Protein AF-A0A1I7UYI2-F1 (afdb_monomer)

pLDDT: mean 76.58, std 21.46, range [29.69, 98.5]

Radius of gyration: 40.64 Å; Cα contacts (8 Å, |Δi|>4): 393; chains: 1; bounding box: 138×78×127 Å

Nearest PDB structures (foldseek):
  5jse-assembly1_C  TM=3.810E-01  e=2.439E+00  Bacteriophage sp.

Solvent-accessible surface area (backbone atoms only — not comparable to full-atom values): 25479 Å² total; per-residue (Å²): 135,84,80,78,75,59,70,67,57,55,56,50,51,54,53,51,53,52,52,51,50,54,53,52,50,51,51,54,50,52,54,50,48,54,54,49,54,52,53,53,52,53,50,52,54,51,51,52,50,50,46,47,68,64,42,44,60,52,50,54,49,52,52,47,58,55,45,16,66,39,73,51,71,77,33,78,60,84,85,72,88,62,90,65,84,77,53,42,76,64,80,56,88,92,46,85,77,62,54,93,48,56,48,42,29,26,40,84,70,84,68,72,90,83,43,30,63,47,27,28,43,50,52,33,53,49,54,47,56,67,52,63,78,52,61,73,83,54,56,75,64,37,66,68,45,56,72,45,44,29,71,72,47,61,63,40,47,30,37,41,22,37,50,30,73,49,36,43,79,46,93,52,75,79,34,58,40,48,61,93,56,84,58,89,91,42,50,59,35,25,33,33,29,23,75,66,26,31,38,40,31,30,40,32,48,96,90,44,74,21,55,32,28,36,31,37,53,35,93,56,23,46,44,74,74,74,60,74,42,62,71,55,56,54,50,61,72,68,48,60,73,50,76,62,74,69,68,62,67,59,57,57,50,56,54,51,67,73,63,60,65,82,82,68,73,79,80,75,78,83,81,80,81,89,84,84,82,89,85,88,78,88,83,91,78,89,78,85,77,84,85,84,82,83,84,86,81,88,83,83,91,85,92,83,84,89,83,91,79,86,82,81,89,82,88,83,84,90,84,89,81,89,80,91,83,90,76,92,79,81,82,82,88,77,82,89,69,79,81,73,80,79,75,82,81,71,74,42,82,44,75,37,77,94,76,71,43,78,38,39,34,37,72,59,98,74,42,26,31,38,50,45,77,40,81,88,79,71,43,79,44,76,46,80,34,66,74,64,29,68,51,76,84,79,68,94,74,79,88,80,79,86,128

Mean predicted aligned error: 17.73 Å

Organism: NCBI:txid1561998

Secondary structure (DSSP, 8-state):
------HHHHHHHHHHHHHHHHHHHHHHHHHHHHHHHHHHHHHHHHHHHHHHHHHHHHHHHHHHHHHTT-EEEEESS---SS--TTEEE---TT-TTS-TTEEEEEE-S---TTSTHHHHHHHHHHHHHHHHTS-HHHHHHHHHHHHHHHHHS-TTEEEEEEEPTTEEE-SSTT-EEETT-PPTT-EEEEEEETTTTEEEEEEEETTEEEEEEEEEE-S-TT-TT----HHHHHHHHTSPPPP---THHHHHHHHHHTTS-GGGTTSSSSSSSS---S----------------------------------------------------------PPPPP------EEEEETTTTEEEEEEEETTEEEEEEEETTTTEEEEEE-HHHHHGGGS---------

Structure (mmCIF, N/CA/C/O backbone):
data_AF-A0A1I7UYI2-F1
#
_entry.id   AF-A0A1I7UYI2-F1
#
loop_
_atom_site.group_PDB
_atom_site.id
_atom_site.type_symbol
_atom_site.label_atom_id
_atom_site.label_alt_id
_atom_site.label_comp_id
_atom_site.label_asym_id
_atom_site.label_entity_id
_atom_site.label_seq_id
_atom_site.pdbx_PDB_ins_code
_atom_site.Cartn_x
_atom_site.Cartn_y
_atom_site.Cartn_z
_atom_site.occupancy
_atom_site.B_iso_or_equiv
_atom_site.auth_seq_id
_atom_site.auth_comp_id
_atom_site.auth_asym_id
_atom_site.auth_atom_id
_atom_site.pdbx_PDB_model_num
ATOM 1 N N . MET A 1 1 ? 77.865 -8.840 -70.757 1.00 43.41 1 MET A N 1
ATOM 2 C CA . MET A 1 1 ? 77.174 -7.558 -70.991 1.00 43.41 1 MET A CA 1
ATOM 3 C C . MET A 1 1 ? 76.444 -7.237 -69.706 1.00 43.41 1 MET A C 1
ATOM 5 O O . MET A 1 1 ? 75.470 -7.909 -69.411 1.00 43.41 1 MET A O 1
ATOM 9 N N 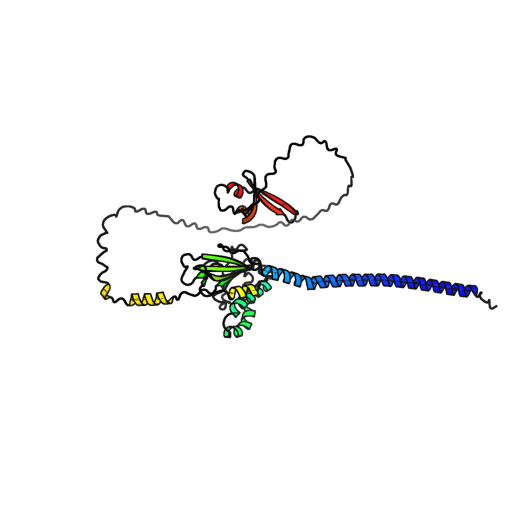. ASN A 1 2 ? 76.987 -6.325 -68.900 1.00 48.75 2 ASN A N 1
ATOM 10 C CA . ASN A 1 2 ? 76.270 -5.786 -67.748 1.00 48.75 2 ASN A CA 1
ATOM 11 C C . ASN A 1 2 ? 75.561 -4.537 -68.256 1.00 48.75 2 ASN A C 1
ATOM 13 O O . ASN A 1 2 ? 76.204 -3.507 -68.442 1.00 48.75 2 ASN A O 1
ATOM 17 N N . GLU A 1 3 ? 74.279 -4.667 -68.575 1.00 67.12 3 GLU A N 1
ATOM 18 C CA . GLU A 1 3 ? 73.432 -3.512 -68.851 1.00 67.12 3 GLU A CA 1
ATOM 19 C C . GLU A 1 3 ? 73.265 -2.751 -67.536 1.00 67.12 3 GLU A C 1
ATOM 21 O O . GLU A 1 3 ? 72.633 -3.221 -66.592 1.00 67.12 3 GLU A O 1
ATOM 26 N N . THR A 1 4 ? 73.924 -1.600 -67.441 1.00 70.25 4 THR A N 1
ATOM 27 C CA . THR A 1 4 ? 73.686 -0.626 -66.381 1.00 70.25 4 THR A CA 1
ATOM 28 C C . THR A 1 4 ? 72.265 -0.110 -66.539 1.00 70.25 4 THR A C 1
ATOM 30 O O . THR A 1 4 ? 71.973 0.613 -67.491 1.00 70.25 4 THR A O 1
ATOM 33 N N . ILE A 1 5 ? 71.391 -0.534 -65.629 1.00 72.50 5 ILE A N 1
ATOM 34 C CA . ILE A 1 5 ? 70.024 -0.033 -65.500 1.00 72.50 5 ILE A CA 1
ATOM 35 C C . ILE A 1 5 ? 70.090 1.485 -65.293 1.00 72.50 5 ILE A C 1
ATOM 37 O O . ILE A 1 5 ? 70.926 1.979 -64.536 1.00 72.50 5 ILE A O 1
ATOM 41 N N . ASP A 1 6 ? 69.236 2.216 -66.010 1.00 83.38 6 ASP A N 1
ATOM 42 C CA . ASP A 1 6 ? 69.150 3.672 -65.939 1.00 83.38 6 ASP A CA 1
ATOM 43 C C . ASP A 1 6 ? 68.741 4.096 -64.510 1.00 83.38 6 ASP A C 1
ATOM 45 O O . ASP A 1 6 ? 67.689 3.653 -64.035 1.00 83.38 6 ASP A O 1
ATOM 49 N N . PRO A 1 7 ? 69.522 4.943 -63.811 1.00 85.00 7 PRO A N 1
ATOM 50 C CA . PRO A 1 7 ? 69.192 5.428 -62.467 1.00 85.00 7 PRO A CA 1
ATOM 51 C C . PRO A 1 7 ? 67.820 6.121 -62.382 1.00 85.00 7 PRO A C 1
ATOM 53 O O . PRO A 1 7 ? 67.235 6.209 -61.303 1.00 85.00 7 PRO A O 1
ATOM 56 N N . PHE A 1 8 ? 67.258 6.573 -63.508 1.00 86.00 8 PHE A N 1
ATOM 57 C CA . PHE A 1 8 ? 65.890 7.085 -63.557 1.00 86.00 8 PHE A CA 1
ATOM 58 C C . PHE A 1 8 ? 64.831 6.004 -63.270 1.00 86.00 8 PHE A C 1
ATOM 60 O O . PHE A 1 8 ? 63.809 6.286 -62.641 1.00 86.00 8 PHE A O 1
ATOM 67 N N . CYS A 1 9 ? 65.065 4.758 -63.694 1.00 86.50 9 CYS A N 1
ATOM 68 C CA . CYS A 1 9 ? 64.147 3.646 -63.450 1.00 86.50 9 CYS A CA 1
ATOM 69 C C . CYS A 1 9 ? 64.121 3.230 -61.974 1.00 86.50 9 CYS A C 1
ATOM 71 O O . CYS A 1 9 ? 63.049 2.920 -61.459 1.00 86.50 9 CYS A O 1
ATOM 73 N N . GLU A 1 10 ? 65.266 3.261 -61.288 1.00 89.25 10 GLU A N 1
ATOM 74 C CA . GLU A 1 10 ? 65.363 2.924 -59.862 1.00 89.25 10 GLU A CA 1
ATOM 75 C C . GLU A 1 10 ? 64.602 3.944 -59.002 1.00 89.25 10 GLU A C 1
ATOM 77 O O . GLU A 1 10 ? 63.693 3.569 -58.261 1.00 89.25 10 GLU A O 1
ATOM 82 N N . ALA A 1 11 ? 64.841 5.242 -59.220 1.00 90.12 11 ALA A N 1
ATOM 83 C CA . ALA A 1 11 ? 64.133 6.315 -58.517 1.00 90.12 11 ALA A CA 1
ATOM 84 C C . ALA A 1 11 ? 62.613 6.324 -58.789 1.00 90.12 11 ALA A C 1
ATOM 86 O O . ALA A 1 11 ? 61.813 6.680 -57.921 1.00 90.12 11 ALA A O 1
ATOM 87 N N . TYR A 1 12 ? 62.187 5.937 -59.998 1.00 90.81 12 TYR A N 1
ATOM 88 C CA . TYR A 1 12 ? 60.765 5.810 -60.324 1.00 90.81 12 TYR A CA 1
ATOM 89 C C . TYR A 1 12 ? 60.099 4.650 -59.570 1.00 90.81 12 TYR A C 1
ATOM 91 O O . TYR A 1 12 ? 58.984 4.811 -59.067 1.00 90.81 12 TYR A O 1
ATOM 99 N N . CYS A 1 13 ? 60.771 3.499 -59.472 1.00 90.56 13 CYS A N 1
ATOM 100 C CA . CYS A 1 13 ? 60.277 2.347 -58.718 1.00 90.56 13 CYS A CA 1
ATOM 101 C C . CYS A 1 13 ? 60.164 2.662 -57.221 1.00 90.56 13 CYS A C 1
ATOM 103 O O . CYS A 1 13 ? 59.097 2.442 -56.651 1.00 90.56 13 CYS A O 1
ATOM 105 N N . GLU A 1 14 ? 61.188 3.274 -56.617 1.00 92.88 14 GLU A N 1
ATOM 106 C CA . GLU A 1 14 ? 61.156 3.680 -55.203 1.00 92.88 14 GLU A CA 1
ATOM 107 C C . GLU A 1 14 ? 59.989 4.632 -54.906 1.00 92.88 14 GLU A C 1
ATOM 109 O O . GLU A 1 14 ? 59.226 4.423 -53.962 1.00 92.88 14 GLU A O 1
ATOM 114 N N . ARG A 1 15 ? 59.776 5.640 -55.763 1.00 94.69 15 ARG A N 1
ATOM 115 C CA . ARG A 1 15 ? 58.671 6.594 -55.597 1.00 94.69 15 ARG A CA 1
ATOM 116 C C . ARG A 1 15 ? 57.297 5.940 -55.749 1.00 94.69 15 ARG A C 1
ATOM 118 O O . ARG A 1 15 ? 56.341 6.345 -55.088 1.00 94.69 15 ARG A O 1
ATOM 125 N N . LYS A 1 16 ? 57.166 4.952 -56.637 1.00 94.50 16 LYS A N 1
ATOM 126 C CA . LYS A 1 16 ? 55.917 4.202 -56.817 1.00 94.50 16 LYS A CA 1
ATOM 127 C C . LYS A 1 16 ? 55.598 3.361 -55.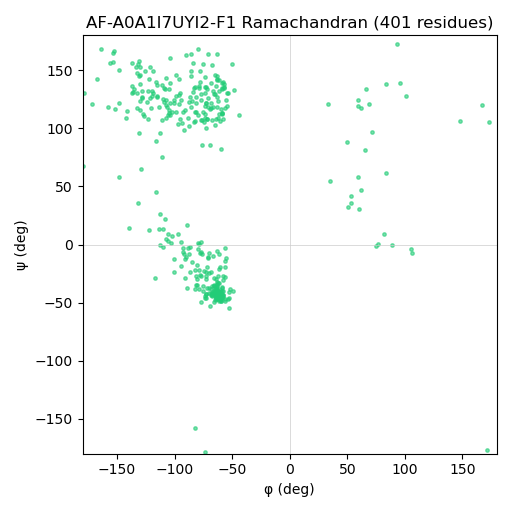580 1.00 94.50 16 LYS A C 1
ATOM 129 O O . LYS A 1 16 ? 54.440 3.341 -55.160 1.00 94.50 16 LYS A O 1
ATOM 134 N N . ASP A 1 17 ? 56.606 2.722 -54.996 1.00 94.62 17 ASP A N 1
ATOM 135 C CA . ASP A 1 17 ? 56.455 1.918 -53.783 1.00 94.62 17 ASP A CA 1
ATOM 136 C C . ASP A 1 17 ? 56.133 2.793 -52.560 1.00 94.62 17 ASP A C 1
ATOM 138 O O . ASP A 1 17 ? 55.261 2.436 -51.767 1.00 94.62 17 ASP A O 1
ATOM 142 N N . GLU A 1 18 ? 56.732 3.985 -52.452 1.00 95.50 18 GLU A N 1
ATOM 143 C CA . GLU A 1 18 ? 56.422 4.962 -51.396 1.00 95.50 18 GLU A CA 1
ATOM 144 C C . GLU A 1 18 ? 54.963 5.450 -51.472 1.00 95.50 18 GLU A C 1
ATOM 146 O O . GLU A 1 18 ? 54.245 5.445 -50.470 1.00 95.50 18 GLU A O 1
ATOM 151 N N . ILE A 1 19 ? 54.476 5.794 -52.672 1.00 95.44 19 ILE A N 1
ATOM 152 C CA . ILE A 1 19 ? 53.074 6.192 -52.881 1.00 95.44 19 ILE A CA 1
ATOM 153 C C . ILE A 1 19 ? 52.123 5.031 -52.562 1.00 95.44 19 ILE A C 1
ATOM 155 O O . ILE A 1 19 ? 51.092 5.237 -51.919 1.00 95.44 19 ILE A O 1
ATOM 159 N N . ALA A 1 20 ? 52.451 3.808 -52.989 1.00 95.25 20 ALA A N 1
ATOM 160 C CA . ALA A 1 20 ? 51.639 2.630 -52.693 1.00 95.25 20 ALA A CA 1
ATOM 161 C C . ALA A 1 20 ? 51.565 2.354 -51.181 1.00 95.25 20 ALA A C 1
ATOM 163 O O . ALA A 1 20 ? 50.490 2.035 -50.666 1.00 95.25 20 ALA A O 1
ATOM 164 N N . TRP A 1 21 ? 52.678 2.528 -50.460 1.00 94.44 21 TRP A N 1
ATOM 165 C CA . TRP A 1 21 ? 52.725 2.400 -49.006 1.00 94.44 21 TRP A CA 1
ATOM 166 C C . TRP A 1 21 ? 51.869 3.458 -48.299 1.00 94.44 21 TRP A C 1
ATOM 168 O O . TRP A 1 21 ? 51.086 3.104 -47.416 1.00 94.44 21 TRP A O 1
ATOM 178 N N . GLU A 1 22 ? 51.943 4.728 -48.711 1.00 95.94 22 GLU A N 1
ATOM 179 C CA . GLU A 1 22 ? 51.112 5.795 -48.130 1.00 95.94 22 GLU A CA 1
ATOM 180 C C . GLU A 1 22 ? 49.613 5.575 -48.398 1.00 95.94 22 GLU A C 1
ATOM 182 O O . GLU A 1 22 ? 48.795 5.736 -47.490 1.00 95.94 22 GLU A O 1
ATOM 187 N N . ILE A 1 23 ? 49.232 5.119 -49.600 1.00 95.19 23 ILE A N 1
ATOM 188 C CA . ILE A 1 23 ? 47.834 4.765 -49.915 1.00 95.19 23 ILE A CA 1
ATOM 189 C C . ILE A 1 23 ? 47.355 3.606 -49.030 1.00 95.19 23 ILE A C 1
ATOM 191 O O . ILE A 1 23 ? 46.266 3.667 -48.454 1.00 95.19 23 ILE A O 1
ATOM 195 N N . GLN A 1 24 ? 48.164 2.552 -48.885 1.00 95.62 24 GLN A N 1
ATOM 196 C CA . GLN A 1 24 ? 47.812 1.406 -48.047 1.00 95.62 24 GLN A CA 1
ATOM 197 C C . GLN A 1 24 ? 47.681 1.803 -46.570 1.00 95.62 24 GLN A C 1
ATOM 199 O O . GLN A 1 24 ? 46.777 1.339 -45.873 1.00 95.62 24 GLN A O 1
ATOM 204 N N . LYS A 1 25 ? 48.563 2.679 -46.088 1.00 95.44 25 LYS A N 1
ATOM 205 C CA . LYS A 1 25 ? 48.531 3.217 -44.727 1.00 95.44 25 LYS A CA 1
ATOM 206 C C . LYS A 1 25 ? 47.284 4.065 -44.483 1.00 95.44 25 LYS A C 1
ATOM 208 O O . LYS A 1 25 ? 46.644 3.875 -43.453 1.00 95.44 25 LYS A O 1
ATOM 213 N N . ALA A 1 26 ? 46.902 4.931 -45.424 1.00 95.44 26 ALA A N 1
ATOM 214 C CA . ALA A 1 26 ? 45.666 5.709 -45.339 1.00 95.44 26 ALA A CA 1
ATOM 215 C C . ALA A 1 26 ? 44.429 4.799 -45.260 1.00 95.44 26 ALA A C 1
ATOM 217 O O . ALA A 1 26 ? 43.613 4.959 -44.355 1.00 95.44 26 ALA A O 1
ATOM 218 N N . LYS A 1 27 ? 44.351 3.770 -46.115 1.00 95.00 27 LYS A N 1
ATOM 219 C CA . LYS A 1 27 ? 43.259 2.785 -46.083 1.00 95.00 27 LYS A CA 1
ATOM 220 C C . LYS A 1 27 ? 43.186 2.039 -44.746 1.00 95.00 27 LYS A C 1
ATOM 222 O O . LYS A 1 27 ? 42.109 1.884 -44.183 1.00 95.00 27 LYS A O 1
ATOM 227 N N . ASN A 1 28 ? 44.328 1.617 -44.200 1.00 94.88 28 ASN A N 1
ATOM 228 C CA . ASN A 1 28 ? 44.373 0.964 -42.888 1.00 94.88 28 ASN A CA 1
ATOM 229 C C . ASN A 1 28 ? 43.907 1.900 -41.755 1.00 94.88 28 ASN A C 1
ATOM 231 O O . ASN A 1 28 ? 43.300 1.432 -40.794 1.00 94.88 28 ASN A O 1
ATOM 235 N N . ILE A 1 29 ? 44.188 3.205 -41.852 1.00 95.75 29 ILE A N 1
ATOM 236 C CA . ILE A 1 29 ? 43.721 4.204 -40.880 1.00 95.75 29 ILE A CA 1
ATOM 237 C C . ILE A 1 29 ? 42.202 4.382 -40.976 1.00 95.75 29 ILE A C 1
ATOM 239 O O . ILE A 1 29 ? 41.547 4.409 -39.937 1.00 95.75 29 ILE A O 1
ATOM 243 N N . GLU A 1 30 ? 41.634 4.463 -42.182 1.00 95.38 30 GLU A N 1
ATOM 244 C CA . GLU A 1 30 ? 40.179 4.553 -42.375 1.00 95.38 30 GLU A CA 1
ATOM 245 C C . GLU A 1 30 ? 39.457 3.321 -41.812 1.00 95.38 30 GLU A C 1
ATOM 247 O O . GLU A 1 30 ? 38.527 3.458 -41.019 1.00 95.38 30 GLU A O 1
ATOM 252 N N . GLU A 1 31 ? 39.930 2.113 -42.131 1.00 95.19 31 GLU A N 1
ATOM 253 C CA . GLU A 1 31 ? 39.390 0.861 -41.576 1.00 95.19 31 GLU A CA 1
ATOM 254 C C . GLU A 1 31 ? 39.465 0.852 -40.040 1.00 95.19 31 GLU A C 1
ATOM 256 O O . GLU A 1 31 ? 38.493 0.526 -39.354 1.00 95.19 31 GLU A O 1
ATOM 261 N N . LEU A 1 32 ? 40.595 1.292 -39.471 1.00 95.88 32 LEU A N 1
ATOM 262 C CA . LEU A 1 32 ? 40.758 1.392 -38.022 1.00 95.88 32 LEU A CA 1
ATOM 263 C C . LEU A 1 32 ? 39.786 2.407 -37.400 1.00 95.88 32 LEU A C 1
ATOM 265 O O . LEU A 1 32 ? 39.279 2.161 -36.303 1.00 95.88 32 LEU A O 1
ATOM 269 N N . GLN A 1 33 ? 39.501 3.520 -38.083 1.00 96.44 33 GLN A N 1
ATOM 270 C CA . GLN A 1 33 ? 38.518 4.510 -37.639 1.00 96.44 33 GLN A CA 1
ATOM 271 C C . GLN A 1 33 ? 37.101 3.931 -37.615 1.00 96.44 33 GLN A C 1
ATOM 273 O O . GLN A 1 33 ? 36.402 4.112 -36.617 1.00 96.44 33 GLN A O 1
ATOM 278 N N . TYR A 1 34 ? 36.680 3.193 -38.647 1.00 96.25 34 TYR A N 1
ATOM 279 C CA . TYR A 1 34 ? 35.369 2.531 -38.658 1.00 96.25 34 TYR A CA 1
ATOM 280 C C . TYR A 1 34 ? 35.229 1.512 -37.528 1.00 96.25 34 TYR A C 1
ATOM 282 O O . TYR A 1 34 ? 34.219 1.504 -36.821 1.00 96.25 34 TYR A O 1
ATOM 290 N N . VAL A 1 35 ? 36.267 0.704 -37.306 1.00 96.50 35 VAL A N 1
ATOM 291 C CA . VAL A 1 35 ? 36.306 -0.263 -36.205 1.00 96.50 35 VAL A CA 1
ATOM 292 C C . VAL A 1 35 ? 36.188 0.452 -34.854 1.00 96.50 35 VAL A C 1
ATOM 294 O O . VAL A 1 35 ? 35.380 0.056 -34.013 1.00 96.50 35 VAL A O 1
ATOM 297 N N . TRP A 1 36 ? 36.921 1.551 -34.652 1.00 97.69 36 TRP A N 1
ATOM 298 C CA . TRP A 1 36 ? 36.820 2.365 -33.436 1.00 97.69 36 TRP A CA 1
ATOM 299 C C . TRP A 1 36 ? 35.427 2.964 -33.233 1.00 97.69 36 TRP A C 1
ATOM 301 O O . TRP A 1 36 ? 34.880 2.870 -32.134 1.00 97.69 36 TRP A O 1
ATOM 311 N N . MET A 1 37 ? 34.828 3.549 -34.273 1.00 96.56 37 MET A N 1
ATOM 312 C CA . MET A 1 37 ? 33.474 4.109 -34.195 1.00 96.56 37 MET A CA 1
ATOM 313 C C . MET A 1 37 ? 32.439 3.039 -33.840 1.00 96.56 37 MET A C 1
ATOM 315 O O . MET A 1 37 ? 31.566 3.284 -33.006 1.00 96.56 37 MET A O 1
ATOM 319 N N . PHE A 1 38 ? 32.564 1.839 -34.409 1.00 97.25 38 PHE A N 1
ATOM 320 C CA . PHE A 1 38 ? 31.696 0.711 -34.089 1.00 97.25 38 PHE A CA 1
ATOM 321 C C . PHE A 1 38 ? 31.809 0.299 -32.613 1.00 97.25 38 PHE A C 1
ATOM 323 O O . PHE A 1 38 ? 30.793 0.203 -31.920 1.00 97.25 38 PHE A O 1
ATOM 330 N N . TYR A 1 39 ? 33.029 0.131 -32.090 1.00 97.44 39 TYR A N 1
ATOM 331 C CA . TYR A 1 39 ? 33.236 -0.201 -30.675 1.00 97.44 39 TYR A CA 1
ATOM 332 C C . TYR A 1 39 ? 32.747 0.900 -29.727 1.00 97.44 39 TYR A C 1
ATOM 334 O O . TYR A 1 39 ? 32.152 0.591 -28.693 1.00 97.44 39 TYR A O 1
ATOM 342 N N . MET A 1 40 ? 32.934 2.175 -30.078 1.00 97.44 40 MET A N 1
ATOM 343 C CA . MET A 1 40 ? 32.410 3.298 -29.294 1.00 97.44 40 MET A CA 1
ATOM 344 C C . MET A 1 40 ? 30.877 3.321 -29.285 1.00 97.44 40 MET A C 1
ATOM 346 O O . MET A 1 40 ? 30.276 3.534 -28.232 1.00 97.44 40 MET A O 1
ATOM 350 N N . GLY A 1 41 ? 30.234 3.035 -30.422 1.00 97.69 41 GLY A N 1
ATOM 351 C CA . GLY A 1 41 ? 28.780 2.878 -30.502 1.00 97.69 41 GLY A CA 1
ATOM 352 C C . GLY A 1 41 ? 28.266 1.752 -29.601 1.00 97.69 41 GLY A C 1
ATOM 353 O O . GLY A 1 41 ? 27.346 1.967 -28.809 1.00 97.69 41 GLY A O 1
ATOM 354 N N . LEU A 1 42 ? 28.907 0.577 -29.646 1.00 97.75 42 LEU A N 1
ATOM 355 C CA . LEU A 1 42 ? 28.575 -0.549 -28.764 1.00 97.75 42 LEU A CA 1
ATOM 356 C C . LEU A 1 42 ? 28.761 -0.204 -27.281 1.00 97.75 42 LEU A C 1
ATOM 358 O O . LEU A 1 42 ? 27.911 -0.555 -26.461 1.00 97.75 42 LEU A O 1
ATOM 362 N N . LEU A 1 43 ? 29.832 0.515 -26.933 1.00 97.12 43 LEU A N 1
ATOM 363 C CA . LEU A 1 43 ? 30.087 0.950 -25.561 1.00 97.12 43 LEU A CA 1
ATOM 364 C C . LEU A 1 43 ? 28.980 1.883 -25.050 1.00 97.12 43 LEU A C 1
ATOM 366 O O . LEU A 1 43 ? 28.514 1.715 -23.925 1.00 97.12 43 LEU A O 1
ATOM 370 N N . ILE A 1 44 ? 28.515 2.831 -25.868 1.00 97.69 44 ILE A N 1
ATOM 371 C CA . ILE A 1 44 ? 27.426 3.746 -25.490 1.00 97.69 44 ILE A CA 1
ATOM 372 C C . ILE A 1 44 ? 26.126 2.971 -25.241 1.00 97.69 44 ILE A C 1
ATOM 374 O O . ILE A 1 44 ? 25.477 3.182 -24.215 1.00 97.69 44 ILE A O 1
ATOM 378 N N . VAL A 1 45 ? 25.760 2.038 -26.127 1.00 97.88 45 VAL A N 1
ATOM 379 C CA . VAL A 1 45 ? 24.563 1.194 -25.950 1.00 97.88 45 VAL A CA 1
ATOM 380 C C . VAL A 1 45 ? 24.671 0.348 -24.676 1.00 97.88 45 VAL A C 1
ATOM 382 O O . VAL A 1 45 ? 23.706 0.241 -23.914 1.00 97.88 45 VAL A O 1
ATOM 385 N N . LEU A 1 46 ? 25.852 -0.203 -24.389 1.00 97.19 46 LEU A N 1
ATOM 386 C CA . LEU A 1 46 ? 26.108 -0.960 -23.165 1.00 97.19 46 LEU A CA 1
ATOM 387 C C . LEU A 1 46 ? 25.957 -0.085 -21.907 1.00 97.19 46 LEU A C 1
ATOM 389 O O . LEU A 1 46 ? 25.318 -0.493 -20.942 1.00 97.19 46 LEU A O 1
ATOM 393 N N . LEU A 1 47 ? 26.463 1.148 -21.916 1.00 95.00 47 LEU A N 1
ATOM 394 C CA . LEU A 1 47 ? 26.311 2.065 -20.781 1.00 95.00 47 LEU A CA 1
ATOM 395 C C . LEU A 1 47 ? 24.854 2.495 -20.566 1.00 95.00 47 LEU A C 1
ATOM 397 O O . LEU A 1 47 ? 24.392 2.550 -19.426 1.00 95.00 47 LEU A O 1
ATOM 401 N N . ILE A 1 48 ? 24.107 2.752 -21.644 1.00 95.81 48 ILE A N 1
ATOM 402 C CA . ILE A 1 48 ? 22.678 3.083 -21.572 1.00 95.81 48 ILE A CA 1
ATOM 403 C C . ILE A 1 48 ? 21.886 1.905 -20.995 1.00 95.81 48 ILE A C 1
ATOM 405 O O . ILE A 1 48 ? 21.079 2.091 -20.083 1.00 95.81 48 ILE A O 1
ATOM 409 N N . THR A 1 49 ? 22.135 0.686 -21.479 1.00 95.44 49 THR A N 1
ATOM 410 C CA . THR A 1 49 ? 21.446 -0.518 -20.988 1.00 95.44 49 THR A CA 1
ATOM 411 C C . THR A 1 49 ? 21.759 -0.792 -19.517 1.00 95.44 49 THR A C 1
ATOM 413 O O . THR A 1 49 ? 20.825 -1.019 -18.750 1.00 95.44 49 THR A O 1
ATOM 416 N N . ILE A 1 50 ? 23.019 -0.663 -19.079 1.00 94.44 50 ILE A N 1
ATOM 417 C CA . ILE A 1 50 ? 23.388 -0.733 -17.651 1.00 94.44 50 ILE A CA 1
ATOM 418 C C . ILE A 1 50 ? 22.646 0.347 -16.851 1.00 94.44 50 ILE A C 1
ATOM 420 O O . ILE A 1 50 ? 22.058 0.053 -15.810 1.00 94.44 50 ILE A O 1
ATOM 424 N N . GLY A 1 51 ? 22.593 1.580 -17.362 1.00 94.19 51 GLY A N 1
ATOM 425 C CA . GLY A 1 51 ? 21.853 2.679 -16.746 1.00 94.19 51 GLY A CA 1
ATOM 426 C C . GLY A 1 51 ? 20.361 2.383 -16.563 1.00 94.19 51 GLY A C 1
ATOM 427 O O . GLY A 1 51 ? 19.806 2.684 -15.508 1.00 94.19 51 GLY A O 1
ATOM 428 N N . PHE A 1 52 ? 19.704 1.742 -17.533 1.00 93.81 52 PHE A N 1
ATOM 429 C CA . PHE A 1 52 ? 18.300 1.335 -17.409 1.00 93.81 52 PHE A CA 1
ATOM 430 C C . PHE A 1 52 ? 18.105 0.153 -16.455 1.00 93.81 52 PHE A C 1
ATOM 432 O O . PHE A 1 52 ? 17.184 0.184 -15.636 1.00 93.81 52 PHE A O 1
ATOM 439 N N . VAL A 1 53 ? 18.972 -0.861 -16.521 1.00 93.56 53 VAL A N 1
ATOM 440 C CA . VAL A 1 53 ? 18.880 -2.063 -15.678 1.00 93.56 53 VAL A CA 1
ATOM 441 C C . VAL A 1 53 ? 19.137 -1.730 -14.208 1.00 93.56 53 VAL A C 1
ATOM 443 O O . VAL A 1 53 ? 18.406 -2.196 -13.338 1.00 93.56 53 VAL A O 1
ATOM 446 N N . GLU A 1 54 ? 20.126 -0.886 -13.909 1.00 92.19 54 GLU A N 1
ATOM 447 C CA . GLU A 1 54 ? 20.452 -0.509 -12.530 1.00 92.19 54 GLU A CA 1
ATOM 448 C C . GLU A 1 54 ? 19.681 0.721 -12.037 1.00 92.19 54 GLU A C 1
ATOM 450 O O . GLU A 1 54 ? 19.306 0.809 -10.862 1.00 92.19 54 GLU A O 1
ATOM 455 N N . GLY A 1 55 ? 19.459 1.700 -12.915 1.00 92.25 55 GLY A N 1
ATOM 456 C CA . GLY A 1 55 ? 18.805 2.966 -12.590 1.00 92.25 55 GLY A CA 1
ATOM 457 C C . GLY A 1 55 ? 17.284 2.866 -12.583 1.00 92.25 55 GLY A C 1
ATOM 458 O O . GLY A 1 55 ? 16.647 3.430 -11.692 1.00 92.25 55 GLY A O 1
ATOM 459 N N . GLY A 1 56 ? 16.697 2.098 -13.504 1.00 90.81 56 GLY A N 1
ATOM 460 C CA . GLY A 1 56 ? 15.249 1.902 -13.610 1.00 90.81 56 GLY A CA 1
ATOM 461 C C . GLY A 1 56 ? 14.616 1.447 -12.291 1.00 90.81 56 GLY A C 1
ATOM 462 O O . GLY A 1 56 ? 13.757 2.158 -11.762 1.00 90.81 56 GLY A O 1
ATOM 463 N N . PRO A 1 57 ? 15.084 0.348 -11.668 1.00 88.75 57 PRO A N 1
ATOM 464 C CA . PRO A 1 57 ? 14.566 -0.111 -10.381 1.00 88.75 57 PRO A CA 1
ATOM 465 C C . PRO A 1 57 ? 14.698 0.928 -9.260 1.00 88.75 57 PRO A C 1
ATOM 467 O O . PRO A 1 57 ? 13.779 1.072 -8.453 1.00 88.75 57 PRO A O 1
ATOM 470 N N . LYS A 1 58 ? 15.800 1.695 -9.219 1.00 88.75 58 LYS A N 1
ATOM 471 C CA . LYS A 1 58 ? 16.017 2.760 -8.220 1.00 88.75 58 LYS A CA 1
ATOM 472 C C . LYS A 1 58 ? 15.039 3.920 -8.410 1.00 88.75 58 LYS A C 1
ATOM 474 O O . LYS A 1 58 ? 14.475 4.402 -7.427 1.00 88.75 58 LYS A O 1
ATOM 479 N N . ILE A 1 59 ? 14.799 4.336 -9.653 1.00 89.31 59 ILE A N 1
ATOM 480 C CA . ILE A 1 59 ? 13.823 5.379 -9.995 1.00 89.31 59 ILE A CA 1
ATOM 481 C C . ILE A 1 59 ? 12.407 4.900 -9.658 1.00 89.31 59 ILE A C 1
ATOM 483 O O . ILE A 1 59 ? 11.675 5.605 -8.963 1.00 89.31 59 ILE A O 1
ATOM 487 N N . CYS A 1 60 ? 12.034 3.679 -10.055 1.00 88.25 60 CYS A N 1
ATOM 488 C CA . CYS A 1 60 ? 10.743 3.080 -9.709 1.00 88.25 60 CYS A CA 1
ATOM 489 C C . CYS A 1 60 ? 10.547 2.991 -8.190 1.00 88.25 60 CYS A C 1
ATOM 491 O O . CYS A 1 60 ? 9.478 3.340 -7.686 1.00 88.25 60 CYS A O 1
ATOM 493 N N . TYR A 1 61 ? 11.578 2.576 -7.448 1.00 86.88 61 TYR A N 1
ATOM 494 C CA . TYR A 1 61 ? 11.560 2.547 -5.987 1.00 86.88 61 TYR A CA 1
ATOM 495 C C . TYR A 1 61 ? 11.369 3.948 -5.393 1.00 86.88 61 TYR A C 1
ATOM 497 O O . TYR A 1 61 ? 10.525 4.129 -4.517 1.00 86.88 61 TYR A O 1
ATOM 505 N N . ALA A 1 62 ? 12.086 4.959 -5.891 1.00 89.31 62 ALA A N 1
ATOM 506 C CA . ALA A 1 62 ? 11.961 6.338 -5.424 1.00 89.31 62 ALA A CA 1
ATOM 507 C C . ALA A 1 62 ? 10.562 6.923 -5.691 1.00 89.31 62 ALA A C 1
ATOM 509 O O . ALA A 1 62 ? 9.960 7.517 -4.792 1.00 89.31 62 ALA A O 1
ATOM 510 N N . ILE A 1 63 ? 10.011 6.707 -6.891 1.00 89.44 63 ILE A N 1
ATOM 511 C CA . ILE A 1 63 ? 8.647 7.121 -7.252 1.00 89.44 63 ILE A CA 1
ATOM 512 C C . ILE A 1 63 ? 7.634 6.445 -6.324 1.00 89.44 63 ILE A C 1
ATOM 514 O O . ILE A 1 63 ? 6.793 7.122 -5.732 1.00 89.44 63 ILE A O 1
ATOM 518 N N . ARG A 1 64 ? 7.744 5.128 -6.122 1.00 85.69 64 ARG A N 1
ATOM 519 C CA . ARG A 1 64 ? 6.834 4.375 -5.248 1.00 85.69 64 ARG A CA 1
ATOM 520 C C . ARG A 1 64 ? 6.947 4.788 -3.788 1.00 85.69 64 ARG A C 1
ATOM 522 O O . ARG A 1 64 ? 5.924 4.956 -3.138 1.00 85.69 64 ARG A O 1
ATOM 529 N N . LYS A 1 65 ? 8.156 5.052 -3.291 1.00 86.88 65 LYS A N 1
ATOM 530 C CA . LYS A 1 65 ? 8.379 5.598 -1.945 1.00 86.88 65 LYS A CA 1
ATOM 531 C C . LYS A 1 65 ? 7.767 6.992 -1.776 1.00 86.88 65 LYS A C 1
ATOM 533 O O . LYS A 1 65 ? 7.325 7.341 -0.687 1.00 86.88 65 LYS A O 1
ATOM 538 N N . LYS A 1 66 ? 7.729 7.804 -2.835 1.00 89.56 66 LYS A N 1
ATOM 539 C CA . LYS A 1 66 ? 7.040 9.104 -2.819 1.00 89.56 66 LYS A CA 1
ATOM 540 C C . LYS A 1 66 ? 5.520 8.925 -2.822 1.00 89.56 66 LYS A C 1
ATOM 542 O O . LYS A 1 66 ? 4.823 9.596 -2.067 1.00 89.56 66 LYS A O 1
ATOM 547 N N . ILE A 1 67 ? 5.009 8.003 -3.636 1.00 88.44 67 ILE A N 1
ATOM 548 C CA . ILE A 1 67 ? 3.580 7.673 -3.730 1.00 88.44 67 ILE A CA 1
ATOM 549 C C . ILE A 1 67 ? 3.059 7.070 -2.415 1.00 88.44 67 ILE A C 1
ATOM 551 O O . ILE A 1 67 ? 1.988 7.455 -1.950 1.00 88.44 67 ILE A O 1
ATOM 555 N N . SER A 1 68 ? 3.845 6.220 -1.748 1.00 86.38 68 SER A N 1
ATOM 556 C CA . SER A 1 68 ? 3.480 5.615 -0.461 1.00 86.38 68 SER A CA 1
ATOM 557 C C . SER A 1 68 ? 3.378 6.627 0.688 1.00 86.38 68 SER A C 1
ATOM 559 O O . SER A 1 68 ? 2.856 6.290 1.748 1.00 86.38 68 SER A O 1
ATOM 561 N N . LYS A 1 69 ? 3.819 7.877 0.480 1.00 89.75 69 LYS A N 1
ATOM 562 C CA . LYS A 1 69 ? 3.668 8.988 1.431 1.00 89.75 69 LYS A CA 1
ATOM 563 C C . LYS A 1 69 ? 2.417 9.839 1.211 1.00 89.75 69 LYS A C 1
ATOM 565 O O . LYS A 1 69 ? 2.177 10.763 1.984 1.00 89.75 69 LYS A O 1
ATOM 570 N N . ARG A 1 70 ? 1.623 9.560 0.171 1.00 92.88 70 ARG A N 1
ATOM 571 C CA . ARG A 1 70 ? 0.374 10.285 -0.096 1.00 92.88 70 ARG A CA 1
ATOM 572 C C . ARG A 1 70 ? -0.619 10.079 1.044 1.00 92.88 70 ARG A C 1
ATOM 574 O O . ARG A 1 70 ? -0.735 8.978 1.582 1.00 92.88 70 ARG A O 1
ATOM 581 N N . VAL A 1 71 ? -1.340 11.144 1.370 1.00 95.75 71 VAL A N 1
ATOM 582 C CA . VAL A 1 71 ? -2.359 11.176 2.419 1.00 95.75 71 VAL A CA 1
ATOM 583 C C . VAL A 1 71 ? -3.679 11.580 1.776 1.00 95.75 71 VAL A C 1
ATOM 585 O O . VAL A 1 71 ? -3.742 12.582 1.067 1.00 95.75 71 VAL A O 1
ATOM 588 N N . GLY A 1 72 ? -4.713 10.774 1.987 1.00 95.56 72 GLY A N 1
ATOM 589 C CA . GLY A 1 72 ? -6.065 11.029 1.511 1.00 95.56 72 GLY A CA 1
ATOM 590 C C . GLY A 1 72 ? -6.822 12.018 2.397 1.00 95.56 72 GLY A C 1
ATOM 591 O O . GLY A 1 72 ? -6.413 12.337 3.520 1.00 95.56 72 GLY A O 1
ATOM 592 N N . LYS A 1 73 ? -7.964 12.488 1.889 1.00 96.94 73 LYS A N 1
ATOM 593 C CA . LYS A 1 73 ? -8.913 13.304 2.653 1.00 96.94 73 LYS A CA 1
ATOM 594 C C . LYS A 1 73 ? -9.497 12.481 3.808 1.00 96.94 73 LYS A C 1
ATOM 596 O O . LYS A 1 73 ? -9.710 11.278 3.668 1.00 96.94 73 LYS A O 1
ATOM 601 N N . VAL A 1 74 ? -9.764 13.138 4.934 1.00 97.94 74 VAL A N 1
ATOM 602 C CA . VAL A 1 74 ? -10.520 12.538 6.041 1.00 97.94 74 VAL A CA 1
ATOM 603 C C . VAL A 1 74 ? -11.991 12.426 5.635 1.00 97.94 74 VAL A C 1
ATOM 605 O O . VAL A 1 74 ? -12.564 13.368 5.088 1.00 97.94 74 VAL A O 1
ATOM 608 N N . THR A 1 75 ? -12.594 11.272 5.892 1.00 98.12 75 THR A N 1
ATOM 609 C CA . THR A 1 75 ? -13.977 10.939 5.524 1.00 98.12 75 THR A CA 1
ATOM 610 C C . THR A 1 75 ? -14.725 10.359 6.723 1.00 98.12 75 THR A C 1
ATOM 612 O O . THR A 1 75 ? -14.098 9.875 7.661 1.00 98.12 75 THR A O 1
ATOM 615 N N . GLN A 1 76 ? -16.058 10.418 6.719 1.00 97.62 76 GLN A N 1
ATOM 616 C CA . GLN A 1 76 ? -16.898 9.769 7.743 1.00 97.62 76 GLN A CA 1
ATOM 617 C C . GLN A 1 76 ? -17.325 8.350 7.351 1.00 97.62 76 GLN A C 1
ATOM 619 O O . GLN A 1 76 ? -17.874 7.619 8.166 1.00 97.62 76 GLN A O 1
ATOM 624 N N . THR A 1 77 ? -17.053 7.948 6.112 1.00 97.81 77 THR A N 1
ATOM 625 C CA . THR A 1 77 ? -17.359 6.620 5.584 1.00 97.81 77 THR A CA 1
ATOM 626 C C . THR A 1 77 ? -16.061 5.889 5.256 1.00 97.81 77 THR A C 1
ATOM 628 O O . THR A 1 77 ? -15.172 6.497 4.657 1.00 97.81 77 THR A O 1
ATOM 631 N N . PRO A 1 78 ? -15.934 4.598 5.594 1.00 97.62 78 PRO A N 1
ATOM 632 C CA . PRO A 1 78 ? -14.743 3.827 5.268 1.00 97.62 78 PRO A CA 1
ATOM 633 C C . PRO A 1 78 ? -14.559 3.716 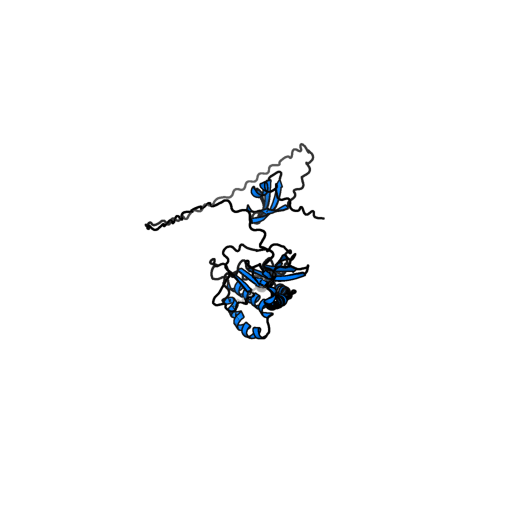3.748 1.00 97.62 78 PRO A C 1
ATOM 635 O O . PRO A 1 78 ? -15.523 3.597 2.993 1.00 97.62 78 PRO A O 1
ATOM 638 N N . ILE A 1 79 ? -13.304 3.719 3.302 1.00 96.69 79 ILE A N 1
ATOM 639 C CA . ILE A 1 79 ? -12.904 3.577 1.903 1.00 96.69 79 ILE A CA 1
ATOM 640 C C . ILE A 1 79 ? -12.325 2.174 1.709 1.00 96.69 79 ILE A C 1
ATOM 642 O O . ILE A 1 79 ? -11.242 1.841 2.192 1.00 96.69 79 ILE A O 1
ATOM 646 N N . ILE A 1 80 ? -13.044 1.343 0.960 1.00 96.00 80 ILE A N 1
ATOM 647 C CA . ILE A 1 80 ? -12.605 -0.009 0.621 1.00 96.00 80 ILE A CA 1
ATOM 648 C C . ILE A 1 80 ? -12.129 0.009 -0.839 1.00 96.00 80 ILE A C 1
ATOM 650 O O . ILE A 1 80 ? -12.943 0.214 -1.737 1.00 96.00 80 ILE A O 1
ATOM 654 N N . PRO A 1 81 ? -10.823 -0.162 -1.109 1.00 94.44 81 PRO A N 1
ATOM 655 C CA . PRO A 1 81 ? -10.255 0.103 -2.434 1.00 94.44 81 PRO A CA 1
ATOM 656 C C . PRO A 1 81 ? -10.557 -0.982 -3.479 1.00 94.44 81 PRO A C 1
ATOM 658 O O . PRO A 1 81 ? -10.216 -0.814 -4.650 1.00 94.44 81 PRO A O 1
ATOM 661 N N . PHE A 1 82 ? -11.146 -2.107 -3.075 1.00 93.50 82 PHE A N 1
ATOM 662 C CA . PHE A 1 82 ? -11.546 -3.191 -3.967 1.00 93.50 82 PHE A CA 1
ATOM 663 C C . PHE A 1 82 ? -12.723 -3.988 -3.382 1.00 93.50 82 PHE A C 1
ATOM 665 O O . PHE A 1 82 ? -12.913 -3.983 -2.165 1.00 93.50 82 PHE A O 1
ATOM 672 N N . PRO A 1 83 ? -13.507 -4.691 -4.219 1.00 93.38 83 PRO A N 1
ATOM 673 C CA . PRO A 1 83 ? -14.596 -5.545 -3.751 1.00 93.38 83 PRO A CA 1
ATOM 674 C C . PRO A 1 83 ? -14.104 -6.642 -2.798 1.00 93.38 83 PRO A C 1
ATOM 676 O O . PRO A 1 83 ? -13.081 -7.273 -3.051 1.00 93.38 83 PRO A O 1
ATOM 679 N N . THR A 1 84 ? -14.859 -6.899 -1.728 1.00 93.25 84 THR A N 1
ATOM 680 C CA . THR A 1 84 ? -14.509 -7.876 -0.674 1.00 93.25 84 THR A CA 1
ATOM 681 C C . THR A 1 84 ? -15.458 -9.073 -0.630 1.00 93.25 84 THR A C 1
ATOM 683 O O . THR A 1 84 ? -15.504 -9.808 0.356 1.00 93.25 84 THR A O 1
ATOM 686 N N . LYS A 1 85 ? -16.281 -9.260 -1.668 1.00 91.56 85 LYS A N 1
ATOM 687 C CA . LYS A 1 85 ? -17.236 -10.371 -1.734 1.00 91.56 85 LYS A CA 1
ATOM 688 C C . LYS A 1 85 ? -16.474 -11.700 -1.786 1.00 91.56 85 LYS A C 1
ATOM 690 O O . LYS A 1 85 ? -15.594 -11.863 -2.624 1.00 91.56 85 LYS A O 1
ATOM 695 N N . GLY A 1 86 ? -16.839 -12.638 -0.912 1.00 90.56 86 GLY A N 1
ATOM 696 C CA . GLY A 1 86 ? -16.193 -13.954 -0.807 1.00 90.56 86 GLY A CA 1
ATOM 697 C C . GLY A 1 86 ? -14.906 -13.967 0.020 1.00 90.56 86 GLY A C 1
ATOM 698 O O . GLY A 1 86 ? -14.192 -14.962 0.014 1.00 90.56 86 GLY A O 1
ATOM 699 N N . PHE A 1 87 ? -14.587 -12.868 0.707 1.00 93.50 87 PHE A N 1
ATOM 700 C CA . PHE A 1 87 ? -13.456 -12.839 1.624 1.00 93.50 87 PHE A CA 1
ATOM 701 C C . PHE A 1 87 ? -13.892 -13.435 2.953 1.00 93.50 87 PHE A C 1
ATOM 703 O O . PHE A 1 87 ? -14.938 -13.071 3.491 1.00 93.50 87 PHE A O 1
ATOM 710 N N . GLU A 1 88 ? -13.053 -14.295 3.510 1.00 94.06 88 GLU A N 1
ATOM 711 C CA . GLU A 1 88 ? -13.322 -14.957 4.777 1.00 94.06 88 GLU A CA 1
ATOM 712 C C . GLU A 1 88 ? -12.259 -14.591 5.806 1.00 94.06 88 GLU A C 1
ATOM 714 O O . GLU A 1 88 ? -11.097 -14.315 5.481 1.00 94.06 88 GLU A O 1
ATOM 719 N N . ASN A 1 89 ? -12.668 -14.561 7.075 1.00 93.31 89 ASN A N 1
ATOM 720 C CA . ASN A 1 89 ? -11.733 -14.378 8.175 1.00 93.31 89 ASN A CA 1
ATOM 721 C C . ASN A 1 89 ? -10.823 -15.603 8.240 1.00 93.31 89 ASN A C 1
ATOM 723 O O . ASN A 1 89 ? -11.275 -16.719 8.483 1.00 93.31 89 ASN A O 1
ATOM 727 N N . TYR A 1 90 ? -9.527 -15.384 8.063 1.00 89.62 90 TYR A N 1
ATOM 728 C CA . TYR A 1 90 ? -8.552 -16.452 8.138 1.00 89.62 90 TYR A CA 1
ATOM 729 C C . TYR A 1 90 ? -8.354 -16.879 9.594 1.00 89.62 90 TYR A C 1
ATOM 731 O O . TYR A 1 90 ? -7.746 -16.163 10.394 1.00 89.62 90 TYR A O 1
ATOM 739 N N . VAL A 1 91 ? -8.848 -18.070 9.922 1.00 84.56 91 VAL A N 1
ATOM 740 C CA . VAL A 1 91 ? -8.648 -18.731 11.214 1.00 84.56 91 VAL A CA 1
ATOM 741 C C . VAL A 1 91 ? -7.783 -19.962 10.973 1.00 84.56 91 VAL A C 1
ATOM 743 O O . VAL A 1 91 ? -8.276 -21.014 10.580 1.00 84.56 91 VAL A O 1
ATOM 746 N N . SER A 1 92 ? -6.471 -19.842 11.175 1.00 74.88 92 SER A N 1
ATOM 747 C CA . SER A 1 92 ? -5.573 -20.987 11.006 1.00 74.88 92 SER A CA 1
ATOM 748 C C . SER A 1 92 ? -5.286 -21.682 12.326 1.00 74.88 92 SER A C 1
ATOM 750 O O . SER A 1 92 ? -4.841 -21.072 13.298 1.00 74.88 92 SER A O 1
ATOM 752 N N . SER A 1 93 ? -5.484 -23.000 12.332 1.00 72.12 93 SER A N 1
ATOM 753 C CA . SER A 1 93 ? -5.121 -23.886 13.441 1.00 72.12 93 SER A CA 1
ATOM 754 C C . SER A 1 93 ? -3.611 -23.904 13.708 1.00 72.12 93 SER A C 1
ATOM 756 O O . SER A 1 93 ? -3.190 -24.097 14.849 1.00 72.12 93 SER A O 1
ATOM 758 N N . ALA A 1 94 ? -2.797 -23.642 12.680 1.00 67.75 94 ALA A N 1
ATOM 759 C CA . ALA A 1 94 ? -1.343 -23.537 12.782 1.00 67.75 94 ALA A CA 1
ATOM 760 C C . ALA A 1 94 ? -0.872 -22.192 13.370 1.00 67.75 94 ALA A C 1
ATOM 762 O O . ALA A 1 94 ? 0.313 -22.015 13.634 1.00 67.75 94 ALA A O 1
ATOM 763 N N . MET A 1 95 ? -1.789 -21.245 13.579 1.00 66.12 95 MET A N 1
ATOM 764 C CA . MET A 1 95 ? -1.512 -19.844 13.900 1.00 66.12 95 MET A CA 1
ATOM 765 C C . MET A 1 95 ? -2.034 -19.455 15.295 1.00 66.12 95 MET A C 1
ATOM 767 O O . MET A 1 95 ? -2.597 -18.375 15.467 1.00 66.12 95 MET A O 1
ATOM 771 N N . LYS A 1 96 ? -1.800 -20.288 16.325 1.00 68.25 96 LYS A N 1
ATOM 772 C CA . LYS A 1 96 ? -2.067 -19.913 17.738 1.00 68.25 96 LYS A CA 1
ATOM 773 C C . LYS A 1 96 ? -1.346 -18.626 18.177 1.00 68.25 96 LYS A C 1
ATOM 775 O O . LYS A 1 96 ? -1.699 -18.046 19.198 1.00 68.25 96 LYS A O 1
ATOM 780 N N . ASP A 1 97 ? -0.381 -18.176 17.381 1.00 72.62 97 ASP A N 1
ATOM 781 C CA . ASP A 1 97 ? 0.502 -17.059 17.683 1.00 72.62 97 ASP A CA 1
ATOM 782 C C . ASP A 1 97 ? 0.153 -15.758 16.938 1.00 72.62 97 ASP A C 1
ATOM 784 O O . ASP A 1 97 ? 0.873 -14.768 17.103 1.00 72.62 97 ASP A O 1
ATOM 788 N N . ILE A 1 98 ? -0.907 -15.710 16.107 1.00 81.62 98 ILE A N 1
ATOM 789 C CA . ILE A 1 98 ? -1.353 -14.408 15.581 1.00 81.62 98 ILE A CA 1
ATOM 790 C C . ILE A 1 98 ? -1.798 -13.566 16.779 1.00 81.62 98 ILE A C 1
ATOM 792 O O . ILE A 1 98 ? -2.636 -14.007 17.570 1.00 81.62 98 ILE A O 1
ATOM 796 N N . PRO A 1 99 ? -1.267 -12.344 16.928 1.00 84.62 99 PRO A N 1
ATOM 797 C CA . PRO A 1 99 ? -1.672 -11.471 18.014 1.00 84.62 99 PRO A CA 1
ATOM 798 C C . PRO A 1 99 ? -3.183 -11.242 17.977 1.00 84.62 99 PRO A C 1
ATOM 800 O O . PRO A 1 99 ? -3.734 -10.911 16.932 1.00 84.62 99 PRO A O 1
ATOM 803 N N . SER A 1 100 ? -3.852 -11.316 19.127 1.00 89.88 100 SER A N 1
ATOM 804 C CA . SER A 1 100 ? -5.308 -11.104 19.229 1.00 89.88 100 SER A CA 1
ATOM 805 C C . SER A 1 100 ? -5.773 -9.692 18.838 1.00 89.88 100 SER A C 1
ATOM 807 O O . SER A 1 100 ? -6.970 -9.396 18.827 1.00 89.88 100 SER A O 1
ATOM 809 N N . ASN A 1 101 ? -4.836 -8.785 18.559 1.00 92.31 101 ASN A N 1
ATOM 810 C CA . ASN A 1 101 ? -5.096 -7.462 18.010 1.00 92.31 101 ASN A CA 1
ATOM 811 C C . ASN A 1 101 ? -4.919 -7.380 16.484 1.00 92.31 101 ASN A C 1
ATOM 813 O O . ASN A 1 101 ? -4.953 -6.280 15.941 1.00 92.31 101 ASN A O 1
ATOM 817 N N . VAL A 1 102 ? -4.745 -8.513 15.799 1.00 92.75 102 VAL A N 1
ATOM 818 C CA . VAL A 1 102 ? -4.651 -8.617 14.340 1.00 92.75 102 VAL A CA 1
ATOM 819 C C . VAL A 1 102 ? -5.733 -9.571 13.829 1.00 92.75 102 VAL A C 1
ATOM 821 O O . VAL A 1 102 ? -5.896 -10.672 14.346 1.00 92.75 102 VAL A O 1
ATOM 824 N N . ARG A 1 103 ? -6.460 -9.153 12.792 1.00 94.38 103 ARG A N 1
ATOM 825 C CA . ARG A 1 103 ? -7.410 -9.970 12.028 1.00 94.38 103 ARG A CA 1
ATOM 826 C C . ARG A 1 103 ? -6.980 -9.959 10.570 1.00 94.38 103 ARG A C 1
ATOM 828 O O . ARG A 1 103 ? -6.510 -8.939 10.069 1.00 94.38 103 ARG A O 1
ATOM 835 N N . ILE A 1 104 ? -7.130 -11.083 9.884 1.00 93.38 104 ILE A N 1
ATOM 836 C CA . ILE A 1 104 ? -6.728 -11.223 8.484 1.00 93.38 104 ILE A CA 1
ATOM 837 C C . ILE A 1 104 ? -7.913 -11.774 7.710 1.00 93.38 104 ILE A C 1
ATOM 839 O O . ILE A 1 104 ? -8.525 -12.745 8.147 1.00 93.38 104 ILE A O 1
ATOM 843 N N . GLN A 1 105 ? -8.225 -11.154 6.578 1.00 94.00 105 GLN A N 1
ATOM 844 C CA . GLN A 1 105 ? -9.143 -11.701 5.591 1.00 94.00 105 GLN A CA 1
ATOM 845 C C . GLN A 1 105 ? -8.387 -12.097 4.337 1.00 94.00 105 GLN A C 1
ATOM 847 O O . GLN A 1 105 ? -7.502 -11.377 3.852 1.00 94.00 105 GLN A O 1
ATOM 852 N N . ALA A 1 106 ? -8.761 -13.260 3.831 1.00 91.75 106 ALA A N 1
ATOM 853 C CA . ALA A 1 106 ? -8.205 -13.849 2.636 1.00 91.75 106 ALA A CA 1
ATOM 854 C C . ALA A 1 106 ? -9.337 -14.283 1.706 1.00 91.75 106 ALA A C 1
ATOM 856 O O . ALA A 1 106 ? -10.450 -14.562 2.151 1.00 91.75 106 ALA A O 1
ATOM 857 N N . ASN A 1 107 ? -9.046 -14.309 0.413 1.00 88.75 107 ASN A N 1
ATOM 858 C CA . ASN A 1 107 ? -9.957 -14.831 -0.592 1.00 88.75 107 ASN A CA 1
ATOM 859 C C . ASN A 1 107 ? -9.419 -16.177 -1.079 1.00 88.75 107 ASN A C 1
ATOM 861 O O . ASN A 1 107 ? -8.323 -16.236 -1.631 1.00 88.75 107 ASN A O 1
ATOM 865 N N . ASP A 1 108 ? -10.168 -17.257 -0.887 1.00 79.31 108 ASP A N 1
ATOM 866 C CA . ASP A 1 108 ? -9.747 -18.602 -1.301 1.00 79.31 108 ASP A CA 1
ATOM 867 C C . ASP A 1 108 ? -9.885 -18.857 -2.811 1.00 79.31 108 ASP A C 1
ATOM 869 O O . ASP A 1 108 ? -9.548 -19.938 -3.305 1.00 79.31 108 ASP A O 1
ATOM 873 N N . GLN A 1 109 ? -10.321 -17.859 -3.587 1.00 74.56 109 GLN A N 1
ATOM 874 C CA . GLN A 1 109 ? -10.265 -17.939 -5.042 1.00 74.56 109 GLN A CA 1
ATOM 875 C C . GLN A 1 109 ? -8.835 -18.251 -5.498 1.00 74.56 109 GLN A C 1
ATOM 877 O O . GLN A 1 109 ? -7.866 -17.638 -5.054 1.00 74.56 109 GLN A O 1
ATOM 882 N N . LYS A 1 110 ? -8.716 -19.259 -6.371 1.00 62.78 110 LYS A N 1
ATOM 883 C CA . LYS A 1 110 ? -7.462 -19.881 -6.816 1.00 62.78 110 LYS A CA 1
ATOM 884 C C . LYS A 1 110 ? -6.531 -18.872 -7.501 1.00 62.78 110 LYS A C 1
ATOM 886 O O . LYS A 1 110 ? -6.453 -18.821 -8.725 1.00 62.78 110 LYS A O 1
ATOM 891 N N . PHE A 1 111 ? -5.778 -18.096 -6.728 1.00 64.06 111 PHE A N 1
ATOM 892 C CA . PHE A 1 111 ? -4.633 -17.366 -7.256 1.00 64.06 111 PHE A CA 1
ATOM 893 C C . PHE A 1 111 ? -3.577 -18.384 -7.701 1.00 64.06 111 PHE A C 1
ATOM 895 O O . PHE A 1 111 ? -3.223 -19.303 -6.954 1.00 64.06 111 PHE A O 1
ATOM 902 N N . TYR A 1 112 ? -3.082 -18.238 -8.933 1.00 63.91 112 TYR A N 1
ATOM 903 C CA . TYR A 1 112 ? -2.049 -19.112 -9.482 1.00 63.91 112 TYR A CA 1
ATOM 904 C C . TYR A 1 112 ? -0.832 -19.168 -8.543 1.00 63.91 112 TYR A C 1
ATOM 906 O O . TYR A 1 112 ? -0.308 -18.152 -8.084 1.00 63.91 112 TYR A O 1
ATOM 914 N N . TYR A 1 113 ? -0.395 -20.395 -8.246 1.00 61.31 113 TYR A N 1
ATOM 915 C CA . TYR A 1 113 ? 0.424 -20.764 -7.085 1.00 61.31 113 TYR A CA 1
ATOM 916 C C . TYR A 1 113 ? 1.817 -20.106 -6.990 1.00 61.31 113 TYR A C 1
ATOM 918 O O . TYR A 1 113 ? 2.475 -20.253 -5.959 1.00 61.31 113 TYR A O 1
ATOM 926 N N . TYR A 1 114 ? 2.284 -19.381 -8.007 1.00 65.38 114 TYR A N 1
ATOM 927 C CA . TYR A 1 114 ? 3.687 -18.967 -8.110 1.00 65.38 114 TYR A CA 1
ATOM 928 C C . TYR A 1 114 ? 3.982 -17.514 -7.686 1.00 65.38 114 TYR A C 1
ATOM 930 O O . TYR A 1 114 ? 5.142 -17.191 -7.451 1.00 65.38 114 TYR A O 1
ATOM 938 N N . GLY A 1 115 ? 2.975 -16.650 -7.497 1.00 61.44 115 GLY A N 1
ATOM 939 C CA . GLY A 1 115 ? 3.204 -15.204 -7.307 1.00 61.44 115 GLY A CA 1
ATOM 940 C C . GLY A 1 115 ? 3.303 -14.665 -5.867 1.00 61.44 115 GLY A C 1
ATOM 941 O O . GLY A 1 115 ? 3.826 -13.580 -5.655 1.00 61.44 115 GLY A O 1
ATOM 942 N N . GLY A 1 116 ? 2.830 -15.377 -4.839 1.00 64.56 116 GLY A N 1
ATOM 943 C CA . GLY A 1 116 ? 2.499 -14.753 -3.537 1.00 64.56 116 GLY A CA 1
ATOM 944 C C . GLY A 1 116 ? 3.601 -14.658 -2.465 1.00 64.56 116 GLY A C 1
ATOM 945 O O . GLY A 1 116 ? 3.276 -14.539 -1.281 1.00 64.56 116 GLY A O 1
ATOM 946 N N . TYR A 1 117 ? 4.892 -14.816 -2.781 1.00 75.19 117 TYR A N 1
ATOM 947 C CA . TYR A 1 117 ? 5.936 -14.778 -1.732 1.00 75.19 117 TYR A CA 1
ATOM 948 C C . TYR A 1 117 ? 6.190 -13.357 -1.214 1.00 75.19 117 TYR A C 1
ATOM 950 O O . TYR A 1 117 ? 6.260 -13.134 -0.004 1.00 75.19 117 TYR A O 1
ATOM 958 N N . SER A 1 118 ? 6.280 -12.387 -2.122 1.00 73.12 118 SER A N 1
ATOM 959 C CA . SER A 1 118 ? 6.616 -11.005 -1.780 1.00 73.12 118 SER A CA 1
ATOM 960 C C . SER A 1 118 ? 5.521 -10.321 -0.962 1.00 73.12 118 SER A C 1
ATOM 962 O O . SER A 1 118 ? 5.838 -9.713 0.058 1.00 73.12 118 SER A O 1
ATOM 964 N N . GLY A 1 119 ? 4.243 -10.499 -1.321 1.00 73.62 119 GLY A N 1
ATOM 965 C CA . GLY A 1 119 ? 3.123 -9.975 -0.535 1.00 73.62 119 GLY A CA 1
ATOM 966 C C . GLY A 1 119 ? 3.101 -10.536 0.887 1.00 73.62 119 GLY A C 1
ATOM 967 O O . GLY A 1 119 ? 3.030 -9.776 1.849 1.00 73.62 119 GLY A O 1
ATOM 968 N N . ARG A 1 120 ? 3.282 -11.855 1.052 1.00 78.81 120 ARG A N 1
ATOM 969 C CA . ARG A 1 120 ? 3.356 -12.488 2.383 1.00 78.81 120 ARG A CA 1
ATOM 970 C C . ARG A 1 120 ? 4.505 -11.955 3.227 1.00 78.81 120 ARG A C 1
ATOM 972 O O . ARG A 1 120 ? 4.321 -11.701 4.416 1.00 78.81 120 ARG A O 1
ATOM 979 N N . ARG A 1 121 ? 5.677 -11.761 2.622 1.00 81.81 121 ARG A N 1
ATOM 980 C CA . ARG A 1 121 ? 6.828 -11.173 3.311 1.00 81.81 121 ARG A CA 1
ATOM 981 C C . ARG A 1 121 ? 6.538 -9.737 3.737 1.00 81.81 121 ARG A C 1
ATOM 983 O O . ARG A 1 121 ? 6.762 -9.409 4.894 1.00 81.81 121 ARG A O 1
ATOM 990 N N . ALA A 1 122 ? 5.969 -8.926 2.849 1.00 77.81 122 ALA A N 1
ATOM 991 C CA . ALA A 1 122 ? 5.634 -7.535 3.132 1.00 77.81 122 ALA A CA 1
ATOM 992 C C . ALA A 1 122 ? 4.575 -7.402 4.245 1.00 77.81 122 ALA A C 1
ATOM 994 O O . ALA A 1 122 ? 4.708 -6.545 5.118 1.00 77.81 122 ALA A O 1
ATOM 995 N N . VAL A 1 123 ? 3.564 -8.277 4.263 1.00 80.25 123 VAL A N 1
ATOM 996 C CA . VAL A 1 123 ? 2.568 -8.353 5.345 1.00 80.25 123 VAL A CA 1
ATOM 997 C C . VAL A 1 123 ? 3.201 -8.838 6.650 1.00 80.25 123 VAL A C 1
ATOM 999 O O . VAL A 1 123 ? 2.959 -8.257 7.708 1.00 80.25 123 VAL A O 1
ATOM 1002 N N . GLY A 1 124 ? 4.045 -9.870 6.593 1.00 83.25 124 GLY A N 1
ATOM 1003 C CA . GLY A 1 124 ? 4.774 -10.375 7.756 1.00 83.25 124 GLY A CA 1
ATOM 1004 C C . GLY A 1 124 ? 5.697 -9.320 8.374 1.00 83.25 124 GLY A C 1
ATOM 1005 O O . GLY A 1 124 ? 5.717 -9.156 9.593 1.00 83.25 124 GLY A O 1
ATOM 1006 N N . ASP A 1 125 ? 6.404 -8.553 7.541 1.00 82.50 125 ASP A N 1
ATOM 1007 C CA . ASP A 1 125 ? 7.262 -7.441 7.958 1.00 82.50 125 ASP A CA 1
ATOM 1008 C C . ASP A 1 125 ? 6.453 -6.327 8.642 1.00 82.50 125 ASP A C 1
ATOM 1010 O O . ASP A 1 125 ? 6.895 -5.756 9.641 1.00 82.50 125 ASP A O 1
ATOM 1014 N N . LEU A 1 126 ? 5.235 -6.069 8.168 1.00 80.69 126 LEU A N 1
ATOM 1015 C CA . LEU A 1 126 ? 4.337 -5.072 8.737 1.00 80.69 126 LEU A CA 1
ATOM 1016 C C . LEU A 1 126 ? 3.748 -5.504 10.087 1.00 80.69 126 LEU A C 1
ATOM 1018 O O . LEU A 1 126 ? 3.792 -4.746 11.056 1.00 80.69 126 LEU A O 1
ATOM 1022 N N . ILE A 1 127 ? 3.273 -6.749 10.191 1.00 83.62 127 ILE A N 1
ATOM 1023 C CA . ILE A 1 127 ? 2.855 -7.336 11.475 1.00 83.62 127 ILE A CA 1
ATOM 1024 C C . ILE A 1 127 ? 4.035 -7.318 12.456 1.00 83.62 127 ILE A C 1
ATOM 1026 O O . ILE A 1 127 ? 3.871 -6.965 13.625 1.00 83.62 127 ILE A O 1
ATOM 1030 N N . ARG A 1 128 ? 5.253 -7.617 11.980 1.00 82.38 128 ARG A N 1
ATOM 1031 C CA . ARG A 1 128 ? 6.477 -7.516 12.784 1.00 82.38 128 ARG A CA 1
ATOM 1032 C C . ARG A 1 128 ? 6.689 -6.099 13.316 1.00 82.38 128 ARG A C 1
ATOM 1034 O O . ARG A 1 128 ? 7.026 -5.969 14.490 1.00 82.38 128 ARG A O 1
ATOM 1041 N N . MET A 1 129 ? 6.493 -5.056 12.509 1.00 82.12 129 MET A N 1
ATOM 1042 C CA . MET A 1 129 ? 6.622 -3.667 12.973 1.00 82.12 129 MET A CA 1
ATOM 1043 C C . MET A 1 129 ? 5.641 -3.335 14.097 1.00 82.12 129 MET A C 1
ATOM 1045 O O . MET A 1 129 ? 6.052 -2.790 15.120 1.00 82.12 129 MET A O 1
ATOM 1049 N N . VAL A 1 130 ? 4.369 -3.707 13.936 1.00 81.25 130 VAL A N 1
ATOM 1050 C CA . VAL A 1 130 ? 3.334 -3.490 14.959 1.00 81.25 130 VAL A CA 1
ATOM 1051 C C . VAL A 1 130 ? 3.692 -4.203 16.260 1.00 81.25 130 VAL A C 1
ATOM 1053 O O . VAL A 1 130 ? 3.547 -3.647 17.346 1.00 81.25 130 VAL A O 1
ATOM 1056 N N . MET A 1 131 ? 4.224 -5.419 16.157 1.00 77.88 131 MET A N 1
ATOM 1057 C CA . MET A 1 131 ? 4.578 -6.224 17.322 1.00 77.88 131 MET A CA 1
ATOM 1058 C C . MET A 1 131 ? 5.880 -5.797 17.998 1.00 77.88 131 MET A C 1
ATOM 1060 O O . MET A 1 131 ? 6.008 -5.978 19.205 1.00 77.88 131 MET A O 1
ATOM 1064 N N . LYS A 1 132 ? 6.829 -5.191 17.272 1.00 79.62 132 LYS A N 1
ATOM 1065 C CA . LYS A 1 132 ? 8.108 -4.716 17.833 1.00 79.62 132 LYS A CA 1
ATOM 1066 C C . LYS A 1 132 ? 7.927 -3.642 18.913 1.00 79.62 132 LYS A C 1
ATOM 1068 O O . LYS A 1 132 ? 8.816 -3.466 19.737 1.00 79.62 132 LYS A O 1
ATOM 1073 N N . GLN A 1 133 ? 6.786 -2.953 18.941 1.00 69.81 133 GLN A N 1
ATOM 1074 C CA . GLN A 1 133 ? 6.462 -2.022 20.025 1.00 69.81 133 GLN A CA 1
ATOM 1075 C C . GLN A 1 133 ? 6.136 -2.706 21.363 1.00 69.81 133 GLN A C 1
ATOM 1077 O O . GLN A 1 133 ? 6.060 -2.026 22.385 1.00 69.81 133 GLN A O 1
ATOM 1082 N N . LYS A 1 134 ? 5.941 -4.030 21.387 1.00 66.94 134 LYS A N 1
ATOM 1083 C CA . LYS A 1 134 ? 5.750 -4.791 22.629 1.00 66.94 134 LYS A CA 1
ATOM 1084 C C . LYS A 1 134 ? 7.115 -5.149 23.252 1.00 66.94 134 LYS A C 1
ATOM 1086 O O . LYS A 1 134 ? 8.139 -5.135 22.576 1.00 66.94 134 LYS A O 1
ATOM 1091 N N . SER A 1 135 ? 7.127 -5.383 24.565 1.00 63.50 135 SER A N 1
ATOM 1092 C CA . SER A 1 135 ? 8.313 -5.415 25.445 1.00 63.50 135 SER A CA 1
ATOM 1093 C C . SER A 1 135 ? 9.500 -6.287 24.977 1.00 63.50 135 SER A C 1
ATOM 1095 O O . SER A 1 135 ? 9.336 -7.275 24.263 1.00 63.50 135 SER A O 1
ATOM 1097 N N . GLU A 1 136 ? 10.716 -5.956 25.443 1.00 65.69 136 GLU A N 1
ATOM 1098 C CA . GLU A 1 136 ? 11.981 -6.639 25.092 1.00 65.69 136 GLU A CA 1
ATOM 1099 C C . GLU A 1 136 ? 11.999 -8.178 25.197 1.00 65.69 136 GLU A C 1
ATOM 1101 O O . GLU A 1 136 ? 12.553 -8.806 24.290 1.00 65.69 136 GLU A O 1
ATOM 1106 N N . PRO A 1 137 ? 11.394 -8.833 26.213 1.00 66.56 137 PRO A N 1
ATOM 1107 C CA . PRO A 1 137 ? 11.403 -10.296 26.312 1.00 66.56 137 PRO A CA 1
ATOM 1108 C C . PRO A 1 137 ? 10.786 -10.974 25.085 1.00 66.56 137 PRO A C 1
ATOM 1110 O O . PRO A 1 137 ? 11.171 -12.085 24.721 1.00 66.56 137 PRO A O 1
ATOM 1113 N N . PHE A 1 138 ? 9.864 -10.279 24.413 1.00 63.50 138 PHE A N 1
ATOM 1114 C CA . PHE A 1 138 ? 9.220 -10.764 23.205 1.00 63.50 138 PHE A CA 1
ATOM 1115 C C . PHE A 1 138 ? 10.214 -10.854 22.038 1.00 63.50 138 PHE A C 1
ATOM 1117 O O . PHE A 1 138 ? 10.174 -11.816 21.279 1.00 63.50 138 PHE A O 1
ATOM 1124 N N . GLN A 1 139 ? 11.178 -9.931 21.928 1.00 65.81 139 GLN A N 1
ATOM 1125 C CA . GLN A 1 139 ? 12.053 -9.797 20.754 1.00 65.81 139 GLN A CA 1
ATOM 1126 C C . GLN A 1 139 ? 12.943 -11.024 20.491 1.00 65.81 139 GLN A C 1
ATOM 1128 O O . GLN A 1 139 ? 13.154 -11.389 19.331 1.00 65.81 139 GLN A O 1
ATOM 1133 N N . LYS A 1 140 ? 13.436 -11.700 21.540 1.00 69.94 140 LYS A N 1
ATOM 1134 C CA . LYS A 1 140 ? 14.380 -12.827 21.406 1.00 69.94 140 LYS A CA 1
ATOM 1135 C C . LYS A 1 140 ? 13.728 -14.095 20.842 1.00 69.94 140 LYS A C 1
ATOM 1137 O O . LYS A 1 140 ? 14.340 -14.786 20.032 1.00 69.94 140 LYS A O 1
ATOM 1142 N N . TYR A 1 141 ? 12.482 -14.383 21.222 1.00 67.94 141 TYR A N 1
ATOM 1143 C CA . TYR A 1 141 ? 11.707 -15.495 20.649 1.00 67.94 141 TYR A CA 1
ATOM 1144 C C . TYR A 1 141 ? 11.210 -15.158 19.227 1.00 67.94 141 TYR A C 1
ATOM 1146 O O . TYR A 1 141 ? 10.984 -16.036 18.393 1.00 67.94 141 TYR A O 1
ATOM 1154 N N . TRP A 1 142 ? 11.116 -13.861 18.915 1.00 66.75 142 TRP A N 1
ATOM 1155 C CA . TRP A 1 142 ? 10.461 -13.349 17.715 1.00 66.75 142 TRP A CA 1
ATOM 1156 C C . TRP A 1 142 ? 11.277 -13.408 16.432 1.00 66.75 142 TRP A C 1
ATOM 1158 O O . TRP A 1 142 ? 10.703 -13.572 15.357 1.00 66.75 142 TRP A O 1
ATOM 1168 N N . ALA A 1 143 ? 12.606 -13.321 16.498 1.00 67.81 143 ALA A N 1
ATOM 1169 C CA . ALA A 1 143 ? 13.442 -13.423 15.297 1.00 67.81 143 ALA A CA 1
ATOM 1170 C C . ALA A 1 143 ? 13.235 -14.764 14.564 1.00 67.81 143 ALA A C 1
ATOM 1172 O O . ALA A 1 143 ? 13.181 -14.811 13.337 1.00 67.81 143 ALA A O 1
ATOM 1173 N N . LYS A 1 144 ? 13.039 -15.849 15.325 1.00 72.88 144 LYS A N 1
ATOM 1174 C CA . LYS A 1 144 ? 12.741 -17.181 14.784 1.00 72.88 144 LYS A CA 1
ATOM 1175 C C . LYS A 1 144 ? 11.299 -17.302 14.286 1.00 72.88 144 LYS A C 1
ATOM 1177 O O . LYS A 1 144 ? 11.052 -17.982 13.300 1.00 72.88 144 LYS A O 1
ATOM 1182 N N . TRP A 1 145 ? 10.357 -16.647 14.955 1.00 71.19 145 TRP A N 1
ATOM 1183 C CA . TRP A 1 145 ? 8.943 -16.706 14.592 1.00 71.19 145 TRP A CA 1
ATOM 1184 C C . TRP A 1 145 ? 8.614 -15.860 13.356 1.00 71.19 145 TRP A C 1
ATOM 1186 O O . TRP A 1 145 ? 7.880 -16.290 12.477 1.00 71.19 145 TRP A O 1
ATOM 1196 N N . THR A 1 146 ? 9.208 -14.673 13.227 1.00 69.94 146 THR A N 1
ATOM 1197 C CA . THR A 1 146 ? 8.948 -13.756 12.101 1.00 69.94 146 THR A CA 1
ATOM 1198 C C . THR A 1 146 ? 9.372 -14.327 10.748 1.00 69.94 146 THR A C 1
ATOM 1200 O O . THR A 1 146 ? 8.725 -14.035 9.744 1.00 69.94 146 THR A O 1
ATOM 1203 N N . SER A 1 147 ? 10.390 -15.195 10.706 1.00 71.75 147 SER A N 1
ATOM 1204 C CA . SER A 1 147 ? 10.738 -15.938 9.487 1.00 71.75 147 SER A CA 1
ATOM 1205 C C . SER A 1 147 ? 9.694 -17.004 9.122 1.00 71.75 147 SER A C 1
ATOM 1207 O O . SER A 1 147 ? 9.548 -17.346 7.950 1.00 71.75 147 SER A O 1
ATOM 1209 N N . GLN A 1 148 ? 8.927 -17.495 10.100 1.00 78.94 148 GLN A N 1
ATOM 1210 C CA . GLN A 1 148 ? 7.849 -18.466 9.910 1.00 78.94 148 GLN A CA 1
ATOM 1211 C C . GLN A 1 148 ? 6.491 -17.801 9.657 1.00 78.94 148 GLN A C 1
ATOM 1213 O O . GLN A 1 148 ? 5.686 -18.361 8.915 1.00 78.94 148 GLN A O 1
ATOM 1218 N N . LEU A 1 149 ? 6.250 -16.594 10.183 1.00 78.75 149 LEU A N 1
ATOM 1219 C CA . LEU A 1 149 ? 4.983 -15.875 10.016 1.00 78.75 149 LEU A CA 1
ATOM 1220 C C . LEU A 1 149 ? 4.625 -15.689 8.539 1.00 78.75 149 LEU A C 1
ATOM 1222 O O . LEU A 1 149 ? 3.502 -15.983 8.138 1.00 78.75 149 LEU A O 1
ATOM 1226 N N . ALA A 1 150 ? 5.584 -15.257 7.715 1.00 79.31 150 ALA A N 1
ATOM 1227 C CA . ALA A 1 150 ? 5.352 -15.093 6.281 1.00 79.31 150 ALA A CA 1
ATOM 1228 C C . ALA A 1 150 ? 4.905 -16.407 5.610 1.00 79.31 150 ALA A C 1
ATOM 1230 O O . ALA A 1 150 ? 4.134 -16.380 4.657 1.00 79.31 150 ALA A O 1
ATOM 1231 N N . ASN A 1 151 ? 5.339 -17.562 6.120 1.00 80.56 151 ASN A N 1
ATOM 1232 C CA . ASN A 1 151 ? 4.923 -18.866 5.603 1.00 80.56 151 ASN A CA 1
ATOM 1233 C C . ASN A 1 151 ? 3.563 -19.318 6.143 1.00 80.56 151 ASN A C 1
ATOM 1235 O O . ASN A 1 151 ? 2.870 -20.062 5.454 1.00 80.56 151 ASN A O 1
ATOM 1239 N N . ALA A 1 152 ? 3.184 -18.863 7.336 1.00 82.19 152 ALA A N 1
ATOM 1240 C CA . ALA A 1 152 ? 1.923 -19.213 7.976 1.00 82.19 152 ALA A CA 1
ATOM 1241 C C . ALA A 1 152 ? 0.734 -18.369 7.471 1.00 82.19 152 ALA A C 1
ATOM 1243 O O . ALA A 1 152 ? -0.422 -18.784 7.600 1.00 82.19 152 ALA A O 1
ATOM 1244 N N . LEU A 1 153 ? 1.004 -17.188 6.898 1.00 83.75 153 LEU A N 1
ATOM 1245 C CA . LEU A 1 153 ? -0.012 -16.336 6.280 1.00 83.75 153 LEU A CA 1
ATOM 1246 C C . LEU A 1 153 ? -0.565 -16.985 5.000 1.00 83.75 153 LEU A C 1
ATOM 1248 O O . LEU A 1 153 ? 0.218 -17.506 4.193 1.00 83.75 153 LEU A O 1
ATOM 1252 N N . PRO A 1 154 ? -1.887 -16.914 4.760 1.00 85.94 154 PRO A N 1
ATOM 1253 C CA . PRO A 1 154 ? -2.465 -17.425 3.532 1.00 85.94 154 PRO A CA 1
ATOM 1254 C C . PRO A 1 154 ? -1.911 -16.619 2.358 1.00 85.94 154 PRO A C 1
ATOM 1256 O O . PRO A 1 154 ? -1.709 -15.401 2.444 1.00 85.94 154 PRO A O 1
ATOM 1259 N N . ARG A 1 155 ? -1.656 -17.304 1.238 1.00 82.94 155 ARG A N 1
ATOM 1260 C CA . ARG A 1 155 ? -1.112 -16.691 0.008 1.00 82.94 155 ARG A CA 1
ATOM 1261 C C . ARG A 1 155 ? -2.022 -15.603 -0.558 1.00 82.94 155 ARG A C 1
ATOM 1263 O O . ARG A 1 155 ? -1.560 -14.766 -1.321 1.00 82.94 155 ARG A O 1
ATOM 1270 N N . THR A 1 156 ? -3.279 -15.626 -0.147 1.00 86.19 156 THR A N 1
ATOM 1271 C CA . THR A 1 156 ? -4.361 -14.765 -0.594 1.00 86.19 156 THR A CA 1
ATOM 1272 C C . THR A 1 156 ? -4.775 -13.749 0.474 1.00 86.19 156 THR A C 1
ATOM 1274 O O . THR A 1 156 ? -5.891 -13.242 0.443 1.00 86.19 156 THR A O 1
ATOM 1277 N N . SER A 1 157 ? -3.888 -13.439 1.432 1.00 88.19 157 SER A N 1
ATOM 1278 C CA . SER A 1 157 ? -4.109 -12.368 2.417 1.00 88.19 157 SER A CA 1
ATOM 1279 C C . SER A 1 157 ? -4.304 -11.032 1.700 1.00 88.19 157 SER A C 1
ATOM 1281 O O . SER A 1 157 ? -3.356 -10.517 1.106 1.00 88.19 157 SER A O 1
ATOM 1283 N N . GLN A 1 158 ? -5.506 -10.460 1.774 1.00 91.12 158 GLN A N 1
ATOM 1284 C CA . GLN A 1 158 ? -5.839 -9.216 1.072 1.00 91.12 158 GLN A CA 1
ATOM 1285 C C . GLN A 1 158 ? -6.184 -8.070 2.019 1.00 91.12 158 GLN A C 1
ATOM 1287 O O . GLN A 1 158 ? -5.941 -6.913 1.682 1.00 91.12 158 GLN A O 1
ATOM 1292 N N . ILE A 1 159 ? -6.711 -8.360 3.211 1.00 94.06 159 ILE A N 1
ATOM 1293 C CA . ILE A 1 159 ? -7.008 -7.326 4.208 1.00 94.06 159 ILE A CA 1
ATOM 1294 C C . ILE A 1 159 ? -6.410 -7.737 5.543 1.00 94.06 159 ILE A C 1
ATOM 1296 O O . ILE A 1 159 ? -6.724 -8.802 6.070 1.00 94.06 159 ILE A O 1
ATOM 1300 N N . ILE A 1 160 ? -5.566 -6.880 6.108 1.00 93.50 160 ILE A N 1
ATOM 1301 C CA . ILE A 1 160 ? -5.055 -7.038 7.471 1.00 93.50 160 ILE A CA 1
ATOM 1302 C C . ILE A 1 160 ? -5.608 -5.901 8.308 1.00 93.50 160 ILE A C 1
ATOM 1304 O O . ILE A 1 160 ? -5.327 -4.742 8.025 1.00 93.50 160 ILE A O 1
ATOM 1308 N N . SER A 1 161 ? -6.380 -6.229 9.334 1.00 96.31 161 SER A N 1
ATOM 1309 C CA . SER A 1 161 ? -6.900 -5.264 10.294 1.00 96.31 161 SER A CA 1
ATOM 1310 C C . SER A 1 161 ? -6.143 -5.370 11.607 1.00 96.31 161 SER A C 1
ATOM 1312 O O . SER A 1 161 ? -5.905 -6.466 12.116 1.00 96.31 161 SER A O 1
ATOM 1314 N N . ILE A 1 162 ? -5.746 -4.225 12.147 1.00 95.31 162 ILE A N 1
ATOM 1315 C CA . ILE A 1 162 ? -4.956 -4.115 13.367 1.00 95.31 162 ILE A CA 1
ATOM 1316 C C . ILE A 1 162 ? -5.680 -3.155 14.302 1.00 95.31 162 ILE A C 1
ATOM 1318 O O . ILE A 1 162 ? -5.767 -1.960 14.019 1.00 95.31 162 ILE A O 1
ATOM 1322 N N . ARG A 1 163 ? -6.201 -3.674 15.417 1.00 96.25 163 ARG A N 1
ATOM 1323 C CA . ARG A 1 163 ? -6.854 -2.855 16.449 1.00 96.25 163 ARG A CA 1
ATOM 1324 C C . ARG A 1 163 ? -5.834 -2.299 17.439 1.00 96.25 163 ARG A C 1
ATOM 1326 O O . ARG A 1 163 ? -4.825 -2.950 17.734 1.00 96.25 163 ARG A O 1
ATOM 1333 N N . MET A 1 164 ? -6.132 -1.120 17.973 1.00 95.50 164 MET A N 1
ATOM 1334 C CA . MET A 1 164 ? -5.365 -0.490 19.045 1.00 95.50 164 MET A CA 1
ATOM 1335 C C . MET A 1 164 ? -5.880 -0.889 20.431 1.00 95.50 164 MET A C 1
ATOM 1337 O O . MET A 1 164 ? -6.994 -1.393 20.588 1.00 95.50 164 MET A O 1
ATOM 1341 N N . ASP A 1 165 ? -5.052 -0.655 21.451 1.00 93.44 165 ASP A N 1
ATOM 1342 C CA . ASP A 1 165 ? -5.448 -0.821 22.852 1.00 93.44 165 ASP A CA 1
ATOM 1343 C C . ASP A 1 165 ? -6.672 0.064 23.163 1.00 93.44 165 ASP A C 1
ATOM 1345 O O . ASP A 1 165 ? -6.735 1.217 22.734 1.00 93.44 165 ASP A O 1
ATOM 1349 N N . GLY A 1 166 ? -7.637 -0.472 23.915 1.00 94.75 166 GLY A N 1
ATOM 1350 C CA . GLY A 1 166 ? -8.896 0.219 24.222 1.00 94.75 166 GLY A CA 1
ATOM 1351 C C . GLY A 1 166 ? -10.016 -0.004 23.202 1.00 94.75 166 GLY A C 1
ATOM 1352 O O . GLY A 1 166 ? -11.119 0.486 23.425 1.00 94.75 166 GLY A O 1
ATOM 1353 N N . PHE A 1 167 ? -9.767 -0.773 22.137 1.00 97.19 167 PHE A N 1
ATOM 1354 C CA . PHE A 1 167 ? -10.772 -1.132 21.137 1.00 97.19 167 PHE A CA 1
ATOM 1355 C C . PHE A 1 167 ? -10.867 -2.646 20.937 1.00 97.19 167 PHE A C 1
ATOM 1357 O O . PHE A 1 167 ? -9.881 -3.382 21.048 1.00 97.19 167 PHE A O 1
ATOM 1364 N N . GLU A 1 168 ? -12.064 -3.097 20.591 1.00 97.31 168 GLU A N 1
ATOM 1365 C CA . GLU A 1 168 ? -12.380 -4.425 20.079 1.00 97.31 168 GLU A CA 1
ATOM 1366 C C . GLU A 1 168 ? -12.628 -4.359 18.573 1.00 97.31 168 GLU A C 1
ATOM 1368 O O . GLU A 1 168 ? -12.876 -3.294 18.008 1.00 97.31 168 GLU A O 1
ATOM 1373 N N . PHE A 1 169 ? -12.528 -5.500 17.901 1.00 97.88 169 PHE A N 1
ATOM 1374 C CA . PHE A 1 169 ? -12.935 -5.574 16.505 1.00 97.88 169 PHE A CA 1
ATOM 1375 C C . PHE A 1 169 ? -14.459 -5.675 16.411 1.00 97.88 169 PHE A C 1
ATOM 1377 O O . PHE A 1 169 ? -15.060 -6.481 17.119 1.00 97.88 169 PHE A O 1
ATOM 1384 N N . GLY A 1 170 ? -15.055 -4.926 15.488 1.00 97.06 170 GLY A N 1
ATOM 1385 C CA . GLY A 1 170 ? -16.456 -5.081 15.117 1.00 97.06 170 GLY A CA 1
ATOM 1386 C C . GLY A 1 170 ? -16.686 -6.210 14.112 1.00 97.06 170 GLY A C 1
ATOM 1387 O O . GLY A 1 170 ? -15.884 -7.147 13.978 1.00 97.06 170 GLY A O 1
ATOM 1388 N N . GLU A 1 171 ? -17.805 -6.103 13.400 1.00 95.94 171 GLU A N 1
ATOM 1389 C CA . GLU A 1 171 ? -18.218 -7.065 12.380 1.00 95.94 171 GLU A CA 1
ATOM 1390 C C . GLU A 1 171 ? -17.300 -6.991 11.151 1.00 95.94 171 GLU A C 1
ATOM 1392 O O . GLU A 1 171 ? -16.701 -7.997 10.757 1.00 95.94 171 GLU A O 1
ATOM 1397 N N . LYS A 1 172 ? -17.108 -5.792 10.584 1.00 97.00 172 LYS A N 1
ATOM 1398 C CA . LYS A 1 172 ? -16.251 -5.593 9.407 1.00 97.00 172 LYS A CA 1
ATOM 1399 C C . LYS A 1 172 ? -14.791 -5.388 9.800 1.00 97.00 172 LYS A C 1
ATOM 1401 O O . LYS A 1 172 ? -14.453 -5.056 10.932 1.00 97.00 172 LYS A O 1
ATOM 1406 N N . MET A 1 173 ? -13.889 -5.535 8.827 1.00 97.00 173 MET A N 1
ATOM 1407 C CA . MET A 1 173 ? -12.444 -5.379 9.052 1.00 97.00 173 MET A CA 1
ATOM 1408 C C . MET A 1 173 ? -12.045 -3.984 9.535 1.00 97.00 173 MET A C 1
ATOM 1410 O O . MET A 1 173 ? -11.096 -3.865 10.299 1.00 97.00 173 MET A O 1
ATOM 1414 N N . HIS A 1 174 ? -12.747 -2.939 9.103 1.00 97.44 174 HIS A N 1
ATOM 1415 C CA . HIS A 1 174 ? -12.467 -1.552 9.485 1.00 97.44 174 HIS A CA 1
ATOM 1416 C C . HIS A 1 174 ? -13.290 -1.065 10.684 1.00 97.44 174 HIS A C 1
ATOM 1418 O O . HIS A 1 174 ? -13.154 0.104 11.062 1.00 97.44 174 HIS A O 1
ATOM 1424 N N . ASP A 1 175 ? -14.121 -1.937 11.262 1.00 97.56 175 ASP A N 1
ATOM 1425 C CA . ASP A 1 175 ? -14.947 -1.614 12.416 1.00 97.56 175 ASP A CA 1
ATOM 1426 C C . ASP A 1 175 ? -14.150 -1.865 13.693 1.00 97.56 175 ASP A C 1
ATOM 1428 O O . ASP A 1 175 ? -13.676 -2.974 13.959 1.00 97.56 175 ASP A O 1
ATOM 1432 N N . PHE A 1 176 ? -14.021 -0.819 14.500 1.00 97.88 176 PHE A N 1
ATOM 1433 C CA . PHE A 1 176 ? -13.350 -0.860 15.790 1.00 97.88 176 PHE A CA 1
ATOM 1434 C C . PHE A 1 176 ? -14.294 -0.277 16.832 1.00 97.88 176 PHE A C 1
ATOM 1436 O O . PHE A 1 176 ? -14.781 0.835 16.661 1.00 97.88 176 PHE A O 1
ATOM 1443 N N . ILE A 1 177 ? -14.561 -1.017 17.902 1.00 97.50 177 ILE A N 1
ATOM 1444 C CA . ILE A 1 177 ? -15.548 -0.649 18.920 1.00 97.50 177 ILE A CA 1
ATOM 1445 C C . ILE A 1 177 ? -14.795 -0.271 20.200 1.00 97.50 177 ILE A C 1
ATOM 1447 O O . ILE A 1 177 ? -14.010 -1.089 20.680 1.00 97.50 177 ILE A O 1
ATOM 1451 N N . PRO A 1 178 ? -14.970 0.939 20.764 1.00 96.94 178 PRO A N 1
ATOM 1452 C CA . PRO A 1 178 ? -14.336 1.305 22.026 1.00 96.94 178 PRO A CA 1
ATOM 1453 C C . PRO A 1 178 ? -14.812 0.381 23.149 1.00 96.94 178 PRO A C 1
ATOM 1455 O O . PRO A 1 178 ? -16.010 0.146 23.330 1.00 96.94 178 PRO A O 1
ATOM 1458 N N . ILE A 1 179 ? -13.867 -0.136 23.930 1.00 94.88 179 ILE A N 1
ATOM 1459 C CA . ILE A 1 179 ? -14.176 -0.968 25.091 1.00 94.88 179 ILE A CA 1
ATOM 1460 C C . ILE A 1 179 ? -14.835 -0.078 26.147 1.00 94.88 179 ILE A C 1
ATOM 1462 O O . ILE A 1 179 ? -14.248 0.905 26.595 1.00 94.88 179 ILE A O 1
ATOM 1466 N N . GLY A 1 180 ? -16.055 -0.435 26.548 1.00 91.50 180 GLY A N 1
ATOM 1467 C CA . GLY A 1 180 ? -16.913 0.399 27.398 1.00 91.50 180 GLY A CA 1
ATOM 1468 C C . GLY A 1 180 ? -18.066 1.073 26.650 1.00 91.50 180 GLY A C 1
ATOM 1469 O O . GLY A 1 180 ? -18.929 1.664 27.297 1.00 91.50 180 GLY A O 1
ATOM 1470 N N . GLY A 1 181 ? -18.129 0.915 25.325 1.00 92.62 181 GLY A N 1
ATOM 1471 C CA . GLY A 1 181 ? -19.200 1.441 24.485 1.00 92.62 181 GLY A CA 1
ATOM 1472 C C . GLY A 1 181 ? -18.895 2.820 23.906 1.00 92.62 181 GLY A C 1
ATOM 1473 O O . GLY A 1 181 ? -17.883 3.449 24.208 1.00 92.62 181 GLY A O 1
ATOM 1474 N N . VAL A 1 182 ? -19.781 3.261 23.019 1.00 94.06 182 VAL A N 1
ATOM 1475 C CA . VAL A 1 182 ? -19.669 4.525 22.287 1.00 94.06 182 VAL A CA 1
ATOM 1476 C C . VAL A 1 182 ? -20.217 5.660 23.156 1.00 94.06 182 VAL A C 1
ATOM 1478 O O . VAL A 1 182 ? -21.313 5.549 23.705 1.00 94.06 182 VAL A O 1
ATOM 1481 N N . SER A 1 183 ? -19.470 6.756 23.285 1.00 93.94 183 SER A N 1
ATOM 1482 C CA . SER A 1 183 ? -19.921 7.943 24.022 1.00 93.94 183 SER A CA 1
ATOM 1483 C C . SER A 1 183 ? -20.896 8.775 23.187 1.00 93.94 183 SER A C 1
ATOM 1485 O O . SER A 1 183 ? -20.777 8.842 21.962 1.00 93.94 183 SER A O 1
ATOM 1487 N N . SER A 1 184 ? -21.841 9.460 23.835 1.00 95.88 184 SER A N 1
ATOM 1488 C CA . SER A 1 184 ? -22.774 10.349 23.128 1.00 95.88 184 SER A CA 1
ATOM 1489 C C . SER A 1 184 ? -22.023 11.453 22.370 1.00 95.88 184 SER A C 1
ATOM 1491 O O . SER A 1 184 ? -21.092 12.053 22.904 1.00 95.88 184 SER A O 1
ATOM 1493 N N . GLY A 1 185 ? -22.396 11.691 21.110 1.00 95.81 185 GLY A N 1
ATOM 1494 C CA . GLY A 1 185 ? -21.744 12.670 20.229 1.00 95.81 185 GLY A CA 1
ATOM 1495 C C . GLY A 1 185 ? -20.378 12.249 19.669 1.00 95.81 185 GLY A C 1
ATOM 1496 O O . GLY A 1 185 ? -19.780 12.996 18.892 1.00 95.81 185 GLY A O 1
ATOM 1497 N N . SER A 1 186 ? -19.877 11.064 20.028 1.00 97.50 186 SER A N 1
ATOM 1498 C CA . SER A 1 186 ? -18.682 10.508 19.394 1.00 97.50 186 SER A CA 1
ATOM 1499 C C . SER A 1 186 ? -18.992 9.957 18.001 1.00 97.50 186 SER A C 1
ATOM 1501 O O . SER A 1 186 ? -20.131 9.612 17.683 1.00 97.50 186 SER A O 1
ATOM 1503 N N . HIS A 1 187 ? -17.977 9.905 17.143 1.00 97.94 187 HIS A N 1
ATOM 1504 C CA . HIS A 1 187 ? -18.108 9.378 15.786 1.00 97.94 187 HIS A CA 1
ATOM 1505 C C . HIS A 1 187 ? -16.772 8.841 15.272 1.00 97.94 187 HIS A C 1
ATOM 1507 O O . HIS A 1 187 ? -15.708 9.126 15.826 1.00 97.94 187 HIS A O 1
ATOM 1513 N N . PHE A 1 188 ? -16.824 8.068 14.188 1.00 98.44 188 PHE A N 1
ATOM 1514 C CA . PHE A 1 188 ? -15.633 7.567 13.513 1.00 98.44 188 PHE A CA 1
ATOM 1515 C C . PHE A 1 188 ? -15.289 8.410 12.290 1.00 98.44 188 PHE A C 1
ATOM 1517 O O . PHE A 1 188 ? -16.163 8.920 11.589 1.00 98.44 188 PHE A O 1
ATOM 1524 N N . THR A 1 189 ? -13.993 8.538 12.026 1.00 98.44 189 THR A N 1
ATOM 1525 C CA . THR A 1 189 ? -13.472 9.101 10.781 1.00 98.44 189 THR A CA 1
ATOM 1526 C C . THR A 1 189 ? -12.384 8.202 10.211 1.00 98.44 189 THR A C 1
ATOM 1528 O O . THR A 1 189 ? -11.741 7.437 10.929 1.00 98.44 189 THR A O 1
ATOM 1531 N N . TYR A 1 190 ? -12.179 8.286 8.903 1.00 98.50 190 TYR A N 1
ATOM 1532 C CA . TYR A 1 190 ? -11.303 7.401 8.150 1.00 98.50 190 TYR A CA 1
ATOM 1533 C C . TYR A 1 190 ? -10.366 8.220 7.276 1.00 98.50 190 TYR A C 1
ATOM 1535 O O . TYR A 1 190 ? -10.781 9.193 6.641 1.00 98.50 190 TYR A O 1
ATOM 1543 N N . GLN A 1 191 ? -9.101 7.813 7.216 1.00 98.00 191 GLN A N 1
ATOM 1544 C CA . GLN A 1 191 ? -8.109 8.449 6.359 1.00 98.00 191 GLN A CA 1
ATOM 1545 C C . GLN A 1 191 ? -7.237 7.413 5.660 1.00 98.00 191 GLN A C 1
ATOM 1547 O O . GLN A 1 191 ? -6.679 6.519 6.297 1.00 98.00 191 GLN A O 1
ATOM 1552 N N . MET A 1 192 ? -7.097 7.569 4.345 1.00 97.19 192 MET A N 1
ATOM 1553 C CA . MET A 1 192 ? -6.230 6.722 3.530 1.00 97.19 192 MET A CA 1
ATOM 1554 C C . MET A 1 192 ? -4.793 7.238 3.525 1.00 97.19 192 MET A C 1
ATOM 1556 O O . MET A 1 192 ? -4.543 8.440 3.470 1.00 97.19 192 MET A O 1
ATOM 1560 N N . PHE A 1 193 ? -3.842 6.316 3.496 1.00 94.88 193 PHE A N 1
ATOM 1561 C CA . PHE A 1 193 ? -2.419 6.570 3.359 1.00 94.88 193 PHE A CA 1
ATOM 1562 C C . PHE A 1 193 ? -1.819 5.635 2.314 1.00 94.88 193 PHE A C 1
ATOM 1564 O O . PHE A 1 193 ? -2.296 4.520 2.085 1.00 94.88 193 PHE A O 1
ATOM 1571 N N . GLY A 1 194 ? -0.740 6.106 1.697 1.00 89.88 194 GLY A N 1
ATOM 1572 C CA . GLY A 1 194 ? 0.111 5.315 0.825 1.00 89.88 194 GLY A CA 1
ATOM 1573 C C . GLY A 1 194 ? -0.608 4.729 -0.374 1.00 89.88 194 GLY A C 1
ATOM 1574 O O . GLY A 1 194 ? -0.597 3.519 -0.560 1.00 89.88 194 GLY A O 1
ATOM 1575 N N . ASP A 1 195 ? -1.206 5.606 -1.184 1.00 89.62 195 ASP A N 1
ATOM 1576 C CA . ASP A 1 195 ? -1.896 5.231 -2.426 1.00 89.62 195 ASP A CA 1
ATOM 1577 C C . ASP A 1 195 ? -3.093 4.307 -2.183 1.00 89.62 195 ASP A C 1
ATOM 1579 O O . ASP A 1 195 ? -3.262 3.274 -2.823 1.00 89.62 195 ASP A O 1
ATOM 1583 N N . ASN A 1 196 ? -3.910 4.680 -1.197 1.00 91.06 196 ASN A N 1
ATOM 1584 C CA . ASN 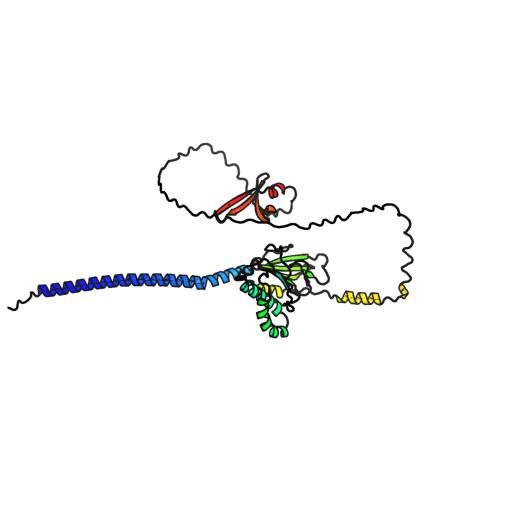A 1 196 ? -5.097 3.936 -0.787 1.00 91.06 196 ASN A CA 1
ATOM 1585 C C . ASN A 1 196 ? -4.806 2.504 -0.298 1.00 91.06 196 ASN A C 1
ATOM 1587 O O . ASN A 1 196 ? -5.655 1.623 -0.413 1.00 91.06 196 ASN A O 1
ATOM 1591 N N . ARG A 1 197 ? -3.625 2.273 0.291 1.00 91.88 197 ARG A N 1
ATOM 1592 C CA . ARG A 1 197 ? -3.226 0.954 0.813 1.00 91.88 197 ARG A CA 1
ATOM 1593 C C . ARG A 1 197 ? -3.382 0.806 2.317 1.00 91.88 197 ARG A C 1
ATOM 1595 O O . ARG A 1 197 ? -3.505 -0.317 2.786 1.00 91.88 197 ARG A O 1
ATOM 1602 N N . ILE A 1 198 ? -3.371 1.897 3.077 1.00 94.75 198 ILE A N 1
ATOM 1603 C CA . ILE A 1 198 ? -3.581 1.859 4.528 1.00 94.75 198 ILE A CA 1
ATOM 1604 C C . ILE A 1 198 ? -4.749 2.773 4.868 1.00 94.75 198 ILE A C 1
ATOM 1606 O O . ILE A 1 198 ? -4.688 3.960 4.570 1.00 94.75 198 ILE A O 1
ATOM 1610 N N . GLN A 1 199 ? -5.783 2.249 5.515 1.00 97.31 199 GLN A N 1
ATOM 1611 C CA . GLN A 1 199 ? -6.848 3.056 6.102 1.00 97.31 199 GLN A CA 1
ATOM 1612 C C . GLN A 1 199 ? -6.668 3.118 7.604 1.00 97.31 199 GLN A C 1
ATOM 1614 O O . GLN A 1 199 ? -6.714 2.087 8.265 1.00 97.31 199 GLN A O 1
ATOM 1619 N N . VAL A 1 200 ? -6.536 4.319 8.147 1.00 97.81 200 VAL A N 1
ATOM 1620 C CA . VAL A 1 200 ? -6.572 4.537 9.593 1.00 97.81 200 VAL A CA 1
ATOM 1621 C C . VAL A 1 200 ? -7.987 4.915 9.991 1.00 97.81 200 VAL A C 1
ATOM 1623 O O . VAL A 1 200 ? -8.579 5.805 9.379 1.00 97.81 200 VAL A O 1
ATOM 1626 N N . THR A 1 201 ? -8.508 4.241 11.012 1.00 98.50 201 THR A N 1
ATOM 1627 C CA . THR A 1 201 ? -9.788 4.567 11.633 1.00 98.50 201 THR A CA 1
ATOM 1628 C C . THR A 1 201 ? -9.524 5.335 12.920 1.00 98.50 201 THR A C 1
ATOM 1630 O O . THR A 1 201 ? -8.817 4.863 13.817 1.00 98.50 201 THR A O 1
ATOM 1633 N N . TYR A 1 202 ? -10.114 6.517 13.013 1.00 98.38 202 TYR A N 1
ATOM 1634 C CA . TYR A 1 202 ? -10.052 7.379 14.177 1.00 98.38 202 TYR A CA 1
ATOM 1635 C C . TYR A 1 202 ? -11.403 7.404 14.884 1.00 98.38 202 TYR A C 1
ATOM 1637 O O . TYR A 1 202 ? -12.433 7.593 14.241 1.00 98.38 202 TYR A O 1
ATOM 1645 N N . TYR A 1 203 ? -11.390 7.261 16.202 1.00 98.25 203 TYR A N 1
ATOM 1646 C CA . TYR A 1 203 ? -12.532 7.513 17.071 1.00 98.25 203 TYR A CA 1
ATOM 1647 C C . TYR A 1 203 ? -12.413 8.931 17.628 1.00 98.25 203 TYR A C 1
ATOM 1649 O O . TYR A 1 203 ? -11.402 9.264 18.249 1.00 98.25 203 TYR A O 1
ATOM 1657 N N . VAL A 1 204 ? -13.404 9.778 17.362 1.00 97.94 204 VAL A N 1
ATOM 1658 C CA . VAL A 1 204 ? -13.431 11.175 17.800 1.00 97.94 204 VAL A CA 1
ATOM 1659 C C . VAL A 1 204 ? -14.407 11.306 18.961 1.00 97.94 204 VAL A C 1
ATOM 1661 O O . VAL A 1 204 ? -15.607 11.109 18.789 1.00 97.94 204 VAL A O 1
ATOM 1664 N N . GLU A 1 205 ? -13.896 11.662 20.136 1.00 97.25 205 GLU A N 1
ATOM 1665 C CA . GLU A 1 205 ? -14.674 11.883 21.358 1.00 97.25 205 GLU A CA 1
ATOM 1666 C C . GLU A 1 205 ? -14.302 13.252 21.936 1.00 97.25 205 GLU A C 1
ATOM 1668 O O . GLU A 1 205 ? -13.119 13.551 22.095 1.00 97.25 205 GLU A O 1
ATOM 1673 N N . GLU A 1 206 ? -15.301 14.104 22.200 1.00 95.81 206 GLU A N 1
ATOM 1674 C CA . GLU A 1 206 ? -15.103 15.455 22.764 1.00 95.81 206 GLU A CA 1
ATOM 1675 C C . GLU A 1 206 ? -14.088 16.310 21.966 1.00 95.81 206 GLU A C 1
ATOM 1677 O O . GLU A 1 206 ? -13.296 17.072 22.515 1.00 95.81 206 GLU A O 1
ATOM 1682 N N . GLY A 1 207 ? -14.077 16.157 20.636 1.00 96.56 207 GLY A N 1
ATOM 1683 C CA . GLY A 1 207 ? -13.150 16.858 19.737 1.00 96.56 207 GLY A CA 1
ATOM 1684 C C . GLY A 1 207 ? -11.723 16.294 19.713 1.00 96.56 207 GLY A C 1
ATOM 1685 O O . GLY A 1 207 ? -10.878 16.796 18.971 1.00 96.56 207 GLY A O 1
ATOM 1686 N N . VAL A 1 208 ? -11.437 15.233 20.473 1.00 96.88 208 VAL A N 1
ATOM 1687 C CA . VAL A 1 208 ? -10.141 14.549 20.479 1.00 96.88 208 VAL A CA 1
ATOM 1688 C C . VAL A 1 208 ? -10.203 13.308 19.595 1.00 96.88 208 VAL A C 1
ATOM 1690 O O . VAL A 1 208 ? -11.067 12.455 19.758 1.00 96.88 208 VAL A O 1
ATOM 1693 N N . SER A 1 209 ? -9.250 13.194 18.670 1.00 97.06 209 SER A N 1
ATOM 1694 C CA . SER A 1 209 ? -9.122 12.049 17.768 1.00 97.06 209 SER A CA 1
ATOM 1695 C C . SER A 1 209 ? -8.138 11.013 18.317 1.00 97.06 209 SER A C 1
ATOM 1697 O O . SER A 1 209 ? -6.977 11.326 18.602 1.00 97.06 209 SER A O 1
ATOM 1699 N N . TYR A 1 210 ? -8.605 9.774 18.452 1.00 97.69 210 TYR A N 1
ATOM 1700 C CA . TYR A 1 210 ? -7.840 8.617 18.909 1.00 97.69 210 TYR A CA 1
ATOM 1701 C C . TYR A 1 210 ? -7.748 7.588 17.789 1.00 97.69 210 TYR A C 1
ATOM 1703 O O . TYR A 1 210 ? -8.731 7.339 17.098 1.00 97.69 210 TYR A O 1
ATOM 1711 N N . VAL A 1 211 ? -6.593 6.947 17.612 1.00 97.50 211 VAL A N 1
ATOM 1712 C CA . VAL A 1 211 ? -6.481 5.861 16.626 1.00 97.50 211 VAL A CA 1
ATOM 1713 C C . VAL A 1 211 ? -7.150 4.615 17.194 1.00 97.50 211 VAL A C 1
ATOM 1715 O O . VAL A 1 211 ? -6.662 4.044 18.167 1.00 97.50 211 VAL A O 1
ATOM 1718 N N . ALA A 1 212 ? -8.251 4.193 16.574 1.00 97.88 212 ALA A N 1
ATOM 1719 C CA . ALA A 1 212 ? -8.976 2.982 16.954 1.00 97.88 212 ALA A CA 1
ATOM 1720 C C . ALA A 1 212 ? -8.317 1.719 16.378 1.00 97.88 212 ALA A C 1
ATOM 1722 O O . ALA A 1 212 ? -8.251 0.666 17.013 1.00 97.88 212 ALA A O 1
ATOM 1723 N N . GLY A 1 213 ? -7.765 1.852 15.176 1.00 97.31 213 GLY A N 1
ATOM 1724 C CA . GLY A 1 213 ? -7.098 0.786 14.450 1.00 97.31 213 GLY A CA 1
ATOM 1725 C C . GLY A 1 213 ? -6.782 1.213 13.028 1.00 97.31 213 GLY A C 1
ATOM 1726 O O . GLY A 1 213 ? -7.023 2.355 12.630 1.00 97.31 213 GLY A O 1
ATOM 1727 N N . PHE A 1 214 ? -6.222 0.299 12.249 1.00 97.19 214 PHE A N 1
ATOM 1728 C CA . PHE A 1 214 ? -6.010 0.520 10.827 1.00 97.19 214 PHE A CA 1
ATOM 1729 C C . PHE A 1 214 ? -6.098 -0.779 10.033 1.00 97.19 214 PHE A C 1
ATOM 1731 O O . PHE A 1 214 ? -5.797 -1.862 10.533 1.00 97.19 214 PHE A O 1
ATOM 1738 N N . CYS A 1 215 ? -6.524 -0.650 8.781 1.00 96.31 215 CYS A N 1
ATOM 1739 C CA . CYS A 1 215 ? -6.566 -1.717 7.795 1.00 96.31 215 CYS A CA 1
ATOM 1740 C C . CYS A 1 215 ? -5.473 -1.517 6.754 1.00 96.31 215 CYS A C 1
ATOM 1742 O O . CYS A 1 215 ? -5.194 -0.394 6.339 1.00 96.31 215 CYS A O 1
ATOM 1744 N N . ILE A 1 216 ? -4.893 -2.617 6.297 1.00 93.38 216 ILE A N 1
ATOM 1745 C CA . ILE A 1 216 ? -3.961 -2.661 5.178 1.00 93.38 216 ILE A CA 1
ATOM 1746 C C . ILE A 1 216 ? -4.614 -3.461 4.068 1.00 93.38 216 ILE A C 1
ATOM 1748 O O . ILE A 1 216 ? -5.039 -4.596 4.282 1.00 93.38 216 ILE A O 1
ATOM 1752 N N . TYR A 1 217 ? -4.666 -2.857 2.892 1.00 93.38 217 TYR A N 1
ATOM 1753 C CA . TYR A 1 217 ? -5.301 -3.396 1.710 1.00 93.38 217 TYR A CA 1
ATOM 1754 C C . TYR A 1 217 ? -4.243 -3.832 0.700 1.00 93.38 217 TYR A C 1
ATOM 1756 O O . TYR A 1 217 ? -3.435 -3.038 0.210 1.00 93.38 217 TYR A O 1
ATOM 1764 N N . VAL A 1 218 ? -4.274 -5.115 0.367 1.00 90.50 218 VAL A N 1
ATOM 1765 C CA . VAL A 1 218 ? -3.383 -5.770 -0.585 1.00 90.50 218 VAL A CA 1
ATOM 1766 C C . VAL A 1 218 ? -4.245 -6.259 -1.738 1.00 90.50 218 VAL A C 1
ATOM 1768 O O . VAL A 1 218 ? -4.779 -7.360 -1.697 1.00 90.50 218 VAL A O 1
ATOM 1771 N N . LYS A 1 219 ? -4.431 -5.405 -2.753 1.00 87.69 219 LYS A N 1
ATOM 1772 C CA . LYS A 1 219 ? -5.290 -5.723 -3.907 1.00 87.69 219 LYS A CA 1
ATOM 1773 C C . LYS A 1 219 ? -4.839 -7.014 -4.588 1.00 87.69 219 LYS A C 1
ATOM 1775 O O . LYS A 1 219 ? -5.651 -7.903 -4.827 1.00 87.69 219 LYS A O 1
ATOM 1780 N N . ASP A 1 220 ? -3.539 -7.105 -4.844 1.00 86.06 220 ASP A N 1
ATOM 1781 C CA . ASP A 1 220 ? -2.897 -8.270 -5.431 1.00 86.06 220 ASP A CA 1
ATOM 1782 C C . ASP A 1 220 ? -1.727 -8.712 -4.533 1.00 86.06 220 ASP A C 1
ATOM 1784 O O . ASP A 1 220 ? -0.730 -7.992 -4.431 1.00 86.06 220 ASP A O 1
ATOM 1788 N N . PRO A 1 221 ? -1.827 -9.866 -3.847 1.00 80.56 221 PRO A N 1
ATOM 1789 C CA . PRO A 1 221 ? -0.752 -10.382 -3.001 1.00 80.56 221 PRO A CA 1
ATOM 1790 C C . PRO A 1 221 ? 0.452 -10.889 -3.809 1.00 80.56 221 PRO A C 1
ATOM 1792 O O . PRO A 1 221 ? 1.504 -11.174 -3.228 1.00 80.56 221 PRO A O 1
ATOM 1795 N N . THR A 1 222 ? 0.311 -11.019 -5.132 1.00 80.38 222 THR A N 1
ATOM 1796 C CA . THR A 1 222 ? 1.405 -11.372 -6.041 1.00 80.38 222 THR A CA 1
ATOM 1797 C C . THR A 1 222 ? 2.231 -10.172 -6.482 1.00 80.38 222 THR A C 1
ATOM 1799 O O . THR A 1 222 ? 3.361 -10.341 -6.947 1.00 80.38 222 THR A O 1
ATOM 1802 N N . ASP A 1 223 ? 1.719 -8.958 -6.265 1.00 79.31 223 ASP A N 1
ATOM 1803 C CA . ASP A 1 223 ? 2.462 -7.738 -6.535 1.00 79.31 223 ASP A CA 1
ATOM 1804 C C . ASP A 1 223 ? 3.708 -7.706 -5.636 1.00 79.31 223 ASP A C 1
ATOM 1806 O O . ASP A 1 223 ? 3.654 -7.546 -4.416 1.00 79.31 223 ASP A O 1
ATOM 1810 N N . SER A 1 224 ? 4.876 -7.896 -6.246 1.00 66.19 224 SER A N 1
ATOM 1811 C CA . SER A 1 224 ? 6.153 -7.846 -5.530 1.00 66.19 224 SER A CA 1
ATOM 1812 C C . SER A 1 224 ? 6.528 -6.442 -5.064 1.00 66.19 224 SER A C 1
ATOM 1814 O O . SER A 1 224 ? 7.487 -6.270 -4.310 1.00 66.19 224 SER A O 1
ATOM 1816 N N . TYR A 1 225 ? 5.753 -5.445 -5.480 1.00 69.25 225 TYR A N 1
ATOM 1817 C CA . TYR A 1 225 ? 6.050 -4.040 -5.307 1.00 69.25 225 TYR A CA 1
ATOM 1818 C C . TYR A 1 225 ? 5.100 -3.331 -4.360 1.00 69.25 225 TYR A C 1
ATOM 1820 O O . TYR A 1 225 ? 4.901 -2.114 -4.451 1.00 69.25 225 TYR A O 1
ATOM 1828 N N . VAL A 1 226 ? 4.512 -4.073 -3.431 1.00 65.94 226 VAL A N 1
ATOM 1829 C CA . VAL A 1 226 ? 3.715 -3.449 -2.395 1.00 65.94 226 VAL A CA 1
ATOM 1830 C C . VAL A 1 226 ? 4.638 -2.728 -1.409 1.00 65.94 226 VAL A C 1
ATOM 1832 O O . VAL A 1 226 ? 5.257 -3.337 -0.540 1.00 65.94 226 VAL A O 1
ATOM 1835 N N . TYR A 1 227 ? 4.736 -1.406 -1.570 1.00 76.50 227 TYR A N 1
ATOM 1836 C CA . TYR A 1 227 ? 5.483 -0.529 -0.674 1.00 76.50 227 TYR A CA 1
ATOM 1837 C C . TYR A 1 227 ? 4.532 0.212 0.256 1.00 76.50 227 TYR A C 1
ATOM 1839 O O . TYR A 1 227 ? 3.776 1.090 -0.162 1.00 76.50 227 TYR A O 1
ATOM 1847 N N . TRP A 1 228 ? 4.635 -0.093 1.540 1.00 82.19 228 TRP A N 1
ATOM 1848 C CA . TRP A 1 228 ? 4.091 0.728 2.613 1.00 82.19 228 TRP A CA 1
ATOM 1849 C C . TRP A 1 228 ? 5.197 1.627 3.156 1.00 82.19 228 TRP A C 1
ATOM 1851 O O . TRP A 1 228 ? 6.355 1.223 3.256 1.00 82.19 228 TRP A O 1
ATOM 1861 N N . SER A 1 229 ? 4.855 2.865 3.505 1.00 86.94 229 SER A N 1
ATOM 1862 C CA . SER A 1 229 ? 5.801 3.737 4.198 1.00 86.94 229 SER A CA 1
ATOM 1863 C C . SER A 1 229 ? 5.889 3.298 5.657 1.00 86.94 229 SER A C 1
ATOM 1865 O O . SER A 1 229 ? 4.973 3.571 6.432 1.00 86.94 229 SER A O 1
ATOM 1867 N N . GLU A 1 230 ? 6.996 2.664 6.042 1.00 86.44 230 GLU A N 1
ATOM 1868 C CA . GLU A 1 230 ? 7.261 2.292 7.438 1.00 86.44 230 GLU A CA 1
ATOM 1869 C C . GLU A 1 230 ? 7.121 3.503 8.375 1.00 86.44 230 GLU A C 1
ATOM 1871 O O . GLU A 1 230 ? 6.445 3.409 9.397 1.00 86.44 230 GLU A O 1
ATOM 1876 N N . ASP A 1 231 ? 7.618 4.673 7.948 1.00 89.62 231 ASP A N 1
ATOM 1877 C CA . ASP A 1 231 ? 7.471 5.953 8.655 1.00 89.62 231 ASP A CA 1
ATOM 1878 C C . ASP A 1 231 ? 6.004 6.273 9.010 1.00 89.62 231 ASP A C 1
ATOM 1880 O O . ASP A 1 231 ? 5.718 6.827 10.070 1.00 89.62 231 ASP A O 1
ATOM 1884 N N . ILE A 1 232 ? 5.054 5.944 8.121 1.00 90.69 232 ILE A N 1
ATOM 1885 C CA . ILE A 1 232 ? 3.626 6.215 8.335 1.00 90.69 232 ILE A CA 1
ATOM 1886 C C . ILE A 1 232 ? 3.071 5.256 9.374 1.00 90.69 232 ILE A C 1
ATOM 1888 O O . ILE A 1 232 ? 2.381 5.696 10.286 1.00 90.69 232 ILE A O 1
ATOM 1892 N N . VAL A 1 233 ? 3.388 3.966 9.265 1.00 91.12 233 VAL A N 1
ATOM 1893 C CA . VAL A 1 233 ? 2.943 2.954 10.231 1.00 91.12 233 VAL A CA 1
ATOM 1894 C C . VAL A 1 233 ? 3.500 3.278 11.612 1.00 91.12 233 VAL A C 1
ATOM 1896 O O . VAL A 1 233 ? 2.762 3.289 12.589 1.00 91.12 233 VAL A O 1
ATOM 1899 N N . GLU A 1 234 ? 4.780 3.628 11.702 1.00 91.75 234 GLU A N 1
ATOM 1900 C CA . GLU A 1 234 ? 5.394 4.031 12.962 1.00 91.75 234 GLU A CA 1
ATOM 1901 C C . GLU A 1 234 ? 4.745 5.300 13.528 1.00 91.75 234 GLU A C 1
ATOM 1903 O O . GLU A 1 234 ? 4.472 5.369 14.728 1.00 91.75 234 GLU A O 1
ATOM 1908 N N . LYS A 1 235 ? 4.433 6.283 12.671 1.00 92.94 235 LYS A N 1
ATOM 1909 C CA . LYS A 1 235 ? 3.688 7.478 13.072 1.00 92.94 235 LYS A CA 1
ATOM 1910 C C . LYS A 1 235 ? 2.312 7.103 13.621 1.00 92.94 235 LYS A C 1
ATOM 1912 O O . LYS A 1 235 ? 1.999 7.559 14.714 1.00 92.94 235 LYS A O 1
ATOM 1917 N N . ILE A 1 236 ? 1.546 6.255 12.919 1.00 93.69 236 ILE A N 1
ATOM 1918 C CA . ILE A 1 236 ? 0.229 5.727 13.336 1.00 93.69 236 ILE A CA 1
ATOM 1919 C C . ILE A 1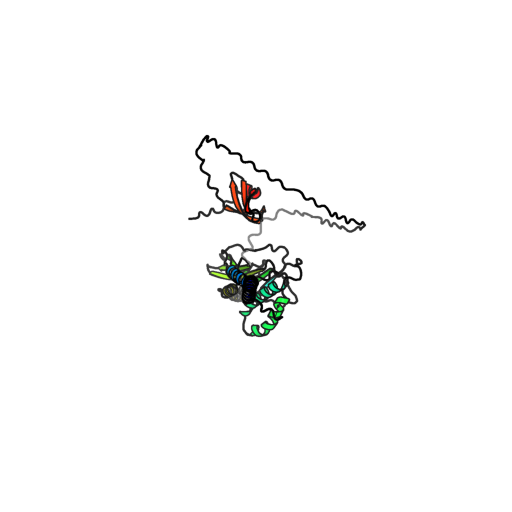 236 ? 0.326 5.076 14.719 1.00 93.69 236 ILE A C 1
ATOM 1921 O O . ILE A 1 236 ? -0.465 5.382 15.606 1.00 93.69 236 ILE A O 1
ATOM 1925 N N . LEU A 1 237 ? 1.336 4.232 14.929 1.00 91.50 237 LEU A N 1
ATOM 1926 C CA . LEU A 1 237 ? 1.538 3.524 16.191 1.00 91.50 237 LEU A CA 1
ATOM 1927 C C . LEU A 1 237 ? 1.933 4.437 17.363 1.00 91.50 237 LEU A C 1
ATOM 1929 O O . LEU A 1 237 ? 1.707 4.086 18.517 1.00 91.50 237 LEU A O 1
ATOM 1933 N N . LYS A 1 238 ? 2.513 5.610 17.085 1.00 93.12 238 LYS A N 1
ATOM 1934 C CA . LYS A 1 238 ? 2.875 6.622 18.092 1.00 93.12 238 LYS A CA 1
ATOM 1935 C C . LYS A 1 238 ? 1.747 7.614 18.402 1.00 93.12 238 LYS A C 1
ATOM 1937 O O . LYS A 1 238 ? 1.941 8.479 19.256 1.00 93.12 238 LYS A O 1
ATOM 1942 N N . PHE A 1 239 ? 0.597 7.537 17.725 1.00 93.06 239 PHE A N 1
ATOM 1943 C CA . PHE A 1 239 ? -0.527 8.429 18.023 1.00 93.06 239 PHE A CA 1
ATOM 1944 C C . PHE A 1 239 ? -1.072 8.223 19.439 1.00 93.06 239 PHE A C 1
ATOM 1946 O O . PHE A 1 239 ? -0.825 7.221 20.112 1.00 93.06 239 PHE A O 1
ATOM 1953 N N . ARG A 1 240 ? -1.852 9.215 19.881 1.00 92.19 240 ARG A N 1
ATOM 1954 C CA . ARG A 1 240 ? -2.523 9.220 21.177 1.00 92.19 240 ARG A CA 1
ATOM 1955 C C . ARG A 1 240 ? -3.376 7.960 21.341 1.00 92.19 240 ARG A C 1
ATOM 1957 O O . ARG A 1 240 ? -4.312 7.733 20.575 1.00 92.19 240 ARG A O 1
ATOM 1964 N N . LYS A 1 241 ? -3.054 7.167 22.364 1.00 92.94 241 LYS A N 1
ATOM 1965 C CA . LYS A 1 241 ? -3.833 5.989 22.750 1.00 92.94 241 LYS A CA 1
ATOM 1966 C C . LYS A 1 241 ? -5.130 6.407 23.432 1.00 92.94 241 LYS A C 1
ATOM 1968 O O . LYS A 1 241 ? -5.147 7.383 24.187 1.00 92.94 241 LYS A O 1
ATOM 1973 N N . TYR A 1 242 ? -6.191 5.650 23.183 1.00 94.69 242 TYR A N 1
ATOM 1974 C CA . TYR A 1 242 ? -7.446 5.811 23.901 1.00 94.69 242 TYR A CA 1
ATOM 1975 C C . TYR A 1 242 ? -7.274 5.324 25.339 1.00 94.69 242 TYR A C 1
ATOM 1977 O O . TYR A 1 242 ? -6.789 4.216 25.574 1.00 94.69 242 TYR A O 1
ATOM 1985 N N . GLN A 1 243 ? -7.609 6.172 26.310 1.00 90.25 243 GLN A N 1
ATOM 1986 C CA . GLN A 1 243 ? -7.558 5.772 27.710 1.00 90.25 243 GLN A CA 1
ATOM 1987 C C . GLN A 1 243 ? -8.872 5.091 28.056 1.00 90.25 243 GLN A C 1
ATOM 1989 O O . GLN A 1 243 ? -9.928 5.713 27.983 1.00 90.25 243 GLN A O 1
ATOM 1994 N N . MET A 1 244 ? -8.805 3.817 28.444 1.00 84.19 244 MET A N 1
ATOM 1995 C CA . MET A 1 244 ? -9.972 3.125 28.977 1.00 84.19 244 MET A CA 1
ATOM 1996 C C . MET A 1 244 ? -10.447 3.893 30.210 1.00 84.19 244 MET A C 1
ATOM 1998 O O . MET A 1 244 ? -9.741 3.946 31.220 1.00 84.19 244 MET A O 1
ATOM 2002 N N . LYS A 1 245 ? -11.634 4.504 30.131 1.00 80.00 245 LYS A N 1
ATOM 2003 C CA . LYS A 1 245 ? -12.307 5.052 31.310 1.00 80.00 245 LYS A CA 1
ATOM 2004 C C . LYS A 1 245 ? -12.495 3.868 32.252 1.00 80.00 245 LYS A C 1
ATOM 2006 O O . LYS A 1 245 ? -13.161 2.904 31.887 1.00 80.00 245 LYS A O 1
ATOM 2011 N N . ASN A 1 246 ? -11.789 3.883 33.384 1.00 60.06 246 ASN A N 1
ATOM 2012 C CA . ASN A 1 246 ? -11.672 2.738 34.284 1.00 60.06 246 ASN A CA 1
ATOM 2013 C C . ASN A 1 246 ? -13.037 2.064 34.490 1.00 60.06 246 ASN A C 1
ATOM 2015 O O . ASN A 1 246 ? -13.905 2.614 35.164 1.00 60.06 246 ASN A O 1
ATOM 2019 N N . LEU A 1 247 ? -13.188 0.842 33.969 1.00 58.88 247 LEU A N 1
ATOM 2020 C CA . LEU A 1 247 ? -14.345 -0.033 34.202 1.00 58.88 247 LEU A CA 1
ATOM 2021 C C . LEU A 1 247 ? -14.608 -0.296 35.700 1.00 58.88 247 LEU A C 1
ATOM 2023 O O . LEU A 1 247 ? -15.677 -0.785 36.058 1.00 58.88 247 LEU A O 1
ATOM 2027 N N . LYS A 1 248 ? -13.663 0.074 36.579 1.00 53.06 248 LYS A N 1
ATOM 2028 C CA . LYS A 1 248 ? -13.745 -0.083 38.035 1.00 53.06 248 LYS A CA 1
ATOM 2029 C C . LYS A 1 248 ? -14.971 0.575 38.677 1.00 53.06 248 LYS A C 1
ATOM 2031 O O . LYS A 1 248 ? -15.457 0.042 39.664 1.00 53.06 248 LYS A O 1
ATOM 2036 N N . SER A 1 249 ? -15.547 1.645 38.118 1.00 53.88 249 SER A N 1
ATOM 2037 C CA . SER A 1 249 ? -16.713 2.280 38.763 1.00 53.88 249 SER A CA 1
ATOM 2038 C C . SER A 1 249 ? -18.008 1.460 38.678 1.00 53.88 249 SER A C 1
ATOM 2040 O O . SER A 1 249 ? -18.919 1.682 39.473 1.00 53.88 249 SER A O 1
ATOM 2042 N N . LYS A 1 250 ? -18.118 0.490 37.756 1.00 52.16 250 LYS A N 1
ATOM 2043 C CA . LYS A 1 250 ? -19.307 -0.381 37.677 1.00 52.16 250 LYS A CA 1
ATOM 2044 C C . LYS A 1 250 ? -19.229 -1.603 38.590 1.00 52.16 250 LYS A C 1
ATOM 2046 O O . LYS A 1 250 ? -20.274 -2.130 38.964 1.00 52.16 250 LYS A O 1
ATOM 2051 N N . GLU A 1 251 ? -18.033 -2.045 38.964 1.00 53.81 251 GLU A N 1
ATOM 2052 C CA . GLU A 1 251 ? -17.863 -3.189 39.868 1.00 53.81 251 GLU A CA 1
ATOM 2053 C C . GLU A 1 251 ? -18.038 -2.770 41.336 1.00 53.81 251 GLU A C 1
ATOM 2055 O O . GLU A 1 251 ? -18.698 -3.479 42.097 1.00 53.81 251 GLU A O 1
ATOM 2060 N N . ASP A 1 252 ? -17.611 -1.553 41.691 1.00 54.19 252 ASP A N 1
ATOM 2061 C CA . ASP A 1 252 ? -17.887 -0.971 43.010 1.00 54.19 252 ASP A CA 1
ATOM 2062 C C . ASP A 1 252 ? -19.392 -0.698 43.214 1.00 54.19 252 ASP A C 1
ATOM 2064 O O . ASP A 1 252 ? -19.927 -0.966 44.288 1.00 54.19 252 ASP A O 1
ATOM 2068 N N . ASN A 1 253 ? -20.132 -0.303 42.169 1.00 52.94 253 ASN A N 1
ATOM 2069 C CA . ASN A 1 253 ? -21.587 -0.115 42.269 1.00 52.94 253 ASN A CA 1
ATOM 2070 C C . ASN A 1 253 ? -22.384 -1.433 42.355 1.00 52.94 253 ASN A C 1
ATOM 2072 O O . ASN A 1 253 ? -23.417 -1.470 43.020 1.00 52.94 253 ASN A O 1
ATOM 2076 N N . ARG A 1 254 ? -21.899 -2.539 41.769 1.00 53.47 254 ARG A N 1
ATOM 2077 C CA . ARG A 1 254 ? -22.530 -3.866 41.946 1.00 53.47 254 ARG A CA 1
ATOM 2078 C C . ARG A 1 254 ? -22.303 -4.454 43.340 1.00 53.47 254 ARG A C 1
ATOM 2080 O O . ARG A 1 254 ? -23.133 -5.229 43.811 1.00 53.47 254 ARG A O 1
ATOM 2087 N N . ASN A 1 255 ? -21.211 -4.086 44.010 1.00 53.41 255 ASN A N 1
ATOM 2088 C CA . ASN A 1 255 ? -20.998 -4.450 45.412 1.00 53.41 255 ASN A CA 1
ATOM 2089 C C . ASN A 1 255 ? -21.810 -3.571 46.377 1.00 53.41 255 ASN A C 1
ATOM 2091 O O . ASN A 1 255 ? -22.200 -4.063 47.432 1.00 53.41 255 ASN A O 1
ATOM 2095 N N . ILE A 1 256 ? -22.154 -2.333 46.001 1.00 57.16 256 ILE A N 1
ATOM 2096 C CA . ILE A 1 256 ? -23.078 -1.497 46.784 1.00 57.16 256 ILE A CA 1
ATOM 2097 C C . ILE A 1 256 ? -24.515 -2.050 46.714 1.00 57.16 256 ILE A C 1
ATOM 2099 O O . ILE A 1 256 ? -25.153 -2.176 47.758 1.00 57.16 256 ILE A O 1
ATOM 2103 N N . GLU A 1 257 ? -24.997 -2.504 45.549 1.00 53.62 257 GLU A N 1
ATOM 2104 C CA . GLU A 1 257 ? -26.322 -3.153 45.437 1.00 53.62 257 GLU A CA 1
ATOM 2105 C C . GLU A 1 257 ? -26.417 -4.500 46.173 1.00 53.62 257 GLU A C 1
ATOM 2107 O O . GLU A 1 257 ? -27.477 -4.841 46.690 1.00 53.62 257 GLU A O 1
ATOM 2112 N N . LYS A 1 258 ? -25.311 -5.244 46.311 1.00 54.38 258 LYS A N 1
ATOM 2113 C CA . LYS A 1 258 ? -25.258 -6.457 47.152 1.00 54.38 258 LYS A CA 1
ATOM 2114 C C . LYS A 1 258 ? -25.090 -6.184 48.650 1.00 54.38 258 LYS A C 1
ATOM 2116 O O . LYS A 1 258 ? -25.102 -7.130 49.433 1.00 54.38 258 LYS A O 1
ATOM 2121 N N . SER A 1 259 ? -24.935 -4.923 49.047 1.00 50.97 259 SER A N 1
ATOM 2122 C CA . SER A 1 259 ? -24.811 -4.514 50.451 1.00 50.97 259 SER A CA 1
ATOM 2123 C C . SER A 1 259 ? -26.051 -3.805 50.998 1.00 50.97 259 SER A C 1
ATOM 2125 O O . SER A 1 259 ? -26.036 -3.381 52.150 1.00 50.97 259 SER A O 1
ATOM 2127 N N . ILE A 1 260 ? -27.135 -3.708 50.216 1.00 51.12 260 ILE A N 1
ATOM 2128 C CA . ILE A 1 260 ? -28.439 -3.297 50.745 1.00 51.12 260 ILE A CA 1
ATOM 2129 C C . ILE A 1 260 ? -28.944 -4.434 51.651 1.00 51.12 260 ILE A C 1
ATOM 2131 O O . ILE A 1 260 ? -29.163 -5.543 51.156 1.00 51.12 260 ILE A O 1
ATOM 2135 N N . PRO A 1 261 ? -29.114 -4.203 52.966 1.00 50.62 261 PRO A N 1
ATOM 2136 C CA . PRO A 1 261 ? -29.669 -5.197 53.873 1.00 50.62 261 PRO A CA 1
ATOM 2137 C C . PRO A 1 261 ? -31.066 -5.610 53.401 1.00 50.62 261 PRO A C 1
ATOM 2139 O O . PRO A 1 261 ? -31.869 -4.766 52.997 1.00 50.62 261 PRO A O 1
ATOM 2142 N N . SER A 1 262 ? -31.374 -6.901 53.500 1.00 54.28 262 SER A N 1
ATOM 2143 C CA . SER A 1 262 ? -32.668 -7.516 53.166 1.00 54.28 262 SER A CA 1
ATOM 2144 C C . SER A 1 262 ? -33.881 -6.929 53.908 1.00 54.28 262 SER A C 1
ATOM 2146 O O . SER A 1 262 ? -35.014 -7.292 53.608 1.00 54.28 262 SER A O 1
ATOM 2148 N N . ASP A 1 263 ? -33.668 -5.981 54.819 1.00 52.25 263 ASP A N 1
ATOM 2149 C CA . ASP A 1 263 ? -34.699 -5.388 55.670 1.00 52.25 263 ASP A CA 1
ATOM 2150 C C . ASP A 1 263 ? -35.418 -4.187 55.017 1.00 52.25 263 ASP A C 1
ATOM 2152 O O . ASP A 1 263 ? -36.361 -3.647 55.589 1.00 52.25 263 ASP A O 1
ATOM 2156 N N . ILE A 1 264 ? -35.028 -3.774 53.800 1.00 51.06 264 ILE A N 1
ATOM 2157 C CA . ILE A 1 264 ? -35.679 -2.677 53.041 1.00 51.06 264 ILE A CA 1
ATOM 2158 C C . ILE A 1 264 ? -36.545 -3.208 51.872 1.00 51.06 264 ILE A C 1
ATOM 2160 O O . ILE A 1 264 ? -37.181 -2.443 51.149 1.00 51.06 264 ILE A O 1
ATOM 2164 N N . ALA A 1 265 ? -36.666 -4.530 51.706 1.00 42.94 265 ALA A N 1
ATOM 2165 C CA . ALA A 1 265 ? -37.507 -5.139 50.666 1.00 42.94 265 ALA A CA 1
ATOM 2166 C C . ALA A 1 265 ? -39.020 -5.165 50.993 1.00 42.94 265 ALA A C 1
ATOM 2168 O O . ALA A 1 265 ? -39.808 -5.633 50.177 1.00 42.94 265 ALA A O 1
ATOM 2169 N N . VAL A 1 266 ? -39.449 -4.648 52.151 1.00 49.28 266 VAL A N 1
ATOM 2170 C CA . VAL A 1 266 ? -40.860 -4.709 52.592 1.00 49.28 266 VAL A CA 1
ATOM 2171 C C . VAL A 1 266 ? -41.693 -3.488 52.162 1.00 49.28 266 VAL A C 1
ATOM 2173 O O . VAL A 1 266 ? -42.912 -3.554 52.183 1.00 49.28 266 VAL A O 1
ATOM 2176 N N . LEU A 1 267 ? -41.089 -2.391 51.688 1.00 47.38 267 LEU A N 1
ATOM 2177 C CA . LEU A 1 267 ? -41.824 -1.135 51.428 1.00 47.38 267 LEU A CA 1
ATOM 2178 C C . LEU A 1 267 ? -41.993 -0.748 49.949 1.00 47.38 267 LEU A C 1
ATOM 2180 O O . LEU A 1 267 ? -42.383 0.379 49.658 1.00 47.38 267 LEU A O 1
ATOM 2184 N N . LYS A 1 268 ? -41.721 -1.654 49.001 1.00 42.28 268 LYS A N 1
ATOM 2185 C CA . LYS A 1 268 ? -41.912 -1.379 47.560 1.00 42.28 268 LYS A CA 1
ATOM 2186 C C . LYS A 1 268 ? -43.014 -2.186 46.870 1.00 42.28 268 LYS A C 1
ATOM 2188 O O . LYS A 1 268 ? -43.267 -1.937 45.700 1.00 42.28 268 LYS A O 1
ATOM 2193 N N . ASN A 1 269 ? -43.711 -3.075 47.580 1.00 44.88 269 ASN A N 1
ATOM 2194 C CA . ASN A 1 269 ? -44.753 -3.922 46.982 1.00 44.88 269 ASN A CA 1
ATOM 2195 C C . ASN A 1 269 ? -46.196 -3.461 47.266 1.00 44.88 269 ASN A C 1
ATOM 2197 O O . ASN A 1 269 ? -47.129 -4.166 46.901 1.00 44.88 269 ASN A O 1
ATOM 2201 N N . GLU A 1 270 ? -46.405 -2.292 47.879 1.00 45.78 270 GLU A N 1
ATOM 2202 C CA . GLU A 1 270 ? -47.755 -1.798 48.221 1.00 45.78 270 GLU A CA 1
ATOM 2203 C C . GLU A 1 270 ? -48.263 -0.658 47.322 1.00 45.78 270 GLU A C 1
ATOM 2205 O O . GLU A 1 270 ? -49.304 -0.079 47.608 1.00 45.78 270 GLU A O 1
ATOM 2210 N N . THR A 1 271 ? -47.578 -0.317 46.224 1.00 45.06 271 THR A N 1
ATOM 2211 C CA . THR A 1 271 ? -47.982 0.825 45.368 1.00 45.06 271 THR A CA 1
ATOM 2212 C C . THR A 1 271 ? -48.271 0.494 43.899 1.00 45.06 271 THR A C 1
ATOM 2214 O O . THR A 1 271 ? -48.448 1.411 43.108 1.00 45.06 271 THR A O 1
ATOM 2217 N N . GLU A 1 272 ? -48.403 -0.785 43.531 1.00 42.78 272 GLU A N 1
ATOM 2218 C CA . GLU A 1 272 ? -48.739 -1.217 42.154 1.00 42.78 272 GLU A CA 1
ATOM 2219 C C . GLU A 1 272 ? -49.882 -2.258 42.098 1.00 42.78 272 GLU A C 1
ATOM 2221 O O . GLU A 1 272 ? -49.872 -3.169 41.273 1.00 42.78 272 GLU A O 1
ATOM 2226 N N . ILE A 1 273 ? -50.889 -2.149 42.978 1.00 43.34 273 ILE A N 1
ATOM 2227 C CA . ILE A 1 273 ? -52.088 -3.025 42.955 1.00 43.34 273 ILE A CA 1
ATOM 2228 C C . ILE A 1 273 ? -53.378 -2.288 42.530 1.00 43.34 273 ILE A C 1
ATOM 2230 O O . ILE A 1 273 ? -54.403 -2.922 42.311 1.00 43.34 273 ILE A O 1
ATOM 2234 N N . GLU A 1 274 ? -53.339 -0.982 42.263 1.00 44.06 274 GLU A N 1
ATOM 2235 C CA . GLU A 1 274 ? -54.469 -0.263 41.649 1.00 44.06 274 GLU A CA 1
ATOM 2236 C C . GLU A 1 274 ? -54.123 0.177 40.225 1.00 44.06 274 GLU A C 1
ATOM 2238 O O . GLU A 1 274 ? -53.816 1.339 39.992 1.00 44.06 274 GLU A O 1
ATOM 2243 N N . GLN A 1 275 ? -54.122 -0.775 39.288 1.00 40.59 275 GLN A N 1
ATOM 2244 C CA . GLN A 1 275 ? -54.380 -0.571 37.850 1.00 40.59 275 GLN A CA 1
ATOM 2245 C C . GLN A 1 275 ? -54.296 -1.927 37.137 1.00 40.59 275 GLN A C 1
ATOM 2247 O O . GLN A 1 275 ? -53.369 -2.232 36.389 1.00 40.59 275 GLN A O 1
ATOM 2252 N N . LYS A 1 276 ? -55.262 -2.795 37.441 1.00 42.56 276 LYS A N 1
ATOM 2253 C CA . LYS A 1 276 ? -55.502 -4.018 36.675 1.00 42.56 276 LYS A CA 1
ATOM 2254 C C . LYS A 1 276 ? -56.985 -4.373 36.695 1.00 42.56 276 LYS A C 1
ATOM 2256 O O . LYS A 1 276 ? -57.368 -5.444 37.139 1.00 42.56 276 LYS A O 1
ATOM 2261 N N . GLU A 1 277 ? -57.801 -3.446 36.220 1.00 49.19 277 GLU A N 1
ATOM 2262 C CA . GLU A 1 277 ? -59.110 -3.743 35.647 1.00 49.19 277 GLU A CA 1
ATOM 2263 C C . GLU A 1 277 ? -59.243 -2.889 34.384 1.00 49.19 277 GLU A C 1
ATOM 2265 O O . GLU A 1 277 ? -58.875 -1.718 34.397 1.00 49.19 277 GLU A O 1
ATOM 2270 N N . GLU A 1 278 ? -59.757 -3.522 33.332 1.00 46.88 278 GLU A N 1
ATOM 2271 C CA . GLU A 1 278 ? -59.988 -3.049 31.959 1.00 46.88 278 GLU A CA 1
ATOM 2272 C C . GLU A 1 278 ? -58.950 -3.480 30.903 1.00 46.88 278 GLU A C 1
ATOM 2274 O O . GLU A 1 278 ? -57.743 -3.322 31.048 1.00 46.88 278 GLU A O 1
ATOM 2279 N N . GLU A 1 279 ? -59.513 -4.046 29.828 1.00 43.75 279 GLU A N 1
ATOM 2280 C CA . GLU A 1 279 ? -58.920 -4.581 28.592 1.00 43.75 279 GLU A CA 1
ATOM 2281 C C . GLU A 1 279 ? -58.376 -6.023 28.598 1.00 43.75 279 GLU A C 1
ATOM 2283 O O . GLU A 1 279 ? -57.240 -6.311 28.233 1.00 43.75 279 GLU A O 1
ATOM 2288 N N . GLU A 1 280 ? -59.283 -6.970 28.859 1.00 44.22 280 GLU A N 1
ATOM 2289 C CA . GLU A 1 280 ? -59.400 -8.163 28.009 1.00 44.22 280 GLU A CA 1
ATOM 2290 C C . GLU A 1 280 ? -60.559 -7.946 27.023 1.00 44.22 280 GLU A C 1
ATOM 2292 O O . GLU A 1 280 ? -61.706 -7.850 27.445 1.00 44.22 280 GLU A O 1
ATOM 2297 N N . THR A 1 281 ? -60.285 -7.860 25.719 1.00 45.38 281 THR A N 1
ATOM 2298 C CA . THR A 1 281 ? -61.084 -8.493 24.651 1.00 45.38 281 THR A CA 1
ATOM 2299 C C . THR A 1 281 ? -60.318 -8.448 23.322 1.00 45.38 281 THR A C 1
ATOM 2301 O O . THR A 1 281 ? -59.658 -7.468 23.003 1.00 45.38 281 THR A O 1
ATOM 2304 N N . GLU A 1 282 ? -60.453 -9.536 22.556 1.00 42.12 282 GLU A N 1
ATOM 2305 C CA . GLU A 1 282 ? -60.191 -9.651 21.111 1.00 42.12 282 GLU A CA 1
ATOM 2306 C C . GLU A 1 282 ? -58.731 -9.611 20.612 1.00 42.12 282 GLU A C 1
ATOM 2308 O O . GLU A 1 282 ? -58.185 -8.574 20.246 1.00 42.12 282 GLU A O 1
ATOM 2313 N N . ASN A 1 283 ? -58.137 -10.793 20.399 1.00 41.66 283 ASN A N 1
ATOM 2314 C CA . ASN A 1 283 ? -58.144 -11.426 19.067 1.00 41.66 283 ASN A CA 1
ATOM 2315 C C . ASN A 1 283 ? -57.260 -12.686 19.028 1.00 41.66 283 ASN A C 1
ATOM 2317 O O . ASN A 1 283 ? -56.035 -12.609 18.935 1.00 41.66 283 ASN A O 1
ATOM 2321 N N . ASP A 1 284 ? -57.917 -13.847 19.012 1.00 38.34 284 ASP A N 1
ATOM 2322 C CA . ASP A 1 284 ? -57.363 -15.105 18.514 1.00 38.34 284 ASP A CA 1
ATOM 2323 C C . ASP A 1 284 ? -57.500 -15.132 16.984 1.00 38.34 284 ASP A C 1
ATOM 2325 O O . ASP A 1 284 ? -58.607 -15.223 16.454 1.00 38.34 284 ASP A O 1
ATOM 2329 N N . VAL A 1 285 ? -56.380 -15.110 16.259 1.00 44.34 285 VAL A N 1
ATOM 2330 C CA . VAL A 1 285 ? -56.319 -15.616 14.879 1.00 44.34 285 VAL A CA 1
ATOM 2331 C C . VAL A 1 285 ? -55.115 -16.541 14.767 1.00 44.34 285 VAL A C 1
ATOM 2333 O O . VAL A 1 285 ? -53.975 -16.128 14.566 1.00 44.34 285 VAL A O 1
ATOM 2336 N N . VAL A 1 286 ? -55.407 -17.830 14.911 1.00 40.19 286 VAL A N 1
ATOM 2337 C CA . VAL A 1 286 ? -54.514 -18.944 14.603 1.00 40.19 286 VAL A CA 1
ATOM 2338 C C . VAL A 1 286 ? -54.395 -19.044 13.080 1.00 40.19 286 VAL A C 1
ATOM 2340 O O . VAL A 1 286 ? -55.332 -19.476 12.412 1.00 40.19 286 VAL A O 1
ATOM 2343 N N . VAL A 1 287 ? -53.244 -18.664 12.519 1.00 44.19 287 VAL A N 1
ATOM 2344 C CA . VAL A 1 287 ? -52.881 -19.020 11.138 1.00 44.19 287 VAL A CA 1
ATOM 2345 C C . VAL A 1 287 ? -51.975 -20.244 11.187 1.00 44.19 287 VAL A C 1
ATOM 2347 O O . VAL A 1 287 ? -50.797 -20.166 11.528 1.00 44.19 287 VAL A O 1
ATOM 2350 N N . VAL A 1 288 ? -52.568 -21.386 10.849 1.00 44.47 288 VAL A N 1
ATOM 2351 C CA . VAL A 1 288 ? -51.874 -22.622 10.486 1.00 44.47 288 VAL A CA 1
ATOM 2352 C C . VAL A 1 288 ? -51.173 -22.379 9.149 1.00 44.47 288 VAL A C 1
ATOM 2354 O O . VAL A 1 288 ? -51.838 -22.114 8.151 1.00 44.47 288 VAL A O 1
ATOM 2357 N N . VAL A 1 289 ? -49.843 -22.461 9.118 1.00 46.53 289 VAL A N 1
ATOM 2358 C CA . VAL A 1 289 ? -49.082 -22.569 7.866 1.00 46.53 289 VAL A CA 1
ATOM 2359 C C . VAL A 1 289 ? -48.553 -23.993 7.785 1.00 46.53 289 VAL A C 1
ATOM 2361 O O . VAL A 1 289 ? -47.698 -24.394 8.573 1.00 46.53 289 VAL A O 1
ATOM 2364 N N . GLU A 1 290 ? -49.128 -24.758 6.860 1.00 43.03 290 GLU A N 1
ATOM 2365 C CA . GLU A 1 290 ? -48.686 -26.100 6.499 1.00 43.03 290 GLU A CA 1
ATOM 2366 C C . GLU A 1 290 ? -47.308 -26.058 5.830 1.00 43.03 290 GLU A C 1
ATOM 2368 O O . GLU A 1 290 ? -47.032 -25.282 4.915 1.00 43.03 290 GLU A O 1
ATOM 2373 N N . GLU A 1 291 ? -46.449 -26.940 6.319 1.00 39.22 291 GLU A N 1
ATOM 2374 C CA . GLU A 1 291 ? -45.093 -27.198 5.871 1.00 39.22 291 GLU A CA 1
ATOM 2375 C C . GLU A 1 291 ? -45.151 -28.152 4.663 1.00 39.22 291 GLU A C 1
ATOM 2377 O O . GLU A 1 291 ? -45.437 -29.341 4.814 1.00 39.22 291 GLU A O 1
ATOM 2382 N N . GLN A 1 292 ? -44.909 -27.647 3.446 1.00 38.88 292 GLN A N 1
ATOM 2383 C CA . GLN A 1 292 ? -44.713 -28.506 2.275 1.00 38.88 292 GLN A CA 1
ATOM 2384 C C . GLN A 1 292 ? -43.230 -28.803 2.059 1.00 38.88 292 GLN A C 1
ATOM 2386 O O . GLN A 1 292 ? -42.402 -27.941 1.771 1.00 38.88 292 GLN A O 1
ATOM 2391 N N . LYS A 1 293 ? -42.939 -30.087 2.233 1.00 40.22 293 LYS A N 1
ATOM 2392 C CA . LYS A 1 293 ? -41.668 -30.774 2.075 1.00 40.22 293 LYS A CA 1
ATOM 2393 C C . LYS A 1 293 ? -41.619 -31.337 0.654 1.00 40.22 293 LYS A C 1
ATOM 2395 O O . LYS A 1 293 ? -42.277 -32.337 0.384 1.00 40.22 293 LYS A O 1
ATOM 2400 N N . GLU A 1 294 ? -40.856 -30.721 -0.246 1.00 44.97 294 GLU A N 1
ATOM 2401 C CA . GLU A 1 294 ? -40.561 -31.314 -1.556 1.00 44.97 294 GLU A CA 1
ATOM 2402 C C . GLU A 1 294 ? -39.227 -32.065 -1.518 1.00 44.97 294 GLU A C 1
ATOM 2404 O O . GLU A 1 294 ? -38.135 -31.500 -1.445 1.00 44.97 294 GLU A O 1
ATOM 2409 N N . GLU A 1 295 ? -39.355 -33.388 -1.551 1.00 39.12 295 GLU A N 1
ATOM 2410 C CA . GLU A 1 295 ? -38.315 -34.326 -1.941 1.00 39.12 295 GLU A CA 1
ATOM 2411 C C . GLU A 1 295 ? -38.144 -34.262 -3.463 1.00 39.12 295 GLU A C 1
ATOM 2413 O O . GLU A 1 295 ? -39.114 -34.409 -4.199 1.00 39.12 295 GLU A O 1
ATOM 2418 N N . ASN A 1 296 ? -36.911 -34.125 -3.954 1.00 39.41 296 ASN A N 1
ATOM 2419 C CA . ASN A 1 296 ? -36.596 -34.502 -5.328 1.00 39.41 296 ASN A CA 1
ATOM 2420 C C . ASN A 1 296 ? -35.325 -35.347 -5.352 1.00 39.41 296 ASN A C 1
ATOM 2422 O O . ASN A 1 296 ? -34.244 -34.920 -4.941 1.00 39.41 296 ASN A O 1
ATOM 2426 N N . LYS A 1 297 ? -35.497 -36.589 -5.807 1.00 42.72 297 LYS A N 1
ATOM 2427 C CA . LYS A 1 297 ? -34.485 -37.637 -5.887 1.00 42.72 297 LYS A CA 1
ATOM 2428 C C . LYS A 1 297 ? -34.571 -38.276 -7.276 1.00 42.72 297 LYS A C 1
ATOM 2430 O O . LYS A 1 297 ? -35.642 -38.730 -7.656 1.00 42.72 297 LYS A O 1
ATOM 2435 N N . ASN A 1 298 ? -33.404 -38.386 -7.916 1.00 37.03 298 ASN A N 1
ATOM 2436 C CA . ASN A 1 298 ? -33.038 -39.238 -9.060 1.00 37.03 298 ASN A CA 1
ATOM 2437 C C . ASN A 1 298 ? -33.691 -38.972 -10.431 1.00 37.03 298 ASN A C 1
ATOM 2439 O O . ASN A 1 298 ? -34.905 -38.907 -10.553 1.00 37.03 298 ASN A O 1
ATOM 2443 N N . VAL A 1 299 ? -32.880 -38.959 -11.500 1.00 39.88 299 VAL A N 1
ATOM 2444 C CA . VAL A 1 299 ? -32.500 -40.149 -12.303 1.00 39.88 299 VAL A CA 1
ATOM 2445 C C . VAL A 1 299 ? -31.519 -39.737 -13.431 1.00 39.88 299 VAL A C 1
ATOM 2447 O O . VAL A 1 299 ? -31.758 -38.756 -14.125 1.00 39.88 299 VAL A O 1
ATOM 2450 N N . ASP A 1 300 ? -30.409 -40.487 -13.525 1.00 38.06 300 ASP A N 1
ATOM 2451 C CA . ASP A 1 300 ? -29.588 -40.969 -14.669 1.00 38.06 300 ASP A CA 1
ATOM 2452 C C . ASP A 1 300 ? -29.434 -40.113 -15.951 1.00 38.06 300 ASP A C 1
ATOM 2454 O O . ASP A 1 300 ? -30.396 -39.690 -16.577 1.00 38.06 300 ASP A O 1
ATOM 2458 N N . GLN A 1 301 ? -28.212 -39.725 -16.351 1.00 38.66 301 GLN A N 1
ATOM 2459 C CA . GLN A 1 301 ? -27.190 -40.488 -17.109 1.00 38.66 301 GLN A CA 1
ATOM 2460 C C . GLN A 1 301 ? -27.650 -40.915 -18.519 1.00 38.66 301 GLN A C 1
ATOM 2462 O O . GLN A 1 301 ? -28.551 -41.736 -18.615 1.00 38.66 301 GLN A O 1
ATOM 2467 N N . ILE A 1 302 ? -26.968 -40.423 -19.582 1.00 37.56 302 ILE A N 1
ATOM 2468 C CA . ILE A 1 302 ? -26.468 -41.171 -20.775 1.00 37.56 302 ILE A CA 1
ATOM 2469 C C . ILE A 1 302 ? -26.011 -40.237 -21.939 1.00 37.56 302 ILE A C 1
ATOM 2471 O O . ILE A 1 302 ? -26.795 -39.470 -22.478 1.00 37.56 302 ILE A O 1
ATOM 2475 N N . ILE A 1 303 ? -24.714 -40.374 -22.285 1.00 35.75 303 ILE A N 1
ATOM 2476 C CA . ILE A 1 303 ? -24.033 -40.493 -23.609 1.00 35.75 303 ILE A CA 1
ATOM 2477 C C . ILE A 1 303 ? -24.140 -39.392 -24.698 1.00 35.75 303 ILE A C 1
ATOM 2479 O O . ILE A 1 303 ? -25.214 -39.132 -25.216 1.00 35.75 303 ILE A O 1
ATOM 2483 N N . SER A 1 304 ? -22.961 -38.899 -25.138 1.00 37.69 304 SER A N 1
ATOM 2484 C CA . SER A 1 304 ? -22.384 -38.918 -26.521 1.00 37.69 304 SER A CA 1
ATOM 2485 C C . SER A 1 304 ? -21.522 -37.661 -26.759 1.00 37.69 304 SER A C 1
ATOM 2487 O O . SER A 1 304 ? -22.027 -36.548 -26.688 1.00 37.69 304 SER A O 1
ATOM 2489 N N . GLU A 1 305 ? -20.192 -37.762 -26.786 1.00 33.53 305 GLU A N 1
ATOM 2490 C CA . GLU A 1 305 ? -19.346 -37.922 -27.989 1.00 33.53 305 GLU A CA 1
ATOM 2491 C C . GLU A 1 305 ? -19.270 -36.707 -28.942 1.00 33.53 305 GLU A C 1
ATOM 2493 O O . GLU A 1 305 ? -20.252 -36.300 -29.544 1.00 33.53 305 GLU A O 1
ATOM 2498 N N . ASN A 1 306 ? -18.022 -36.245 -29.115 1.00 35.06 306 ASN A N 1
ATOM 2499 C CA . ASN A 1 306 ? -17.385 -35.698 -30.321 1.00 35.06 306 ASN A CA 1
ATOM 2500 C C . ASN A 1 306 ? -17.989 -34.457 -31.010 1.00 35.06 306 ASN A C 1
ATOM 2502 O O . ASN A 1 306 ? -19.031 -34.517 -31.648 1.00 35.06 306 ASN A O 1
ATOM 2506 N N . ASN A 1 307 ? -17.206 -33.371 -31.079 1.00 37.56 307 ASN A N 1
ATOM 2507 C CA . ASN A 1 307 ? -16.484 -33.061 -32.321 1.00 37.56 307 ASN A CA 1
ATOM 2508 C C . ASN A 1 307 ? -15.486 -31.904 -32.159 1.00 37.56 307 ASN A C 1
ATOM 2510 O O . ASN A 1 307 ? -15.827 -30.769 -31.841 1.00 37.56 307 ASN A O 1
ATOM 2514 N N . SER A 1 308 ? -14.231 -32.250 -32.438 1.00 34.34 308 SER A N 1
ATOM 2515 C CA . SER A 1 308 ? -13.136 -31.37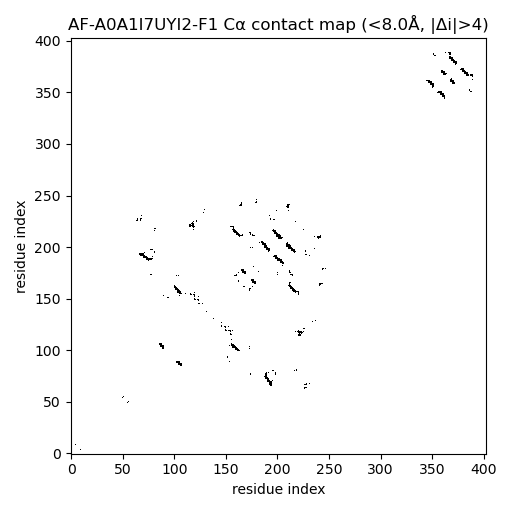0 -32.825 1.00 34.34 308 SER A CA 1
ATOM 2516 C C . SER A 1 308 ? -13.379 -30.905 -34.257 1.00 34.34 308 SER A C 1
ATOM 2518 O O . SER A 1 308 ? -13.405 -31.758 -35.142 1.00 34.34 308 SER A O 1
ATOM 2520 N N . VAL A 1 309 ? -13.467 -29.598 -34.510 1.00 38.38 309 VAL A N 1
ATOM 2521 C CA . VAL A 1 309 ? -13.235 -29.040 -35.851 1.00 38.38 309 VAL A CA 1
ATOM 2522 C C . VAL A 1 309 ? -12.509 -27.700 -35.725 1.00 38.38 309 VAL A C 1
ATOM 2524 O O . VAL A 1 309 ? -13.060 -26.703 -35.268 1.00 38.38 309 VAL A O 1
ATOM 2527 N N . ASN A 1 310 ? -11.243 -27.734 -36.129 1.00 43.94 310 ASN A N 1
ATOM 2528 C CA . ASN A 1 310 ? -10.432 -26.605 -36.572 1.00 43.94 310 ASN A CA 1
ATOM 2529 C C . ASN A 1 310 ? -10.999 -26.068 -37.904 1.00 43.94 310 ASN A C 1
ATOM 2531 O O . ASN A 1 310 ? -11.538 -26.860 -38.681 1.00 43.94 310 ASN A O 1
A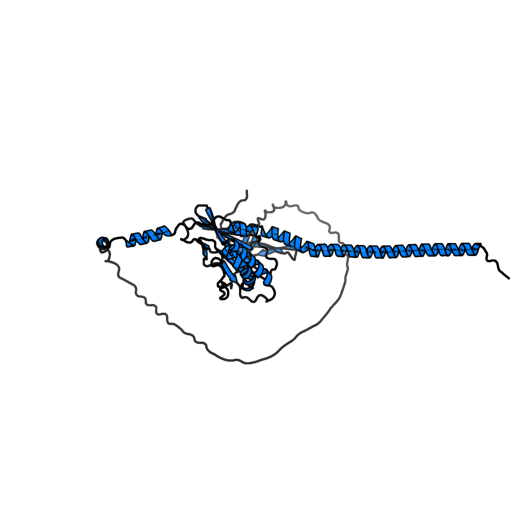TOM 2535 N N . PRO A 1 311 ? -10.784 -24.790 -38.245 1.00 53.66 311 PRO A N 1
ATOM 2536 C CA . PRO A 1 311 ? -10.109 -24.580 -39.520 1.00 53.66 311 PRO A CA 1
ATOM 2537 C C . PRO A 1 311 ? -9.017 -23.510 -39.457 1.00 53.66 311 PRO A C 1
ATOM 2539 O O . PRO A 1 311 ? -9.212 -22.386 -38.998 1.00 53.66 311 PRO A O 1
ATOM 2542 N N . GLU A 1 312 ? -7.868 -23.913 -39.990 1.00 41.38 312 GLU A N 1
ATOM 2543 C CA . GLU A 1 312 ? -6.832 -23.053 -40.541 1.00 41.38 312 GLU A CA 1
ATOM 2544 C C . GLU A 1 312 ? -7.270 -22.422 -41.871 1.00 41.38 312 GLU A C 1
ATOM 2546 O O . GLU A 1 312 ? -8.128 -22.958 -42.576 1.00 41.38 312 GLU A O 1
ATOM 2551 N N . ALA A 1 313 ? -6.501 -21.386 -42.229 1.00 38.59 313 ALA A N 1
ATOM 2552 C CA . ALA A 1 313 ? -6.289 -20.836 -43.568 1.00 38.59 313 ALA A CA 1
ATOM 2553 C C . ALA A 1 313 ? -7.386 -19.833 -44.007 1.00 38.59 313 ALA A C 1
ATOM 2555 O O . ALA A 1 313 ? -8.556 -19.992 -43.698 1.00 38.59 313 ALA A O 1
ATOM 2556 N N . GLU A 1 314 ? -7.107 -18.698 -44.648 1.00 39.75 314 GLU A N 1
ATOM 2557 C CA . GLU A 1 314 ? -6.069 -18.390 -45.628 1.00 39.75 314 GLU A CA 1
ATOM 2558 C C . GLU A 1 314 ? -5.718 -16.891 -45.686 1.00 39.75 314 GLU A C 1
ATOM 2560 O O . GLU A 1 314 ? -6.508 -16.000 -45.384 1.00 39.75 314 GLU A O 1
ATOM 2565 N N . THR A 1 315 ? -4.496 -16.665 -46.152 1.00 37.66 315 THR A N 1
ATOM 2566 C CA . THR A 1 315 ? -3.833 -15.433 -46.578 1.00 37.66 315 THR A CA 1
ATOM 2567 C C . THR A 1 315 ? -4.539 -14.769 -47.765 1.00 37.66 315 THR A C 1
ATOM 2569 O O . THR A 1 315 ? -4.858 -15.468 -48.721 1.00 37.66 315 THR A O 1
ATOM 2572 N N . LYS A 1 316 ? -4.638 -13.429 -47.803 1.00 37.72 316 LYS A N 1
ATOM 2573 C CA . LYS A 1 316 ? -4.610 -12.652 -49.059 1.00 37.72 316 LYS A CA 1
ATOM 2574 C C . LYS A 1 316 ? -3.970 -11.273 -48.858 1.00 37.72 316 LYS A C 1
ATOM 2576 O O . LYS A 1 316 ? -4.374 -10.491 -48.005 1.00 37.72 316 LYS A O 1
ATOM 2581 N N . SER A 1 317 ? -2.918 -11.075 -49.642 1.00 42.09 317 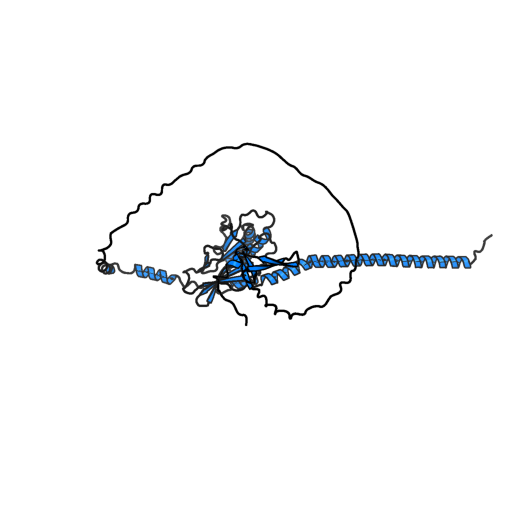SER A N 1
ATOM 2582 C CA . SER A 1 317 ? -2.203 -9.849 -50.002 1.00 42.09 317 SER A CA 1
ATOM 2583 C C . SER A 1 317 ? -3.001 -8.976 -50.988 1.00 42.09 317 SER A C 1
ATOM 2585 O O . SER A 1 317 ? -4.050 -9.424 -51.435 1.00 42.09 317 SER A O 1
ATOM 2587 N N . GLU A 1 318 ? -2.395 -7.843 -51.392 1.00 40.09 318 GLU A N 1
ATOM 2588 C CA . GLU A 1 318 ? -2.788 -6.831 -52.414 1.00 40.09 318 GLU A CA 1
ATOM 2589 C C . GLU A 1 318 ? -3.527 -5.608 -51.847 1.00 40.09 318 GLU A C 1
ATOM 2591 O O . GLU A 1 318 ? -4.366 -5.748 -50.971 1.00 40.09 318 GLU A O 1
ATOM 2596 N N . GLN A 1 319 ? -3.288 -4.365 -52.268 1.00 33.22 319 GLN A N 1
ATOM 2597 C CA . GLN A 1 319 ? -2.268 -3.732 -53.109 1.00 33.22 319 GLN A CA 1
ATOM 2598 C C . GLN A 1 319 ? -2.357 -2.215 -52.844 1.00 33.22 319 GLN A C 1
ATOM 2600 O O . GLN A 1 319 ? -3.278 -1.725 -52.196 1.00 33.22 319 GLN A O 1
ATOM 2605 N N . GLN A 1 320 ? -1.348 -1.513 -53.329 1.00 44.19 320 GLN A N 1
ATOM 2606 C CA . GLN A 1 320 ? -1.081 -0.083 -53.255 1.00 44.19 320 GLN A CA 1
ATOM 2607 C C . GLN A 1 320 ? -1.856 0.665 -54.353 1.00 44.19 320 GLN A C 1
ATOM 2609 O O . GLN A 1 320 ? -1.776 0.233 -55.497 1.00 44.19 320 GLN A O 1
ATOM 2614 N N . GLU A 1 321 ? -2.507 1.787 -54.035 1.00 47.12 321 GLU A N 1
ATOM 2615 C CA . GLU A 1 321 ? -2.909 2.819 -55.007 1.00 47.12 321 GLU A CA 1
ATOM 2616 C C . GLU A 1 321 ? -2.714 4.211 -54.374 1.00 47.12 321 GLU A C 1
ATOM 2618 O O . GLU A 1 321 ? -3.297 4.541 -53.340 1.00 47.12 321 GLU A O 1
ATOM 2623 N N . GLU A 1 322 ? -1.788 4.968 -54.968 1.00 49.09 322 GLU A N 1
ATOM 2624 C CA . GLU A 1 322 ? -1.680 6.427 -54.899 1.00 49.09 322 GLU A CA 1
ATOM 2625 C C . GLU A 1 322 ? -2.722 7.023 -55.846 1.00 49.09 322 GLU A C 1
ATOM 2627 O O . GLU A 1 322 ? -2.829 6.541 -56.968 1.00 49.09 322 GLU A O 1
ATOM 2632 N N . GLU A 1 323 ? -3.393 8.105 -55.451 1.00 49.62 323 GLU A N 1
ATOM 2633 C CA . GLU A 1 323 ? -3.885 9.116 -56.392 1.00 49.62 323 GLU A CA 1
ATOM 2634 C C . GLU A 1 323 ? -3.962 10.478 -55.679 1.00 49.62 323 GLU A C 1
ATOM 2636 O O . GLU A 1 323 ? -4.654 10.657 -54.673 1.00 49.62 323 GLU A O 1
ATOM 2641 N N . ASP A 1 324 ? -3.149 11.408 -56.185 1.00 45.81 324 ASP A N 1
ATOM 2642 C CA . ASP A 1 324 ? -3.248 12.851 -55.993 1.00 45.81 324 ASP A CA 1
ATOM 2643 C C . ASP A 1 324 ? -4.553 13.351 -56.620 1.00 45.81 324 ASP A C 1
ATOM 2645 O O . ASP A 1 324 ? -4.812 13.025 -57.772 1.00 45.81 324 ASP A O 1
ATOM 2649 N N . GLU A 1 325 ? -5.293 14.238 -55.951 1.00 48.97 325 GLU A N 1
ATOM 2650 C CA . GLU A 1 325 ? -6.034 15.290 -56.656 1.00 48.97 325 GLU A CA 1
ATOM 2651 C C . GLU A 1 325 ? -6.343 16.474 -55.727 1.00 48.97 325 GLU A C 1
ATOM 2653 O O . GLU A 1 325 ? -6.981 16.373 -54.678 1.00 48.97 325 GLU A O 1
ATOM 2658 N N . SER A 1 326 ? -5.793 17.618 -56.120 1.00 52.62 326 SER A N 1
ATOM 2659 C CA . SER A 1 326 ? -5.965 18.939 -55.536 1.00 52.62 326 SER A CA 1
ATOM 2660 C C . SER A 1 326 ? -7.223 19.602 -56.094 1.00 52.62 326 SER A C 1
ATOM 2662 O O . SER A 1 326 ? -7.281 19.840 -57.300 1.00 52.62 326 SER A O 1
ATOM 2664 N N . GLU A 1 327 ? -8.162 20.005 -55.238 1.00 49.50 327 GLU A N 1
ATOM 2665 C CA . GLU A 1 327 ? -9.226 20.935 -55.629 1.00 49.50 327 GLU A CA 1
ATOM 2666 C C . GLU A 1 327 ? -9.354 22.107 -54.647 1.00 49.50 327 GLU A C 1
ATOM 2668 O O . GLU A 1 327 ? -9.685 21.971 -53.465 1.00 49.50 327 GLU A O 1
ATOM 2673 N N . ASP A 1 328 ? -9.075 23.289 -55.194 1.00 41.28 328 ASP A N 1
ATOM 2674 C CA . ASP A 1 328 ? -9.274 24.602 -54.602 1.00 41.28 328 ASP A CA 1
ATOM 2675 C C . ASP A 1 328 ? -10.757 24.830 -54.284 1.00 41.28 328 ASP A C 1
ATOM 2677 O O . ASP A 1 328 ? -11.579 25.099 -55.163 1.00 41.28 328 ASP A O 1
ATOM 2681 N N . THR A 1 329 ? -11.113 24.775 -53.000 1.00 47.12 329 THR A N 1
ATOM 2682 C CA . THR A 1 329 ? -12.456 25.154 -52.551 1.00 47.12 329 THR A CA 1
ATOM 2683 C C . THR A 1 329 ? -12.508 26.651 -52.248 1.00 47.12 329 THR A C 1
ATOM 2685 O O . THR A 1 329 ? -11.956 27.148 -51.264 1.00 47.12 329 THR A O 1
ATOM 2688 N N . ILE A 1 330 ? -13.202 27.366 -53.130 1.00 42.84 330 ILE A N 1
ATOM 2689 C CA . ILE A 1 330 ? -13.611 28.767 -53.016 1.00 42.84 330 ILE A CA 1
ATOM 2690 C C . ILE A 1 330 ? -14.569 28.920 -51.822 1.00 42.84 330 ILE A C 1
ATOM 2692 O O . ILE A 1 330 ? -15.663 28.360 -51.820 1.00 42.84 330 ILE A O 1
ATOM 2696 N N . TRP A 1 331 ? -14.186 29.711 -50.816 1.00 45.72 331 TRP A N 1
ATOM 2697 C CA . TRP A 1 331 ? -15.073 30.087 -49.711 1.00 45.72 331 TRP A CA 1
ATOM 2698 C C . TRP A 1 331 ? -15.946 31.278 -50.119 1.00 45.72 331 TRP A C 1
ATOM 2700 O O . TRP A 1 331 ? -15.479 32.415 -50.181 1.00 45.72 331 TRP A O 1
ATOM 2710 N N . ILE A 1 332 ? -17.224 31.009 -50.386 1.00 44.09 332 ILE A N 1
ATOM 2711 C CA . ILE A 1 332 ? -18.273 32.030 -50.462 1.00 44.09 332 ILE A CA 1
ATOM 2712 C C . ILE A 1 332 ? -18.572 32.480 -49.024 1.00 44.09 332 ILE A C 1
ATOM 2714 O O . ILE A 1 332 ? -19.054 31.697 -48.207 1.00 44.09 332 ILE A O 1
ATOM 2718 N N . 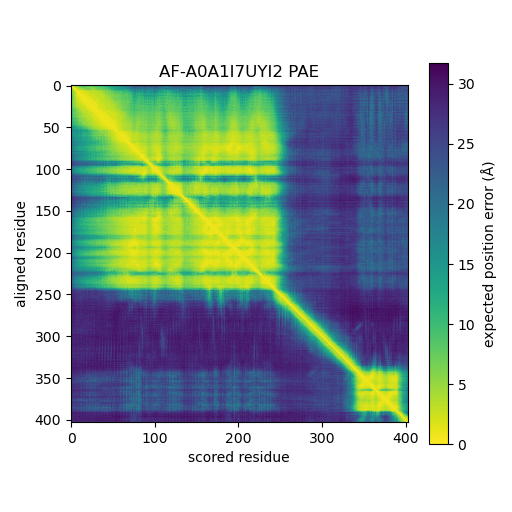LEU A 1 333 ? -18.221 33.730 -48.705 1.00 48.22 333 LEU A N 1
ATOM 2719 C CA . LEU A 1 333 ? -18.654 34.429 -47.495 1.00 48.22 333 LEU A CA 1
ATOM 2720 C C . LEU A 1 333 ? -20.101 34.884 -47.701 1.00 48.22 333 LEU A C 1
ATOM 2722 O O . LEU A 1 333 ? -20.311 35.865 -48.406 1.00 48.22 333 LEU A O 1
ATOM 2726 N N . ASP A 1 334 ? -21.053 34.235 -47.037 1.00 41.81 334 ASP A N 1
ATOM 2727 C CA . ASP A 1 334 ? -22.379 34.803 -46.793 1.00 41.81 334 ASP A CA 1
ATOM 2728 C C . ASP A 1 334 ? -22.806 34.559 -45.331 1.00 41.81 334 ASP A C 1
ATOM 2730 O O . ASP A 1 334 ? -22.650 33.471 -44.778 1.00 41.81 334 ASP A O 1
ATOM 2734 N N . ASP A 1 335 ? -23.318 35.636 -44.732 1.00 41.19 335 ASP A N 1
ATOM 2735 C CA . ASP A 1 335 ? -24.072 35.760 -43.477 1.00 41.19 335 ASP A CA 1
ATOM 2736 C C . ASP A 1 335 ? -23.404 35.428 -42.127 1.00 41.19 335 ASP A C 1
ATOM 2738 O O . ASP A 1 335 ? -23.665 34.432 -41.450 1.00 41.19 335 ASP A O 1
ATOM 2742 N N . LEU A 1 336 ? -22.653 36.420 -41.631 1.00 41.44 336 LEU A N 1
ATOM 2743 C CA . LEU A 1 336 ? -22.348 36.606 -40.210 1.00 41.44 336 LEU A CA 1
ATOM 2744 C C . LEU A 1 336 ? -23.610 37.016 -39.426 1.00 41.44 336 LEU A C 1
ATOM 2746 O O . LEU A 1 336 ? -23.837 38.196 -39.152 1.00 41.44 336 LEU A O 1
ATOM 2750 N N . SER A 1 337 ? -24.402 36.034 -38.997 1.00 56.16 337 SER A N 1
ATOM 2751 C CA . SER A 1 337 ? -25.245 36.209 -37.809 1.00 56.16 337 SER A CA 1
ATOM 2752 C C . SER A 1 337 ? -24.348 36.175 -36.558 1.00 56.16 337 SER A C 1
ATOM 2754 O O . SER A 1 337 ? -23.442 35.338 -36.491 1.00 56.16 337 SER A O 1
ATOM 2756 N N . PRO A 1 338 ? -24.524 37.077 -35.571 1.00 54.75 338 PRO A N 1
ATOM 2757 C CA . PRO A 1 338 ? -23.662 37.123 -34.393 1.00 54.75 338 PRO A CA 1
ATOM 2758 C C . PRO A 1 338 ? -23.704 35.778 -33.648 1.00 54.75 338 PRO A C 1
ATOM 2760 O O . PRO A 1 338 ? -24.794 35.235 -33.451 1.00 54.75 338 PRO A O 1
ATOM 2763 N N . PRO A 1 339 ? -22.551 35.225 -33.219 1.00 50.31 339 PRO A N 1
ATOM 2764 C CA . PRO A 1 339 ? -22.525 33.955 -32.511 1.00 50.31 339 PRO A CA 1
ATOM 2765 C C . PRO A 1 339 ? -23.354 34.085 -31.236 1.00 50.31 339 PRO A C 1
ATOM 2767 O O . PRO A 1 339 ? -23.028 34.871 -30.343 1.00 50.31 339 PRO A O 1
ATOM 2770 N N . THR A 1 340 ? -24.433 33.308 -31.151 1.00 55.91 340 THR A N 1
ATOM 2771 C CA . THR A 1 340 ? -25.171 33.102 -29.905 1.00 55.91 340 THR A CA 1
ATOM 2772 C C . THR A 1 340 ? -24.176 32.758 -28.794 1.00 55.91 340 THR A C 1
ATOM 2774 O O . THR A 1 340 ? -23.281 31.935 -29.024 1.00 55.91 340 THR A O 1
ATOM 2777 N N . PRO A 1 341 ? -24.282 33.385 -27.610 1.00 57.25 341 PRO A N 1
ATOM 2778 C CA . PRO A 1 341 ? -23.339 33.173 -26.521 1.00 57.25 341 PRO A CA 1
ATOM 2779 C C . PRO A 1 341 ? -23.281 31.680 -26.191 1.00 57.25 341 PRO A C 1
ATOM 2781 O O . PRO A 1 341 ? -24.290 31.083 -25.821 1.00 57.25 341 PRO A O 1
ATOM 2784 N N . LYS A 1 342 ? -22.100 31.072 -26.375 1.00 61.25 342 LYS A N 1
ATOM 2785 C CA . LYS A 1 342 ? -21.839 29.679 -25.998 1.00 61.25 342 LYS A CA 1
ATOM 2786 C C . LYS A 1 342 ? -22.120 29.560 -24.505 1.00 61.25 342 LYS A C 1
ATOM 2788 O O . LYS A 1 342 ? -21.373 30.108 -23.699 1.00 61.25 342 LYS A O 1
ATOM 2793 N N . SER A 1 343 ? -23.216 28.896 -24.152 1.00 73.62 343 SER A N 1
ATOM 2794 C CA . SER A 1 343 ? -23.544 28.588 -22.766 1.00 73.62 343 SER A CA 1
ATOM 2795 C C . SER A 1 343 ? -22.375 27.826 -22.150 1.00 73.62 343 SER A C 1
ATOM 2797 O O . SER A 1 343 ? -21.934 26.815 -22.699 1.00 73.62 343 SER A O 1
ATOM 2799 N N . GLU A 1 344 ? -21.850 28.336 -21.043 1.00 80.62 344 GLU A N 1
ATOM 2800 C CA . GLU A 1 344 ? -20.756 27.718 -20.305 1.00 80.62 344 GLU A CA 1
ATOM 2801 C C . GLU A 1 344 ? -21.195 26.327 -19.816 1.00 80.62 344 GLU A C 1
ATOM 2803 O O . GLU A 1 344 ? -22.110 26.188 -19.004 1.00 80.62 344 GLU A O 1
ATOM 2808 N N . ILE A 1 345 ? -20.581 25.283 -20.375 1.00 83.56 345 ILE A N 1
ATOM 2809 C CA . ILE A 1 345 ? -20.870 23.879 -20.066 1.00 83.56 345 ILE A CA 1
ATOM 2810 C C . ILE A 1 345 ? -20.324 23.586 -18.665 1.00 83.56 345 ILE A C 1
ATOM 2812 O O . ILE A 1 345 ? -19.112 23.509 -18.458 1.00 83.56 345 ILE A O 1
ATOM 2816 N N . LYS A 1 346 ? -21.215 23.421 -17.682 1.00 87.62 346 LYS A N 1
ATOM 2817 C CA . LYS A 1 346 ? -20.834 23.119 -16.297 1.00 87.62 346 LYS A CA 1
ATOM 2818 C C . LYS A 1 346 ? -20.693 21.609 -16.097 1.00 87.62 346 LYS A C 1
ATOM 2820 O O . LYS A 1 346 ? -21.682 20.902 -15.922 1.00 87.62 346 LYS A O 1
ATOM 2825 N N . LEU A 1 347 ? -19.454 21.123 -16.085 1.00 90.50 347 LEU A N 1
ATOM 2826 C CA . LEU A 1 347 ? -19.129 19.735 -15.741 1.00 90.50 347 LEU A CA 1
ATOM 2827 C C . LEU A 1 347 ? -19.142 19.538 -14.218 1.00 90.50 347 LEU A C 1
ATOM 2829 O O . LEU A 1 347 ? -18.575 20.337 -13.470 1.00 90.50 347 LEU A O 1
ATOM 2833 N N . THR A 1 348 ? -19.767 18.458 -13.744 1.00 92.75 348 THR A N 1
ATOM 2834 C CA . THR A 1 348 ? -19.763 18.076 -12.320 1.00 92.75 348 THR A CA 1
ATOM 2835 C C . THR A 1 348 ? -19.372 16.612 -12.161 1.00 92.75 348 THR A C 1
ATOM 2837 O O . THR A 1 348 ? -19.689 15.792 -13.012 1.00 92.75 348 THR A O 1
ATOM 2840 N N . VAL A 1 349 ? -18.666 16.256 -11.087 1.00 93.25 349 VAL A N 1
ATOM 2841 C CA . VAL A 1 349 ? -18.332 14.851 -10.800 1.00 93.25 349 VAL A CA 1
ATOM 2842 C C . VAL A 1 349 ? -19.434 14.262 -9.919 1.00 93.25 349 VAL A C 1
ATOM 2844 O O . VAL A 1 349 ? -19.603 14.711 -8.785 1.00 93.25 349 VAL A O 1
ATOM 2847 N N . LYS A 1 350 ? -20.169 13.266 -10.428 1.00 92.56 350 LYS A N 1
ATOM 2848 C CA . LYS A 1 350 ? -21.219 12.533 -9.695 1.00 92.56 350 LYS A CA 1
ATOM 2849 C C . LYS A 1 350 ? -20.886 11.033 -9.662 1.00 92.56 350 LYS A C 1
ATOM 2851 O O . LYS A 1 350 ? -20.180 10.523 -10.531 1.00 92.56 350 LYS A O 1
ATOM 2856 N N . TYR A 1 351 ? -21.360 10.325 -8.638 1.00 90.75 351 TYR A N 1
ATOM 2857 C CA . TYR A 1 351 ? -21.272 8.862 -8.586 1.00 90.75 351 TYR A CA 1
ATOM 2858 C C . TYR A 1 351 ? -22.405 8.257 -9.419 1.00 90.75 351 TYR A C 1
ATOM 2860 O O . TYR A 1 351 ? -23.565 8.588 -9.186 1.00 90.75 351 TYR A O 1
ATOM 2868 N N . CYS A 1 352 ? -22.078 7.372 -10.360 1.00 92.50 352 CYS A N 1
ATOM 2869 C CA . CYS A 1 352 ? -23.060 6.625 -11.141 1.00 92.50 352 CYS A CA 1
ATOM 2870 C C . CYS A 1 352 ? -23.208 5.211 -10.566 1.00 92.50 352 CYS A C 1
ATOM 2872 O O . CYS A 1 352 ? -22.231 4.459 -10.522 1.00 92.50 352 CYS A O 1
ATOM 2874 N N . SER A 1 353 ? -24.421 4.835 -10.154 1.00 89.81 353 SER A N 1
ATOM 2875 C CA . SER A 1 353 ? -24.759 3.495 -9.653 1.00 89.81 353 SER A CA 1
ATOM 2876 C C . SER A 1 353 ? -24.627 2.421 -10.733 1.00 89.81 353 SER A C 1
ATOM 2878 O O . SER A 1 353 ? -24.006 1.393 -10.457 1.00 89.81 353 SER A O 1
ATOM 2880 N N . ARG A 1 354 ? -25.081 2.680 -11.970 1.00 91.81 354 ARG A N 1
ATOM 2881 C CA . ARG A 1 354 ? -24.887 1.785 -13.129 1.00 91.81 354 ARG A CA 1
ATOM 2882 C C . ARG A 1 354 ? -23.426 1.389 -13.347 1.00 91.81 354 ARG A C 1
ATOM 2884 O O . ARG A 1 354 ? -23.126 0.220 -13.565 1.00 91.81 354 ARG A O 1
ATOM 2891 N N . LEU A 1 355 ? -22.515 2.365 -13.288 1.00 89.38 355 LEU A N 1
ATOM 2892 C CA . LEU A 1 355 ? -21.076 2.169 -13.529 1.00 89.38 355 LEU A CA 1
ATOM 2893 C C . LEU A 1 355 ? -20.278 1.886 -12.243 1.00 89.38 355 LEU A C 1
ATOM 2895 O O . LEU A 1 355 ? -19.080 1.610 -12.306 1.00 89.38 355 LEU A O 1
ATOM 2899 N N . GLN A 1 356 ? -20.923 1.983 -11.077 1.00 89.81 356 GLN A N 1
ATOM 2900 C CA . GLN A 1 356 ? -20.343 1.838 -9.739 1.00 89.81 356 GLN A CA 1
ATOM 2901 C C . GLN A 1 356 ? -19.084 2.689 -9.475 1.00 89.81 356 GLN A C 1
ATOM 2903 O O . GLN A 1 356 ? -18.199 2.290 -8.710 1.00 89.81 356 GLN A O 1
ATOM 2908 N N . ARG A 1 357 ? -18.981 3.881 -10.075 1.00 89.38 357 ARG A N 1
ATOM 2909 C CA . ARG A 1 357 ? -17.817 4.777 -9.935 1.00 89.38 357 ARG A CA 1
ATOM 2910 C C . ARG A 1 357 ? -18.179 6.253 -10.121 1.00 89.38 357 ARG A C 1
ATOM 2912 O O . ARG A 1 357 ? -19.260 6.584 -10.599 1.00 89.38 357 ARG A O 1
ATOM 2919 N N . ASN A 1 358 ? -17.257 7.140 -9.742 1.00 88.94 358 ASN A N 1
ATOM 2920 C CA . ASN A 1 358 ? -17.379 8.581 -9.986 1.00 88.94 358 ASN A CA 1
ATOM 2921 C C . ASN A 1 358 ? -17.062 8.904 -11.449 1.00 88.94 358 ASN A C 1
ATOM 2923 O O . ASN A 1 358 ? -16.009 8.501 -11.941 1.00 88.94 358 ASN A O 1
ATOM 2927 N N . VAL A 1 359 ? -17.941 9.659 -12.103 1.00 94.69 359 VAL A N 1
ATOM 2928 C CA . VAL A 1 359 ? -17.857 10.030 -13.522 1.00 94.69 359 VAL A CA 1
ATOM 2929 C C . VAL A 1 359 ? -18.102 11.529 -13.702 1.00 94.69 359 VAL A C 1
ATOM 2931 O O . VAL A 1 359 ? -18.849 12.148 -12.935 1.00 94.69 359 VAL A O 1
ATOM 2934 N N . MET A 1 360 ? -17.448 12.143 -14.694 1.00 95.44 360 MET A N 1
ATOM 2935 C CA . MET A 1 360 ? -17.756 13.524 -15.076 1.00 95.44 360 MET A CA 1
ATOM 2936 C C . MET A 1 360 ? -19.089 13.521 -15.806 1.00 95.44 360 MET A C 1
ATOM 2938 O O . MET A 1 360 ? -19.241 12.846 -16.813 1.00 95.44 360 MET A O 1
ATOM 2942 N N . THR A 1 361 ? -20.064 14.232 -15.260 1.00 94.12 361 THR A N 1
ATOM 2943 C CA . THR A 1 361 ? -21.429 14.273 -15.770 1.00 94.12 361 THR A CA 1
ATOM 2944 C C . THR A 1 361 ? -21.748 15.681 -16.244 1.00 94.12 361 THR A C 1
ATOM 2946 O O . THR A 1 361 ? -21.579 16.655 -15.497 1.00 94.12 361 THR A O 1
ATOM 2949 N N . HIS A 1 362 ? -22.228 15.774 -17.479 1.00 93.62 362 HIS A N 1
ATOM 2950 C CA . HIS A 1 362 ? -22.818 16.975 -18.049 1.00 93.62 362 HIS A CA 1
ATOM 2951 C C . HIS A 1 362 ? -24.327 16.774 -18.217 1.00 93.62 362 HIS A C 1
ATOM 2953 O O . HIS A 1 362 ? -24.765 15.731 -18.705 1.00 93.62 362 HIS A O 1
ATOM 2959 N N . PHE A 1 363 ? -25.115 17.775 -17.824 1.00 90.69 363 PHE A N 1
ATOM 2960 C CA . PHE A 1 363 ? -26.568 17.770 -17.976 1.00 90.69 363 PHE A CA 1
ATOM 2961 C C . PHE A 1 363 ? -26.948 18.695 -19.122 1.00 90.69 363 PHE A C 1
ATOM 2963 O O . PHE A 1 363 ? -26.777 19.909 -19.020 1.00 90.69 363 PHE A O 1
ATOM 2970 N N . ASN A 1 364 ? -27.472 18.125 -20.205 1.00 87.75 364 ASN A N 1
ATOM 2971 C CA . ASN A 1 364 ? -28.070 18.911 -21.276 1.00 87.75 364 ASN A CA 1
ATOM 2972 C C . ASN A 1 364 ? -29.578 18.664 -21.273 1.00 87.75 364 ASN A C 1
ATOM 2974 O O . ASN A 1 364 ? -30.011 17.560 -21.600 1.00 87.75 364 ASN A O 1
ATOM 2978 N N . SER A 1 365 ? -30.332 19.672 -20.819 1.00 71.00 365 SER A N 1
ATOM 2979 C CA . SER A 1 365 ? -31.796 19.781 -20.907 1.00 71.00 365 SER A CA 1
ATOM 2980 C C . SER A 1 365 ? -32.564 18.452 -20.779 1.00 71.00 365 SER A C 1
ATOM 2982 O O . SER A 1 365 ? -33.352 18.155 -21.665 1.00 71.00 365 SER A O 1
ATOM 2984 N N . GLU A 1 366 ? -32.324 17.696 -19.692 1.00 83.19 366 GLU A N 1
ATOM 2985 C CA . GLU A 1 366 ? -32.979 16.425 -19.267 1.00 83.19 366 GLU A CA 1
ATOM 2986 C C . GLU A 1 366 ? -32.164 15.132 -19.426 1.00 83.19 366 GLU A C 1
ATOM 2988 O O . GLU A 1 366 ? -32.573 14.099 -18.903 1.00 83.19 366 GLU A O 1
ATOM 2993 N N . LYS A 1 367 ? -30.988 15.157 -20.063 1.00 92.81 367 LYS A N 1
ATOM 2994 C CA . LYS A 1 367 ? -30.135 13.961 -20.163 1.00 92.81 367 LYS A CA 1
ATOM 2995 C C . LYS A 1 367 ? -28.777 14.144 -19.501 1.00 92.81 367 LYS A C 1
ATOM 2997 O O . LYS A 1 367 ? -28.053 15.102 -19.788 1.00 92.81 367 LYS A O 1
ATOM 3002 N N . ALA A 1 368 ? -28.415 13.182 -18.658 1.00 94.06 368 ALA A N 1
ATOM 3003 C CA . ALA A 1 368 ? -27.081 13.024 -18.105 1.00 94.06 368 ALA A CA 1
ATOM 3004 C C . ALA A 1 368 ? -26.178 12.307 -19.119 1.00 94.06 368 ALA A C 1
ATOM 3006 O O . ALA A 1 368 ? -26.454 11.179 -19.536 1.00 94.06 368 ALA A O 1
ATOM 3007 N N . LYS A 1 369 ? -25.077 12.960 -19.497 1.00 96.19 369 LYS A N 1
ATOM 3008 C CA . LYS A 1 369 ? -23.987 12.360 -20.276 1.00 96.19 369 LYS A CA 1
ATOM 3009 C C . LYS A 1 369 ? -22.762 12.201 -19.396 1.00 96.19 369 LYS A C 1
ATOM 3011 O O . LYS A 1 369 ? -22.309 13.177 -18.798 1.00 96.19 369 LYS A O 1
ATOM 3016 N N . HIS A 1 370 ? -22.236 10.986 -19.323 1.00 95.94 370 HIS A N 1
ATOM 3017 C CA . HIS A 1 370 ? -20.953 10.711 -18.695 1.00 95.94 370 HIS A CA 1
ATOM 3018 C C . HIS A 1 370 ? -19.847 10.899 -19.712 1.00 95.94 370 HIS A C 1
ATOM 3020 O O . HIS A 1 370 ? -19.902 10.303 -20.781 1.00 95.94 370 HIS A O 1
ATOM 3026 N N . GLU A 1 371 ? -18.853 11.705 -19.370 1.00 95.69 371 GLU A N 1
ATOM 3027 C CA . GLU A 1 371 ? -17.667 11.910 -20.183 1.00 95.69 371 GLU A CA 1
ATOM 3028 C C . GLU A 1 371 ? -16.464 11.214 -19.545 1.00 95.69 371 GLU A C 1
ATOM 3030 O O . GLU A 1 371 ? -16.108 11.466 -18.388 1.00 95.69 371 GLU A O 1
ATOM 3035 N N . GLU A 1 372 ? -15.812 10.346 -20.313 1.00 93.56 372 GLU A N 1
ATOM 3036 C CA . GLU A 1 372 ? -14.606 9.638 -19.901 1.00 93.56 372 GLU A CA 1
ATOM 3037 C C . GLU A 1 372 ? -13.516 9.751 -20.969 1.00 93.56 372 GLU A C 1
ATOM 3039 O O . GLU A 1 372 ? -13.771 9.782 -22.172 1.00 93.56 372 GLU A O 1
ATOM 3044 N N . TRP A 1 373 ? -12.264 9.821 -20.522 1.00 93.69 373 TRP A N 1
ATOM 3045 C CA . TRP A 1 373 ? -11.118 9.841 -21.422 1.00 93.69 373 TRP A CA 1
ATOM 3046 C C . TRP A 1 373 ? -10.754 8.415 -21.846 1.00 93.69 373 TRP A C 1
ATOM 3048 O O . TRP A 1 373 ? -10.266 7.632 -21.024 1.00 93.69 373 TRP A O 1
ATOM 3058 N N . ASN A 1 374 ? -10.915 8.092 -23.131 1.00 92.12 374 ASN A N 1
ATOM 3059 C CA . ASN A 1 374 ? -10.415 6.842 -23.693 1.00 92.12 374 ASN A CA 1
ATOM 3060 C C . ASN A 1 374 ? -8.907 6.975 -23.963 1.00 92.12 374 ASN A C 1
ATOM 3062 O O . ASN A 1 374 ? -8.464 7.728 -24.833 1.00 92.12 374 ASN A O 1
ATOM 3066 N N . SER A 1 375 ? -8.092 6.239 -23.202 1.00 85.00 375 SER A N 1
ATOM 3067 C CA . SER A 1 375 ? -6.628 6.309 -23.289 1.00 85.00 375 SER A CA 1
ATOM 3068 C C . SER A 1 375 ? -6.045 5.665 -24.547 1.00 85.00 375 SER A C 1
ATOM 3070 O O . SER A 1 375 ? -4.943 6.040 -24.950 1.00 85.00 375 SER A O 1
ATOM 3072 N N . ILE A 1 376 ? -6.768 4.725 -25.158 1.00 90.19 376 ILE A N 1
ATOM 3073 C CA . ILE A 1 376 ? -6.351 4.024 -26.375 1.00 90.19 376 ILE A CA 1
ATOM 3074 C C . ILE A 1 376 ? -6.566 4.946 -27.574 1.00 90.19 376 ILE A C 1
ATOM 3076 O O . ILE A 1 376 ? -5.646 5.174 -28.356 1.00 90.19 376 ILE A O 1
ATOM 3080 N N . GLU A 1 377 ? -7.757 5.537 -27.666 1.00 93.50 377 GLU A N 1
ATOM 3081 C CA . GLU A 1 377 ? -8.148 6.384 -28.797 1.00 93.50 377 GLU A CA 1
ATOM 3082 C C . GLU A 1 377 ? -7.755 7.857 -28.628 1.00 93.50 377 GLU A C 1
ATOM 3084 O O . GLU A 1 377 ? -7.852 8.640 -29.570 1.00 93.50 377 GLU A O 1
ATOM 3089 N N . LYS A 1 378 ? -7.277 8.239 -27.435 1.00 91.88 378 LYS A N 1
ATOM 3090 C CA . LYS A 1 378 ? -6.886 9.610 -27.071 1.00 91.88 378 LYS A CA 1
ATOM 3091 C C . LYS A 1 378 ? -7.992 10.639 -27.348 1.00 91.88 378 LYS A C 1
ATOM 3093 O O . LYS A 1 378 ? -7.712 11.741 -27.823 1.00 91.88 378 LYS A O 1
ATOM 3098 N N . LYS A 1 379 ? -9.241 10.284 -27.038 1.00 95.19 379 LYS A N 1
ATOM 3099 C CA . LYS A 1 379 ? -10.416 11.145 -27.218 1.00 95.19 379 LYS A CA 1
ATOM 3100 C C . LYS A 1 379 ? -11.354 11.065 -26.012 1.00 95.19 379 LYS A C 1
ATOM 3102 O O . LYS A 1 379 ? -11.335 10.082 -25.270 1.00 95.19 379 LYS A O 1
ATOM 3107 N N . MET A 1 380 ? -12.160 12.108 -25.820 1.00 90.75 380 MET A N 1
ATOM 3108 C CA . MET A 1 380 ? -13.266 12.081 -24.860 1.00 90.75 380 MET A CA 1
ATOM 3109 C C . MET A 1 380 ? -14.420 11.291 -25.469 1.00 90.75 380 MET A C 1
ATOM 3111 O O . MET A 1 380 ? -14.878 11.606 -26.566 1.00 90.75 380 MET A O 1
ATOM 3115 N N . GLU A 1 381 ? -14.871 10.266 -24.760 1.00 96.38 381 GLU A N 1
ATOM 3116 C CA . GLU A 1 381 ? -16.069 9.511 -25.097 1.00 96.38 381 GLU A CA 1
ATOM 3117 C C . GLU A 1 381 ? -17.194 9.929 -24.166 1.00 96.38 381 GLU A C 1
ATOM 3119 O O . GLU A 1 381 ? -16.983 10.148 -22.972 1.00 96.38 381 GLU A O 1
ATOM 3124 N N . SER A 1 382 ? -18.389 10.063 -24.732 1.00 95.00 382 SER A N 1
ATOM 3125 C CA . SER A 1 382 ? -19.582 10.433 -23.986 1.00 95.00 382 SER A CA 1
ATOM 3126 C C . SER A 1 382 ? -20.626 9.333 -24.099 1.00 95.00 382 SER A C 1
ATOM 3128 O O . SER A 1 382 ? -20.990 8.959 -25.215 1.00 95.00 382 SER A O 1
ATOM 3130 N N . GLU A 1 383 ? -21.143 8.868 -22.969 1.00 95.50 383 GLU A N 1
ATOM 3131 C CA . GLU A 1 383 ? -22.211 7.871 -22.905 1.00 95.50 383 GLU A CA 1
ATOM 3132 C C . GLU A 1 383 ? -23.429 8.464 -22.182 1.00 95.50 383 GLU A C 1
ATOM 3134 O O . GLU A 1 383 ? -23.298 9.073 -21.118 1.00 95.50 383 GLU A O 1
ATOM 3139 N N . GLU A 1 384 ? -24.624 8.312 -22.755 1.00 96.19 384 GLU A N 1
ATOM 3140 C CA . GLU A 1 384 ? -25.876 8.706 -22.097 1.00 96.19 384 GLU A CA 1
ATOM 3141 C C . GLU A 1 384 ? -26.206 7.719 -20.968 1.00 96.19 384 GLU A C 1
ATOM 3143 O O . GLU A 1 384 ? -26.094 6.505 -21.135 1.00 96.19 384 GLU A O 1
ATOM 3148 N N . CYS A 1 385 ? -26.611 8.233 -19.805 1.00 95.62 385 CYS A N 1
ATOM 3149 C CA . CYS A 1 385 ? -27.013 7.400 -18.676 1.00 95.62 385 CYS A CA 1
ATOM 3150 C C . CYS A 1 385 ? -28.436 7.732 -18.238 1.00 95.62 385 CYS A C 1
ATOM 3152 O O . CYS A 1 385 ? -28.678 8.766 -17.617 1.00 95.62 385 CYS A O 1
ATOM 3154 N N . GLU A 1 386 ? -29.368 6.826 -18.530 1.00 94.31 386 GLU A N 1
ATOM 3155 C CA . GLU A 1 386 ? -30.788 6.962 -18.181 1.00 94.31 386 GLU A CA 1
ATOM 3156 C C . GLU A 1 386 ? -30.986 7.064 -16.660 1.00 94.31 386 GLU A C 1
ATOM 3158 O O . GLU A 1 386 ? -31.636 7.990 -16.188 1.00 94.31 386 GLU A O 1
ATOM 3163 N N . GLU A 1 387 ? -30.296 6.226 -15.878 1.00 92.81 387 GLU A N 1
ATOM 3164 C CA . GLU A 1 387 ? -30.394 6.229 -14.408 1.00 92.81 387 GLU A CA 1
ATOM 3165 C C . GLU A 1 387 ? -29.970 7.576 -13.787 1.00 92.81 387 GLU A C 1
ATOM 3167 O O . GLU A 1 387 ? -30.598 8.074 -12.854 1.00 92.81 387 GLU A O 1
ATOM 3172 N N . CYS A 1 388 ? -28.925 8.213 -14.329 1.00 92.38 388 CYS A N 1
ATOM 3173 C CA . CYS A 1 388 ? -28.493 9.539 -13.879 1.00 92.38 388 CYS A CA 1
ATOM 3174 C C . CYS A 1 388 ? -29.333 10.681 -14.472 1.00 92.38 388 CYS A C 1
ATOM 3176 O O . CYS A 1 388 ? -29.288 11.787 -13.937 1.00 92.38 388 CYS A O 1
ATOM 3178 N N . SER A 1 389 ? -30.081 10.428 -15.549 1.00 92.06 389 SER A N 1
ATOM 3179 C CA . SER A 1 389 ? -30.993 11.398 -16.170 1.00 92.06 389 SER A CA 1
ATOM 3180 C C . SER A 1 389 ? -32.303 11.511 -15.386 1.00 92.06 389 SER A C 1
ATOM 3182 O O . SER A 1 389 ? -32.813 12.608 -15.192 1.00 92.06 389 SER A O 1
ATOM 3184 N N . GLU A 1 390 ? -32.812 10.392 -14.867 1.00 88.00 390 GLU A N 1
ATOM 3185 C CA . GLU A 1 390 ? -34.057 10.342 -14.087 1.00 88.00 390 GLU A CA 1
ATOM 3186 C C . GLU A 1 390 ? -33.875 10.802 -12.626 1.00 88.00 390 GLU A C 1
ATOM 3188 O O . GLU A 1 390 ? -34.827 11.227 -11.969 1.00 88.00 390 GLU A O 1
ATOM 3193 N N . GLY A 1 391 ? -32.643 10.755 -12.104 1.00 69.19 391 GLY A N 1
ATOM 3194 C CA . GLY A 1 391 ? -32.337 10.996 -10.688 1.00 69.19 391 GLY A CA 1
ATOM 3195 C C . GLY A 1 391 ? -32.341 12.459 -10.216 1.00 69.19 391 GLY A C 1
ATOM 3196 O O . GLY A 1 391 ? -32.218 12.703 -9.012 1.00 69.19 391 GLY A O 1
ATOM 3197 N N . ASP A 1 392 ? -32.484 13.441 -11.111 1.00 54.25 392 ASP A N 1
ATOM 3198 C CA . ASP A 1 392 ? -32.338 14.868 -10.771 1.00 54.25 392 ASP A CA 1
ATOM 3199 C C . ASP A 1 392 ? -33.574 15.499 -10.090 1.00 54.25 392 ASP A C 1
ATOM 3201 O O . ASP A 1 392 ? -33.527 16.668 -9.707 1.00 54.25 392 ASP A O 1
ATOM 3205 N N . LEU A 1 393 ? -34.653 14.746 -9.828 1.00 50.56 393 LEU A N 1
ATOM 3206 C CA . LEU A 1 393 ? -35.822 15.282 -9.111 1.00 50.56 393 LEU A CA 1
ATOM 3207 C C . LEU A 1 393 ? -35.787 15.142 -7.577 1.00 50.56 393 LEU A C 1
ATOM 3209 O O . LEU A 1 393 ? -36.614 15.772 -6.922 1.00 50.56 393 LEU A O 1
ATOM 3213 N N . LEU A 1 394 ? -34.855 14.389 -6.968 1.00 41.75 394 LEU A N 1
ATOM 3214 C CA . LEU A 1 394 ? -34.923 14.115 -5.514 1.00 41.75 394 LEU A CA 1
ATOM 3215 C C . LEU A 1 394 ? -33.602 14.136 -4.721 1.00 41.75 394 LEU A C 1
ATOM 3217 O O . LEU A 1 394 ? -33.583 13.733 -3.561 1.00 41.75 394 LEU A O 1
ATOM 3221 N N . SER A 1 395 ? -32.505 14.667 -5.268 1.00 44.50 395 SER A N 1
ATOM 3222 C CA . SER A 1 395 ? -31.231 14.764 -4.531 1.00 44.50 395 SER A CA 1
ATOM 3223 C C . SER A 1 395 ? -30.629 16.171 -4.570 1.00 44.50 395 SER A C 1
ATOM 3225 O O . SER A 1 395 ? -29.547 16.414 -5.105 1.00 44.50 395 SER A O 1
ATOM 3227 N N . THR A 1 396 ? -31.317 17.141 -3.966 1.00 40.00 396 THR A N 1
ATOM 3228 C CA . THR A 1 396 ? -30.683 18.404 -3.569 1.00 40.00 396 THR A CA 1
ATOM 3229 C C . THR A 1 396 ? -29.848 18.184 -2.307 1.00 40.00 396 THR A C 1
ATOM 3231 O O . THR A 1 396 ? -30.310 18.445 -1.198 1.00 40.00 396 THR A O 1
ATOM 3234 N N . TYR A 1 397 ? -28.599 17.744 -2.467 1.00 39.22 397 TYR A N 1
ATOM 3235 C CA . TYR A 1 397 ? -27.554 17.969 -1.466 1.00 39.22 397 TYR A CA 1
ATOM 3236 C C . TYR A 1 397 ? -26.391 18.764 -2.071 1.00 39.22 397 TYR A C 1
ATOM 3238 O O . TYR A 1 397 ? -25.699 18.320 -2.981 1.00 39.22 397 TYR A O 1
ATOM 3246 N N . SER A 1 398 ? -26.201 19.957 -1.499 1.00 36.53 398 SER A N 1
ATOM 3247 C CA . SER A 1 398 ? -24.999 20.798 -1.497 1.00 36.53 398 SER A CA 1
ATOM 3248 C C . SER A 1 398 ? -24.313 21.090 -2.836 1.00 36.53 398 SER A C 1
ATOM 3250 O O . SER A 1 398 ? -23.279 20.521 -3.179 1.00 36.53 398 SER A O 1
ATOM 3252 N N . THR A 1 399 ? -24.766 22.154 -3.498 1.00 36.62 399 THR A N 1
ATOM 3253 C CA . THR A 1 399 ? -23.880 22.993 -4.312 1.00 36.62 399 THR A CA 1
ATOM 3254 C C . THR A 1 399 ? -22.850 23.679 -3.408 1.00 36.62 399 THR A C 1
ATOM 3256 O O . THR A 1 399 ? -23.163 24.651 -2.723 1.00 36.62 399 THR A O 1
ATOM 3259 N N . LEU A 1 400 ? -21.614 23.179 -3.401 1.00 33.97 400 LEU A N 1
ATOM 3260 C CA . LEU A 1 400 ? -20.446 23.926 -2.931 1.00 33.97 400 LEU A CA 1
ATOM 3261 C C . LEU A 1 400 ? -20.079 24.963 -4.000 1.00 33.97 400 LEU A C 1
ATOM 3263 O O . LEU A 1 400 ? -19.546 24.623 -5.055 1.00 33.97 400 LEU A O 1
ATOM 3267 N N . SER A 1 401 ? -20.394 26.228 -3.734 1.00 29.69 401 SER A N 1
ATOM 3268 C CA . SER A 1 401 ? -19.811 27.374 -4.429 1.00 29.69 401 SER A CA 1
ATOM 3269 C C . SER A 1 401 ? -18.353 27.528 -3.991 1.00 29.69 401 SER A C 1
ATOM 3271 O O . SER A 1 401 ? -18.082 27.728 -2.807 1.00 29.69 401 SER A O 1
ATOM 3273 N N . LEU A 1 402 ? -17.425 27.415 -4.939 1.00 33.94 402 LEU A N 1
ATOM 3274 C CA . LEU A 1 402 ? -16.030 27.814 -4.763 1.00 33.94 402 LEU A CA 1
ATOM 3275 C C . LEU A 1 402 ? -15.954 29.349 -4.761 1.00 33.94 402 LEU A C 1
ATOM 3277 O O . LEU A 1 402 ? -16.381 29.977 -5.730 1.00 33.94 402 LEU A O 1
ATOM 3281 N N . VAL A 1 403 ? -15.429 29.914 -3.671 1.00 37.34 403 VAL A N 1
ATOM 3282 C CA . VAL A 1 403 ? -14.818 31.253 -3.606 1.00 37.34 403 VAL A CA 1
ATOM 3283 C C . VAL A 1 403 ? -13.319 31.059 -3.471 1.00 37.34 403 VAL A C 1
ATOM 3285 O O . VAL A 1 403 ? -12.934 30.161 -2.682 1.00 37.34 403 VAL A O 1
#

Sequence (403 aa):
MNETIDPFCEAYCERKDEIAWEIQKAKNIEELQYVWMFYMGLLIVLLITIGFVEGGPKICYAIRKKISKRVGKVTQTPIIPFPTKGFENYVSSAMKDIPSNVRIQANDQKFYYYGGYSGRRAVGDLIRMVMKQKSEPFQKYWAKWTSQLANALPRTSQIISIRMDGFEFGEKMHDFIPIGGVSSGSHFTYQMFGDNRIQVTYYVEEGVSYVAGFCIYVKDPTDSYVYWSEDIVEKILKFRKYQMKNLKSKEDNRNIEKSIPSDIAVLKNETEIEQKEEEETENDVVVVVEEQKEENKNVDQIISENNSVNPEAETKSEQQEEEDESEDTIWILDDLSPPTPKSEIKLTVKYCSRLQRNVMTHFNSEKAKHEEWNSIEKKMESEECEECSEGDLLSTYSTLSLV

Foldseek 3Di:
DPPDDDVVVVVVVVVVVVVVVVVVVVVVVVVVVVVVVVVVVVVVVVVVVCCCVVVVVVVVLVVLLVLQADKFDKAQDDDDPDDCPQWDWDDDPVPPPQPQQKIWIFHPPDDPPPQQQLLLLVVLVLSVLLCVPDDDVCVVVVVVVSVCSSVRDDSGGFKMKGFAPQWDADDDSQRTAGDVGDDPPKGKMWMAGSNNQKIWIWIADPNDTATGIMMGGDPDSSPNPDDHNSVVSVVSSPDDHDDPPPPVVVVVVVVVVVPPPPPPVPPPPPPPPPDPDDDDDDDDDDDDDDDDDDDDDDDDDDDDDDDDDDDDDDDDDDDDDDDDDDDDDDDDDDDDDDDDPDPDFDWDWDQDPVVRGTFTWTDDPQWTWGWDQDPVVRDIDIDTDPRVSVPVPPDPDDDDDDD